Protein AF-Q2QEJ0-F1 (afdb_monomer)

Foldseek 3Di:
DPPPPVVVLVVLLVVLLVLLVVLLVLLVVCLVDVDPVSVVVSVVSVVVSVVSVVVCVVVVSDDPVSVVSNVVSVVVSVVVVVVSVVVVVVVVVVVVVVVVVVVVVVVVVVVVVVVVVPPCPPDDDDDPPDDDDDDDDDDDDDDPPPDPDPPQDPFALLLLLVLCLVPVLALDDDPVVLVVSCVVRSHDSVVSVVSSVVLCVVLCVQVLCCPPVVVDSVSSSVLVVCLVVVNDDPVVSVVSSVSSNCVSVCVVVVVVVVVVVVVVVVVVVVPPPDPDDDDDDDDDDDDDDDDDDDDDDDDDDDDDDDDDDDDDDDDDDDDDDDDDDDDDDDDDDDDDDDDDDDDDDDDDDDDDDDDDDDDYDDDDDDDDDDDDDDDDDDDDDDDDDDDDDDDDDDDDDDDDDDDDDD

pLDDT: mean 70.58, std 25.8, range [29.8, 98.31]

Organism: Cryptococcus gattii (NCBI:txid552467)

Mean predicted aligned error: 21.93 Å

InterPro domains:
  IPR008422 KN homeodomain [PF05920] (163-202)
  IPR009057 Homedomain-like superfamily [SSF46689] (159-213)

Radius of gyration: 42.42 Å; Cα contacts (8 Å, |Δi|>4): 133; chains: 1; bounding box: 114×94×111 Å

Structure (mmCIF, N/CA/C/O backbone):
data_AF-Q2QEJ0-F1
#
_entry.id   AF-Q2QEJ0-F1
#
loop_
_atom_site.group_PDB
_atom_site.id
_atom_site.type_symbol
_atom_site.label_atom_id
_atom_site.label_alt_id
_atom_site.label_comp_id
_atom_site.label_asym_id
_atom_site.label_entity_id
_atom_site.label_seq_id
_atom_site.pdbx_PDB_ins_code
_atom_site.Cartn_x
_atom_site.Cartn_y
_atom_site.Cartn_z
_atom_site.occupancy
_atom_site.B_iso_or_equiv
_atom_site.auth_seq_id
_atom_site.auth_comp_id
_atom_site.auth_asym_id
_atom_site.auth_atom_id
_atom_site.pdbx_PDB_model_num
ATOM 1 N N . MET A 1 1 ? 50.238 -3.240 -48.980 1.00 59.34 1 MET A N 1
ATOM 2 C CA . MET A 1 1 ? 49.437 -2.064 -48.567 1.00 59.34 1 MET A CA 1
ATOM 3 C C . MET A 1 1 ? 47.938 -2.371 -48.372 1.00 59.34 1 MET A C 1
ATOM 5 O O . MET A 1 1 ? 47.142 -1.450 -48.391 1.00 59.34 1 MET A O 1
ATOM 9 N N . LEU A 1 2 ? 47.530 -3.622 -48.100 1.00 59.62 2 LEU A N 1
ATOM 10 C CA . LEU A 1 2 ? 46.107 -3.990 -47.924 1.00 59.62 2 LEU A CA 1
ATOM 11 C C . LEU A 1 2 ? 45.648 -4.100 -46.450 1.00 59.62 2 LEU A C 1
ATOM 13 O O . LEU A 1 2 ? 44.505 -4.444 -46.197 1.00 59.62 2 LEU A O 1
ATOM 17 N N . SER A 1 3 ? 46.511 -3.796 -45.471 1.00 65.06 3 SER A N 1
ATOM 18 C CA . SER A 1 3 ? 46.236 -4.032 -44.036 1.00 65.06 3 SER A CA 1
ATOM 19 C C . SER A 1 3 ? 45.510 -2.871 -43.323 1.00 65.06 3 SER A C 1
ATOM 21 O O . SER A 1 3 ? 45.012 -3.017 -42.212 1.00 65.06 3 SER A O 1
ATOM 23 N N . THR A 1 4 ? 45.402 -1.692 -43.943 1.00 76.06 4 THR A N 1
ATOM 24 C CA . THR A 1 4 ? 44.838 -0.496 -43.284 1.00 76.06 4 THR A CA 1
ATOM 25 C C . THR A 1 4 ? 43.313 -0.380 -43.371 1.00 76.06 4 THR A C 1
ATOM 27 O O . THR A 1 4 ? 42.741 0.458 -42.679 1.00 76.06 4 THR A O 1
ATOM 30 N N . CYS A 1 5 ? 42.632 -1.197 -44.182 1.00 72.56 5 CYS A N 1
ATOM 31 C CA . CYS A 1 5 ? 41.171 -1.134 -44.325 1.00 72.56 5 CYS A CA 1
ATOM 32 C C . CYS A 1 5 ? 40.408 -1.856 -43.198 1.00 72.56 5 CYS A C 1
ATOM 34 O O . CYS A 1 5 ? 39.286 -1.463 -42.879 1.00 72.56 5 CYS A O 1
ATOM 36 N N . ASP A 1 6 ? 41.011 -2.853 -42.545 1.00 80.94 6 ASP A N 1
ATOM 37 C CA . ASP A 1 6 ? 40.314 -3.661 -41.533 1.00 80.94 6 ASP A CA 1
ATOM 38 C C . ASP A 1 6 ? 40.158 -2.948 -40.183 1.00 80.94 6 ASP A C 1
ATOM 40 O O . ASP A 1 6 ? 39.167 -3.148 -39.474 1.00 80.94 6 ASP A O 1
ATOM 44 N N . THR A 1 7 ? 41.086 -2.052 -39.841 1.00 89.25 7 THR A N 1
ATOM 45 C CA . THR A 1 7 ? 41.081 -1.337 -38.556 1.00 89.25 7 THR A CA 1
ATOM 46 C C . THR A 1 7 ? 39.928 -0.337 -38.444 1.00 89.25 7 THR A C 1
ATOM 48 O O . THR A 1 7 ? 39.322 -0.209 -37.378 1.00 89.25 7 THR A O 1
ATOM 51 N N . SER A 1 8 ? 39.559 0.332 -39.542 1.00 90.94 8 SER A N 1
ATOM 52 C CA . SER A 1 8 ? 38.435 1.281 -39.560 1.00 90.94 8 SER A CA 1
ATOM 53 C C . SER A 1 8 ? 37.093 0.575 -39.335 1.00 90.94 8 SER A C 1
ATOM 55 O O . SER A 1 8 ? 36.301 0.996 -38.491 1.00 90.94 8 SER A O 1
ATOM 57 N N . SER A 1 9 ? 36.873 -0.557 -40.009 1.00 91.25 9 SER A N 1
ATOM 58 C CA . SER A 1 9 ? 35.645 -1.351 -39.882 1.00 91.25 9 SER A CA 1
ATOM 59 C C . SER A 1 9 ? 35.484 -1.974 -38.493 1.00 91.25 9 SER A C 1
ATOM 61 O O . SER A 1 9 ? 34.363 -2.118 -38.008 1.00 91.25 9 SER A O 1
ATOM 63 N N . GLN A 1 10 ? 36.581 -2.355 -37.831 1.00 92.75 10 GLN A N 1
ATOM 64 C CA . GLN A 1 10 ? 36.535 -2.830 -36.443 1.00 92.75 10 GLN A CA 1
ATOM 65 C C . GLN A 1 10 ? 36.193 -1.705 -35.457 1.00 92.75 10 GLN A C 1
ATOM 67 O O . GLN A 1 10 ? 35.385 -1.916 -34.554 1.00 92.75 10 GLN A O 1
ATOM 72 N N . SER A 1 11 ? 36.749 -0.505 -35.653 1.00 94.81 11 SER A N 1
ATOM 73 C CA . SER A 1 11 ? 36.457 0.659 -34.806 1.00 94.81 11 SER A CA 1
ATOM 74 C C . SER A 1 11 ? 34.977 1.059 -34.865 1.00 94.81 11 SER A C 1
ATOM 76 O O . SER A 1 11 ? 34.339 1.234 -33.828 1.00 94.81 11 SER A O 1
ATOM 78 N N . ILE A 1 12 ? 34.395 1.103 -36.072 1.00 94.06 12 ILE A N 1
ATOM 79 C CA . ILE A 1 12 ? 32.968 1.413 -36.272 1.00 94.06 12 ILE A CA 1
ATOM 80 C C . ILE A 1 12 ? 32.077 0.379 -35.572 1.00 94.06 12 ILE A C 1
ATOM 82 O O . ILE A 1 12 ? 31.111 0.749 -34.906 1.00 94.06 12 ILE A O 1
ATOM 86 N N . ARG A 1 13 ? 32.408 -0.915 -35.685 1.00 94.00 13 ARG A N 1
ATOM 87 C CA . ARG A 1 13 ? 31.653 -1.992 -35.028 1.00 94.00 13 ARG A CA 1
ATOM 88 C C . ARG A 1 13 ? 31.682 -1.873 -33.512 1.00 94.00 13 ARG A C 1
ATOM 90 O O . ARG A 1 13 ? 30.629 -1.941 -32.887 1.00 94.00 13 ARG A O 1
ATOM 97 N N . LYS A 1 14 ? 32.865 -1.646 -32.935 1.00 95.38 14 LYS A N 1
ATOM 98 C CA . LYS A 1 14 ? 33.014 -1.478 -31.488 1.00 95.38 14 LYS A CA 1
ATOM 99 C C . LYS A 1 14 ? 32.223 -0.269 -30.980 1.00 95.38 14 LYS A C 1
ATOM 101 O O . LYS A 1 14 ? 31.454 -0.412 -30.041 1.00 95.38 14 LYS A O 1
ATOM 106 N N . SER A 1 15 ? 32.329 0.873 -31.665 1.00 97.00 15 SER A N 1
ATOM 107 C CA . SER A 1 15 ? 31.550 2.073 -31.328 1.00 97.00 15 SER A CA 1
ATOM 108 C C . SER A 1 15 ? 30.044 1.805 -31.351 1.00 97.00 15 SER A C 1
ATOM 110 O O . SER A 1 15 ? 29.337 2.220 -30.443 1.00 97.00 15 SER A O 1
ATOM 112 N N . LEU A 1 16 ? 29.545 1.083 -32.361 1.00 96.81 16 LEU A N 1
ATOM 113 C CA . LEU A 1 16 ? 28.119 0.773 -32.464 1.00 96.81 16 LEU A CA 1
ATOM 114 C C . LEU A 1 16 ? 27.644 -0.186 -31.361 1.00 96.81 16 LEU A C 1
ATOM 116 O O . LEU A 1 16 ? 26.520 -0.058 -30.883 1.00 96.81 16 LEU A O 1
ATOM 120 N N . GLN A 1 17 ? 28.479 -1.147 -30.960 1.00 96.75 17 GLN A N 1
ATOM 121 C CA . GLN A 1 17 ? 28.188 -2.034 -29.831 1.00 96.75 17 GLN A CA 1
ATOM 122 C C . GLN A 1 17 ? 28.125 -1.256 -28.512 1.00 96.75 17 GLN A C 1
ATOM 124 O O . GLN A 1 17 ? 27.182 -1.451 -27.745 1.00 96.75 17 GLN A O 1
ATOM 129 N N . ASP A 1 18 ? 29.071 -0.344 -28.284 1.00 97.00 18 ASP A N 1
ATOM 130 C CA . ASP A 1 18 ? 29.082 0.523 -27.103 1.00 97.00 18 ASP A CA 1
ATOM 131 C C . ASP A 1 18 ? 27.824 1.417 -27.069 1.00 97.00 18 ASP A C 1
ATOM 133 O O . ASP A 1 18 ? 27.148 1.492 -26.042 1.00 97.00 18 ASP A O 1
ATOM 137 N N . ASP A 1 19 ? 27.433 1.999 -28.210 1.00 97.31 19 ASP A N 1
ATOM 138 C CA . ASP A 1 19 ? 26.214 2.813 -28.340 1.00 97.31 19 ASP A CA 1
ATOM 139 C C . ASP A 1 19 ? 24.925 2.004 -28.090 1.00 97.31 19 ASP A C 1
ATOM 141 O O . ASP A 1 19 ? 23.965 2.516 -27.506 1.00 97.31 19 ASP A O 1
ATOM 145 N N . LEU A 1 20 ? 24.879 0.733 -28.514 1.00 96.94 20 LEU A N 1
ATOM 146 C CA . LEU A 1 20 ? 23.750 -0.174 -28.265 1.00 96.94 20 LEU A CA 1
ATOM 147 C C . LEU A 1 20 ? 23.562 -0.448 -26.767 1.00 96.94 20 LEU A C 1
ATOM 149 O O . LEU A 1 20 ? 22.434 -0.408 -26.264 1.00 96.94 20 LEU A O 1
ATOM 153 N N . VAL A 1 21 ? 24.662 -0.709 -26.057 1.00 96.19 21 VAL A N 1
ATOM 154 C CA . VAL A 1 21 ? 24.654 -0.982 -24.614 1.00 96.19 21 VAL A CA 1
ATOM 155 C C . VAL A 1 21 ? 24.311 0.283 -23.824 1.00 96.19 21 VAL A C 1
ATOM 157 O O . VAL A 1 21 ? 23.411 0.249 -22.982 1.00 96.19 21 VAL A O 1
ATOM 160 N N . ASP A 1 22 ? 24.948 1.416 -24.140 1.00 96.94 22 ASP A N 1
ATOM 161 C CA . ASP A 1 22 ? 24.662 2.714 -23.512 1.00 96.94 22 ASP A CA 1
ATOM 162 C C . ASP A 1 22 ? 23.203 3.149 -23.733 1.00 96.94 22 ASP A C 1
ATOM 164 O O . ASP A 1 22 ? 22.558 3.682 -22.820 1.00 96.94 22 ASP A O 1
ATOM 168 N N . PHE A 1 23 ? 22.634 2.884 -24.914 1.00 97.56 23 PHE A N 1
ATOM 169 C CA . PHE A 1 23 ? 21.220 3.143 -25.171 1.00 97.56 23 PHE A CA 1
ATOM 170 C C . PHE A 1 23 ? 20.311 2.297 -24.274 1.00 97.56 23 PHE A C 1
ATOM 172 O O . PHE A 1 23 ? 19.387 2.848 -23.671 1.00 97.56 23 PHE A O 1
ATOM 179 N N . GLN A 1 24 ? 20.571 0.992 -24.141 1.00 95.69 24 GLN A N 1
ATOM 180 C CA . GLN A 1 24 ? 19.777 0.112 -23.278 1.00 95.69 24 GLN A CA 1
ATOM 181 C C . GLN A 1 24 ? 19.850 0.541 -21.801 1.00 95.69 24 GLN A C 1
ATOM 183 O O . GLN A 1 24 ? 18.821 0.590 -21.115 1.00 95.69 24 GLN A O 1
ATOM 188 N N . GLU A 1 25 ? 21.037 0.898 -21.309 1.00 95.56 25 GLU A N 1
ATOM 189 C CA . GLU A 1 25 ? 21.211 1.404 -19.943 1.00 95.56 25 GLU A CA 1
ATOM 190 C C . GLU A 1 25 ? 20.483 2.742 -19.751 1.00 95.56 25 GLU A C 1
ATOM 192 O O . GLU A 1 25 ? 19.732 2.923 -18.791 1.00 95.56 25 GLU A O 1
ATOM 197 N N . THR A 1 26 ? 20.630 3.673 -20.699 1.00 95.50 26 THR A N 1
ATOM 198 C CA . THR A 1 26 ? 19.945 4.970 -20.641 1.00 95.50 26 THR A CA 1
ATOM 199 C C . THR A 1 26 ? 18.423 4.784 -20.645 1.00 95.50 26 THR A C 1
ATOM 201 O O . THR A 1 26 ? 17.730 5.409 -19.843 1.00 95.50 26 THR A O 1
ATOM 204 N N . PHE A 1 27 ? 17.900 3.911 -21.510 1.00 95.88 27 PHE A N 1
ATOM 205 C CA . PHE A 1 27 ? 16.471 3.616 -21.624 1.00 95.88 27 PHE A CA 1
ATOM 206 C C . PHE A 1 27 ? 15.900 3.069 -20.310 1.00 95.88 27 PHE A C 1
ATOM 208 O O . PHE A 1 27 ? 14.919 3.596 -19.787 1.00 95.88 27 PHE A O 1
ATOM 215 N N . THR A 1 28 ? 16.545 2.056 -19.729 1.00 93.31 28 THR A N 1
ATOM 216 C CA . THR A 1 28 ? 16.098 1.447 -18.464 1.00 93.31 28 THR A CA 1
ATOM 217 C C . THR A 1 28 ? 16.202 2.413 -17.282 1.00 93.31 28 THR A C 1
ATOM 219 O O . THR A 1 28 ? 15.289 2.485 -16.459 1.00 93.31 28 THR A O 1
ATOM 222 N N . LYS A 1 29 ? 17.264 3.224 -17.223 1.00 95.19 29 LYS A N 1
ATOM 223 C CA . LYS A 1 29 ? 17.450 4.248 -16.185 1.00 95.19 29 LYS A CA 1
ATOM 224 C C . LYS A 1 29 ? 16.389 5.346 -16.242 1.00 95.19 29 LYS A C 1
ATOM 226 O O . LYS A 1 29 ? 15.917 5.774 -15.190 1.00 95.19 29 LYS A O 1
ATOM 231 N N . VAL A 1 30 ? 16.020 5.793 -17.444 1.00 95.50 30 VAL A N 1
ATOM 232 C CA . VAL A 1 30 ? 14.957 6.790 -17.644 1.00 95.50 30 VAL A CA 1
ATOM 233 C C . VAL A 1 30 ? 13.583 6.204 -17.337 1.00 95.50 30 VAL A C 1
ATOM 235 O O . VAL A 1 30 ? 12.766 6.889 -16.748 1.00 95.50 30 VAL A O 1
ATOM 238 N N . LEU A 1 31 ? 13.324 4.929 -17.623 1.00 90.56 31 LEU A N 1
ATOM 239 C CA . LEU A 1 31 ? 12.064 4.315 -17.191 1.00 90.56 31 LEU A CA 1
ATOM 240 C C . LEU A 1 31 ? 11.949 4.192 -15.664 1.00 90.56 31 LEU A C 1
ATOM 242 O O . LEU A 1 31 ? 10.855 4.308 -15.118 1.00 90.56 31 LEU A O 1
ATOM 246 N N . GLY A 1 32 ? 13.067 3.978 -14.965 1.00 89.75 32 GLY A N 1
ATOM 247 C CA . GLY A 1 32 ? 13.084 3.902 -13.502 1.00 89.75 32 GLY A CA 1
ATOM 248 C C . GLY A 1 32 ? 12.961 5.258 -12.798 1.00 89.75 32 GLY A C 1
ATOM 249 O O . GLY A 1 32 ? 12.488 5.324 -11.664 1.00 89.75 32 GLY A O 1
ATOM 250 N N . LYS A 1 33 ? 13.384 6.349 -13.445 1.00 87.88 33 LYS A N 1
ATOM 251 C CA . LYS A 1 33 ? 13.337 7.709 -12.896 1.00 87.88 33 LYS A CA 1
ATOM 252 C C . LYS A 1 33 ? 12.320 8.513 -13.686 1.00 87.88 33 LYS A C 1
ATOM 254 O O . LYS A 1 33 ? 12.552 8.783 -14.849 1.00 87.88 33 LYS A O 1
ATOM 259 N N . ARG A 1 34 ? 11.221 8.933 -13.059 1.00 77.00 34 ARG A N 1
ATOM 260 C CA . ARG A 1 34 ? 10.089 9.648 -13.688 1.00 77.00 34 ARG A CA 1
ATOM 261 C C . ARG A 1 34 ? 10.421 11.085 -14.158 1.00 77.00 34 ARG A C 1
ATOM 263 O O . ARG A 1 34 ? 9.645 12.012 -13.950 1.00 77.00 34 ARG A O 1
ATOM 270 N N . GLU A 1 35 ? 11.599 11.284 -14.735 1.00 89.56 35 GLU A N 1
ATOM 271 C CA . GLU A 1 35 ? 12.180 12.552 -15.155 1.00 89.56 35 GLU A CA 1
ATOM 272 C C . GLU A 1 35 ? 11.806 12.827 -16.618 1.00 89.56 35 GLU A C 1
ATOM 274 O O . GLU A 1 35 ? 12.211 12.104 -17.529 1.00 89.56 35 GLU A O 1
ATOM 279 N N . ILE A 1 36 ? 11.015 13.880 -16.843 1.00 83.56 36 ILE A N 1
ATOM 280 C CA . ILE A 1 36 ? 10.436 14.220 -18.155 1.00 83.56 36 ILE A CA 1
ATOM 281 C C . ILE A 1 36 ? 11.536 14.476 -19.200 1.00 83.56 36 ILE A C 1
ATOM 283 O O . ILE A 1 36 ? 11.444 13.986 -20.327 1.00 83.56 36 ILE A O 1
ATOM 287 N N . ASP A 1 37 ? 12.620 15.145 -18.800 1.00 88.62 37 ASP A N 1
ATOM 288 C CA . ASP A 1 37 ? 13.759 15.475 -19.669 1.00 88.62 37 ASP A CA 1
ATOM 289 C C . ASP A 1 37 ? 14.549 14.229 -20.118 1.00 88.62 37 ASP A C 1
ATOM 291 O O . ASP A 1 37 ? 15.275 14.246 -21.120 1.00 88.62 37 ASP A O 1
ATOM 295 N N . GLY A 1 38 ? 14.394 13.111 -19.400 1.00 92.44 38 GLY A N 1
ATOM 296 C CA . GLY A 1 38 ? 15.002 11.833 -19.751 1.00 92.44 38 GLY A CA 1
ATOM 297 C C . GLY A 1 38 ? 14.427 11.240 -21.039 1.00 92.44 38 GLY A C 1
ATOM 298 O O . GLY A 1 38 ? 15.170 10.649 -21.828 1.00 92.44 38 GLY A O 1
ATOM 299 N N . HIS A 1 39 ? 13.130 11.429 -21.295 1.00 91.19 39 HIS A N 1
ATOM 300 C CA . HIS A 1 39 ? 12.450 10.817 -22.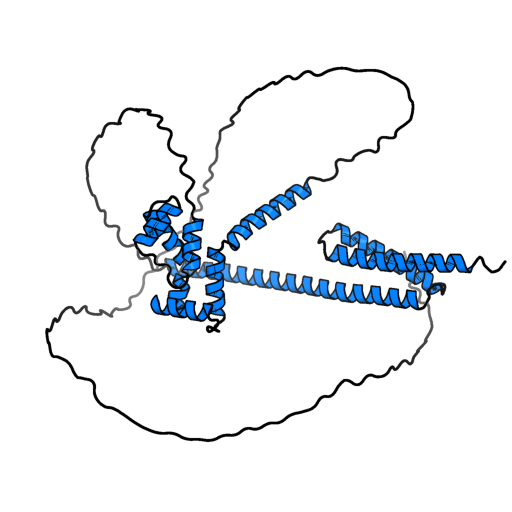440 1.00 91.19 39 HIS A CA 1
ATOM 301 C C . HIS A 1 39 ? 12.918 11.393 -23.777 1.00 91.19 39 HIS A C 1
ATOM 303 O O . HIS A 1 39 ? 13.190 10.637 -24.712 1.00 91.19 39 HIS A O 1
ATOM 309 N N . GLU A 1 40 ? 13.087 12.715 -23.870 1.00 93.56 40 GLU A N 1
ATOM 310 C CA . GLU A 1 40 ? 13.566 13.352 -25.102 1.00 93.56 40 GLU A CA 1
ATOM 311 C C . GLU A 1 40 ? 15.002 12.912 -25.429 1.00 93.56 40 GLU A C 1
ATOM 313 O O . GLU A 1 40 ? 15.336 12.615 -26.580 1.00 93.56 40 GLU A O 1
ATOM 318 N N . ARG A 1 41 ? 15.849 12.784 -24.397 1.00 94.50 41 ARG A N 1
ATOM 319 C CA . ARG A 1 41 ? 17.221 12.279 -24.541 1.00 94.50 41 ARG A CA 1
ATOM 320 C C . ARG A 1 41 ? 17.240 10.852 -25.088 1.00 94.50 41 ARG A C 1
ATOM 322 O O . ARG A 1 41 ? 18.023 10.563 -25.993 1.00 94.50 41 ARG A O 1
ATOM 329 N N . VAL A 1 42 ? 16.389 9.974 -24.558 1.00 95.88 42 VAL A N 1
ATOM 330 C CA . VAL A 1 42 ? 16.253 8.585 -25.021 1.00 95.88 42 VAL A CA 1
ATOM 331 C C . VAL A 1 42 ? 15.752 8.537 -26.463 1.00 95.88 42 VAL A C 1
ATOM 333 O O . VAL A 1 42 ? 16.351 7.844 -27.282 1.00 95.88 42 VAL A O 1
ATOM 336 N N . ALA A 1 43 ? 14.724 9.314 -26.812 1.00 95.25 43 ALA A N 1
ATOM 337 C CA . ALA A 1 43 ? 14.190 9.369 -28.174 1.00 95.25 43 ALA A CA 1
ATOM 338 C C . ALA A 1 43 ? 15.247 9.831 -29.194 1.00 95.25 43 ALA A C 1
ATOM 340 O O . ALA A 1 43 ? 15.392 9.243 -30.273 1.00 95.25 43 ALA A O 1
ATOM 341 N N . ARG A 1 44 ? 16.042 10.846 -28.828 1.00 96.50 44 ARG A N 1
ATOM 342 C CA . ARG A 1 44 ? 17.146 11.353 -29.651 1.00 96.50 44 ARG A CA 1
ATOM 343 C C . ARG A 1 44 ? 18.249 10.308 -29.829 1.00 96.50 44 ARG A C 1
ATOM 345 O O . ARG A 1 44 ? 18.644 10.041 -30.962 1.00 96.50 44 ARG A O 1
ATOM 352 N N . LYS A 1 45 ? 18.706 9.673 -28.739 1.00 96.44 45 LYS A N 1
ATOM 353 C CA . LYS A 1 45 ? 19.705 8.587 -28.799 1.00 96.44 45 LYS A CA 1
ATOM 354 C C . LYS A 1 45 ? 19.213 7.418 -29.656 1.00 96.44 45 LYS A C 1
ATOM 356 O O . LYS A 1 45 ? 19.943 6.971 -30.534 1.00 96.44 45 LYS A O 1
ATOM 361 N N . GLY A 1 46 ? 17.969 6.979 -29.465 1.00 96.00 46 GLY A N 1
ATOM 362 C CA . GLY A 1 46 ? 17.376 5.887 -30.239 1.00 96.00 46 GLY A CA 1
ATOM 363 C C . GLY A 1 46 ? 17.300 6.192 -31.737 1.00 96.00 46 GLY A C 1
ATOM 364 O O . GLY A 1 46 ? 17.612 5.333 -32.559 1.00 96.00 46 GLY A O 1
ATOM 365 N N . SER A 1 47 ? 16.963 7.431 -32.109 1.00 96.94 47 SER A N 1
ATOM 366 C CA . SER A 1 47 ? 16.919 7.866 -33.515 1.00 96.94 47 SER A CA 1
ATOM 367 C C . SER A 1 47 ? 18.308 7.893 -34.164 1.00 96.94 47 SER A C 1
ATOM 369 O O . SER A 1 47 ? 18.478 7.439 -35.302 1.00 96.94 47 SER A O 1
ATOM 371 N N . ASN A 1 48 ? 19.315 8.380 -33.432 1.00 96.44 48 ASN A N 1
ATOM 372 C CA . ASN A 1 48 ? 20.707 8.382 -33.886 1.00 96.44 48 ASN A CA 1
ATOM 373 C C . ASN A 1 48 ? 21.224 6.951 -34.078 1.00 96.44 48 ASN A C 1
ATOM 375 O O . ASN A 1 48 ? 21.766 6.625 -35.134 1.00 96.44 48 ASN A O 1
ATOM 379 N N . LEU A 1 49 ? 20.976 6.082 -33.096 1.00 96.69 49 LEU A N 1
ATOM 380 C CA . LEU A 1 49 ? 21.356 4.675 -33.126 1.00 96.69 49 LEU A CA 1
ATOM 381 C C . LEU A 1 49 ? 20.693 3.934 -34.296 1.00 96.69 49 LEU A C 1
ATOM 383 O O . LEU A 1 49 ? 21.365 3.229 -35.045 1.00 96.69 49 LEU A O 1
ATOM 387 N N . LEU A 1 50 ? 19.394 4.147 -34.523 1.00 96.94 50 LEU A N 1
ATOM 388 C CA . LEU A 1 50 ? 18.679 3.567 -35.662 1.00 96.94 50 LEU A CA 1
ATOM 389 C C . LEU A 1 50 ? 19.295 3.993 -37.002 1.00 96.94 50 LEU A C 1
ATOM 391 O O . LEU A 1 50 ? 19.420 3.179 -37.919 1.00 96.94 50 LEU A O 1
ATOM 395 N N . THR A 1 51 ? 19.688 5.262 -37.118 1.00 97.44 51 THR A N 1
ATOM 396 C CA . THR A 1 51 ? 20.342 5.795 -38.320 1.00 97.44 51 THR A CA 1
ATOM 397 C C . THR A 1 51 ? 21.714 5.150 -38.528 1.00 97.44 51 THR A C 1
ATOM 399 O O . THR A 1 51 ? 22.015 4.716 -39.640 1.00 97.44 51 THR A O 1
ATOM 402 N N . ALA A 1 52 ? 22.506 5.005 -37.461 1.00 96.25 52 ALA A N 1
ATOM 403 C CA . ALA A 1 52 ? 23.812 4.350 -37.498 1.00 96.25 52 ALA A CA 1
ATOM 404 C C . ALA A 1 52 ? 23.707 2.865 -37.889 1.00 96.25 52 ALA A C 1
ATOM 406 O O . ALA A 1 52 ? 24.430 2.412 -38.775 1.00 96.25 52 ALA A O 1
ATOM 407 N N . VAL A 1 53 ? 22.758 2.120 -37.309 1.00 95.94 53 VAL A N 1
ATOM 408 C CA . VAL A 1 53 ? 22.512 0.708 -37.653 1.00 95.94 53 VAL A CA 1
ATOM 409 C C . VAL A 1 53 ? 22.104 0.564 -39.121 1.00 95.94 53 VAL A C 1
ATOM 411 O O . VAL A 1 53 ? 22.667 -0.269 -39.831 1.00 95.94 53 VAL A O 1
ATOM 414 N N . LYS A 1 54 ? 21.175 1.395 -39.618 1.00 96.81 54 LYS A N 1
ATOM 415 C CA . LYS A 1 54 ? 20.756 1.373 -41.033 1.00 96.81 54 LYS A CA 1
ATOM 416 C C . LYS A 1 54 ? 21.911 1.685 -41.982 1.00 96.81 54 LYS A C 1
ATOM 418 O O . LYS A 1 54 ? 22.076 1.005 -42.998 1.00 96.81 54 LYS A O 1
ATOM 423 N N . TRP A 1 55 ? 22.712 2.695 -41.651 1.00 97.06 55 TRP A N 1
ATOM 424 C CA . TRP A 1 55 ? 23.871 3.086 -42.447 1.00 97.06 55 TRP A CA 1
ATOM 425 C C . TRP A 1 55 ? 24.915 1.961 -42.507 1.00 97.06 55 TRP A C 1
ATOM 427 O O . TRP A 1 55 ? 25.344 1.583 -43.597 1.00 97.06 55 TRP A O 1
ATOM 437 N N . SER A 1 56 ? 25.256 1.364 -41.360 1.00 96.00 56 SER A N 1
ATOM 438 C CA . SER A 1 56 ? 26.219 0.257 -41.269 1.00 96.00 56 SER A CA 1
ATOM 439 C C . SER A 1 56 ? 25.717 -1.013 -41.961 1.00 96.00 56 SER A C 1
ATOM 441 O O . SER A 1 56 ? 26.490 -1.694 -42.635 1.00 96.00 56 SER A O 1
ATOM 443 N N . SER A 1 57 ? 24.417 -1.306 -41.858 1.00 96.00 57 SER A N 1
ATOM 444 C CA . SER A 1 57 ? 23.771 -2.425 -42.556 1.00 96.00 57 SER A CA 1
ATOM 445 C C . SER A 1 57 ? 23.866 -2.275 -44.077 1.00 96.00 57 SER A C 1
ATOM 447 O O . SER A 1 57 ? 24.275 -3.212 -44.758 1.00 96.00 57 SER A O 1
ATOM 449 N N . SER A 1 58 ? 23.599 -1.073 -44.600 1.00 96.88 58 SER A N 1
ATOM 450 C CA . SER A 1 58 ? 23.646 -0.776 -46.043 1.00 96.88 58 SER A CA 1
ATOM 451 C C . SER A 1 58 ? 25.047 -0.914 -46.652 1.00 96.88 58 SER A C 1
ATOM 453 O O . SER A 1 58 ? 25.189 -0.991 -47.868 1.00 96.88 58 SER A O 1
ATOM 455 N N . ARG A 1 59 ? 26.089 -0.918 -45.814 1.00 95.88 59 ARG A N 1
ATOM 456 C CA . ARG A 1 59 ? 27.492 -1.065 -46.220 1.00 95.88 59 ARG A CA 1
ATOM 457 C C . ARG A 1 59 ? 28.081 -2.436 -45.885 1.00 95.88 59 ARG A C 1
ATOM 459 O O . ARG A 1 59 ? 29.286 -2.609 -46.030 1.00 95.88 59 ARG A O 1
ATOM 466 N N . HIS A 1 60 ? 27.264 -3.382 -45.416 1.00 95.38 60 HIS A N 1
ATOM 467 C CA . HIS A 1 60 ? 27.715 -4.698 -44.948 1.00 95.38 60 HIS A CA 1
ATOM 468 C C . HIS A 1 60 ? 28.811 -4.619 -43.865 1.00 95.38 60 HIS A C 1
ATOM 470 O O . HIS A 1 60 ? 29.676 -5.484 -43.781 1.00 95.38 60 HIS A O 1
ATOM 476 N N . LEU A 1 61 ? 28.780 -3.573 -43.028 1.00 95.38 61 LEU A N 1
ATOM 477 C CA . LEU A 1 61 ? 29.755 -3.365 -41.947 1.00 95.38 61 LEU A CA 1
ATOM 478 C C . LEU A 1 61 ? 29.354 -4.053 -40.635 1.00 95.38 61 LEU A C 1
ATOM 480 O O . LEU A 1 61 ? 30.127 -4.047 -39.679 1.00 95.38 61 LEU A O 1
ATOM 484 N N . LEU A 1 62 ? 28.144 -4.611 -40.569 1.00 95.31 62 LEU A N 1
ATOM 485 C CA . LEU A 1 62 ? 27.643 -5.318 -39.396 1.00 95.31 62 LEU A CA 1
ATOM 486 C C . LEU A 1 62 ? 28.059 -6.785 -39.461 1.00 95.31 62 LEU A C 1
ATOM 488 O O . LEU A 1 62 ? 27.724 -7.479 -40.418 1.00 95.31 62 LEU A O 1
ATOM 492 N N . ASP A 1 63 ? 28.750 -7.254 -38.427 1.00 95.81 63 ASP A N 1
ATOM 493 C CA . ASP A 1 63 ? 28.938 -8.685 -38.219 1.00 95.81 63 ASP A CA 1
ATOM 494 C C . ASP A 1 63 ? 27.719 -9.308 -37.528 1.00 95.81 63 ASP A C 1
ATOM 496 O O . ASP A 1 63 ? 26.865 -8.618 -36.964 1.00 95.81 63 ASP A O 1
ATOM 500 N N . GLU A 1 64 ? 27.641 -10.635 -37.579 1.00 95.75 64 GLU A N 1
ATOM 501 C CA . GLU A 1 64 ? 26.536 -11.414 -37.015 1.00 95.75 64 GLU A CA 1
ATOM 502 C C . GLU A 1 64 ? 26.319 -11.117 -35.522 1.00 95.75 64 GLU A C 1
ATOM 504 O O . GLU A 1 64 ? 25.182 -10.958 -35.076 1.00 95.75 64 GLU A O 1
ATOM 509 N N . ASN A 1 65 ? 27.408 -10.926 -34.769 1.00 95.75 65 ASN A N 1
ATOM 510 C CA . ASN A 1 65 ? 27.364 -10.566 -33.352 1.00 95.75 65 ASN A CA 1
ATOM 511 C C . ASN A 1 65 ? 26.699 -9.201 -33.125 1.00 95.75 65 ASN A C 1
ATOM 513 O O . ASN A 1 65 ? 25.828 -9.079 -32.265 1.00 95.75 65 ASN A O 1
ATOM 517 N N . THR A 1 66 ? 27.063 -8.177 -33.904 1.00 95.69 66 THR A N 1
ATOM 518 C CA . THR A 1 66 ? 26.466 -6.837 -33.786 1.00 95.69 66 THR A CA 1
ATOM 519 C C . THR A 1 66 ? 25.002 -6.837 -34.219 1.00 95.69 66 THR A C 1
ATOM 521 O O . THR A 1 66 ? 24.181 -6.170 -33.591 1.00 95.69 66 THR A O 1
ATOM 524 N N . VAL A 1 67 ? 24.645 -7.611 -35.251 1.00 95.81 67 VAL A N 1
ATOM 525 C CA . VAL A 1 67 ? 23.244 -7.788 -35.670 1.00 95.81 67 VAL A CA 1
ATOM 526 C C . VAL A 1 67 ? 22.424 -8.451 -34.561 1.00 95.81 67 VAL A C 1
ATOM 528 O O . VAL A 1 67 ? 21.349 -7.954 -34.219 1.00 95.81 67 VAL A O 1
ATOM 531 N N . SER A 1 68 ? 22.940 -9.530 -33.968 1.00 96.62 68 SER A N 1
ATOM 532 C CA . SER A 1 68 ? 22.293 -10.242 -32.862 1.00 96.62 68 SER A CA 1
ATOM 533 C C . SER A 1 68 ? 22.105 -9.339 -31.637 1.00 96.62 68 SER A C 1
ATOM 535 O O . SER A 1 68 ? 21.007 -9.268 -31.080 1.00 96.62 68 SER A O 1
ATOM 537 N N . LEU A 1 69 ? 23.129 -8.554 -31.276 1.00 95.44 69 LEU A N 1
ATOM 538 C CA . LEU A 1 69 ? 23.045 -7.572 -30.194 1.00 95.44 69 LEU A CA 1
ATOM 539 C C . LEU A 1 69 ? 21.997 -6.489 -30.487 1.00 95.44 69 LEU A C 1
ATOM 541 O O . LEU A 1 69 ? 21.158 -6.204 -29.634 1.00 95.44 69 LEU A O 1
ATOM 545 N N . ALA A 1 70 ? 21.998 -5.915 -31.694 1.00 95.19 70 ALA A N 1
ATOM 546 C CA . ALA A 1 70 ? 21.019 -4.905 -32.093 1.00 95.19 70 ALA A CA 1
ATOM 547 C C . ALA A 1 70 ? 19.581 -5.439 -32.019 1.00 95.19 70 ALA A C 1
ATOM 549 O O . ALA A 1 70 ? 18.686 -4.749 -31.525 1.00 95.19 70 ALA A O 1
ATOM 550 N N . TYR A 1 71 ? 19.367 -6.682 -32.458 1.00 96.62 71 TYR A N 1
ATOM 551 C CA . TYR A 1 71 ? 18.079 -7.359 -32.342 1.00 96.62 71 TYR A CA 1
ATOM 552 C C . TYR A 1 71 ? 17.670 -7.567 -30.878 1.00 96.62 71 TYR A C 1
ATOM 554 O O . TYR A 1 71 ? 16.543 -7.234 -30.509 1.00 96.62 71 TYR A O 1
ATOM 562 N N . ALA A 1 72 ? 18.579 -8.058 -30.030 1.00 96.38 72 ALA A N 1
ATOM 563 C CA . ALA A 1 72 ? 18.315 -8.279 -28.609 1.00 96.38 72 ALA A CA 1
ATOM 564 C C . ALA A 1 72 ? 17.951 -6.973 -27.881 1.00 96.38 72 ALA A C 1
ATOM 566 O O . ALA A 1 72 ? 16.961 -6.930 -27.148 1.00 96.38 72 ALA A O 1
ATOM 567 N N . VAL A 1 73 ? 18.693 -5.888 -28.131 1.00 95.31 73 VAL A N 1
ATOM 568 C CA . VAL A 1 73 ? 18.405 -4.559 -27.570 1.00 95.31 73 VAL A CA 1
ATOM 569 C C . VAL A 1 73 ? 17.032 -4.067 -28.028 1.00 95.31 73 VAL A C 1
ATOM 571 O O . VAL A 1 73 ? 16.212 -3.677 -27.197 1.00 95.31 73 VAL A O 1
ATOM 574 N N . ALA A 1 74 ? 16.736 -4.135 -29.330 1.00 94.69 74 ALA A N 1
ATOM 575 C CA . ALA A 1 74 ? 15.446 -3.708 -29.872 1.00 94.69 74 ALA A CA 1
ATOM 576 C C . ALA A 1 74 ? 14.274 -4.523 -29.297 1.00 94.69 74 ALA A C 1
ATOM 578 O O . ALA A 1 74 ? 13.238 -3.957 -28.939 1.00 94.69 74 ALA A O 1
ATOM 579 N N . HIS A 1 75 ? 14.443 -5.840 -29.166 1.00 96.81 75 HIS A N 1
ATOM 580 C CA . HIS A 1 75 ? 13.456 -6.725 -28.559 1.00 96.81 75 HIS A CA 1
ATOM 581 C C . HIS A 1 75 ? 13.208 -6.371 -27.087 1.00 96.81 75 HIS A C 1
ATOM 583 O O . HIS A 1 75 ? 12.058 -6.200 -26.684 1.00 96.81 75 HIS A O 1
ATOM 589 N N . ASN A 1 76 ? 14.267 -6.188 -26.294 1.00 95.44 76 ASN A N 1
ATOM 590 C CA . ASN A 1 76 ? 14.154 -5.823 -24.881 1.00 95.44 76 ASN A CA 1
ATOM 591 C C . ASN A 1 76 ? 13.463 -4.470 -24.697 1.00 95.44 76 ASN A C 1
ATOM 593 O O . ASN A 1 76 ? 12.546 -4.351 -23.886 1.00 95.44 76 ASN A O 1
ATOM 597 N N . VAL A 1 77 ? 13.843 -3.466 -25.490 1.00 94.88 77 VAL A N 1
ATOM 598 C CA . VAL A 1 77 ? 13.207 -2.140 -25.484 1.00 94.88 77 VAL A CA 1
ATOM 599 C C . VAL A 1 77 ? 11.723 -2.245 -25.834 1.00 94.88 77 VAL A C 1
ATOM 601 O O . VAL A 1 77 ? 10.896 -1.627 -25.165 1.00 94.88 77 VAL A O 1
ATOM 604 N N . LYS A 1 78 ? 11.357 -3.073 -26.821 1.00 96.25 78 LYS A N 1
ATOM 605 C CA . LYS A 1 78 ? 9.956 -3.318 -27.188 1.00 96.25 78 LYS A CA 1
ATOM 606 C C . LYS A 1 78 ? 9.168 -3.976 -26.054 1.00 96.25 78 LYS A C 1
ATOM 608 O O . LYS A 1 78 ? 8.065 -3.521 -25.757 1.00 96.25 78 LYS A O 1
ATOM 613 N N . VAL A 1 79 ? 9.704 -5.031 -25.439 1.00 96.19 79 VAL A N 1
ATOM 614 C CA . VAL A 1 79 ? 9.038 -5.752 -24.339 1.00 96.19 79 VAL A CA 1
ATOM 615 C C . VAL A 1 79 ? 8.838 -4.824 -23.146 1.00 96.19 79 VAL A C 1
ATOM 617 O O . VAL A 1 79 ? 7.715 -4.664 -22.679 1.00 96.19 79 VAL A O 1
ATOM 620 N N . ILE A 1 80 ? 9.902 -4.151 -22.703 1.00 93.75 80 ILE A N 1
ATOM 621 C CA . ILE A 1 80 ? 9.844 -3.236 -21.560 1.00 93.75 80 ILE A CA 1
ATOM 622 C C . ILE A 1 80 ? 8.897 -2.065 -21.855 1.00 93.75 80 ILE A C 1
ATOM 624 O O . ILE A 1 80 ? 8.059 -1.738 -21.019 1.00 93.75 80 ILE A O 1
ATOM 628 N N . GLY A 1 81 ? 8.987 -1.461 -23.044 1.00 93.25 81 GLY A N 1
ATOM 629 C CA . GLY A 1 81 ? 8.119 -0.353 -23.445 1.00 93.25 81 GLY A CA 1
ATOM 630 C C . GLY A 1 81 ? 6.641 -0.745 -23.509 1.00 93.25 81 GLY A C 1
ATOM 631 O O . GLY A 1 81 ? 5.790 0.004 -23.038 1.00 93.25 81 GLY A O 1
ATOM 632 N N . SER A 1 82 ? 6.332 -1.941 -24.018 1.00 95.88 82 SER A N 1
ATOM 633 C CA . SER A 1 82 ? 4.952 -2.448 -24.070 1.00 95.88 82 SER A CA 1
ATOM 634 C C . SER A 1 82 ? 4.393 -2.693 -22.668 1.00 95.88 82 SER A C 1
ATOM 636 O O . SER A 1 82 ? 3.270 -2.285 -22.380 1.00 95.88 82 SER A O 1
ATOM 638 N N . SER A 1 83 ? 5.183 -3.298 -21.775 1.00 95.12 83 SER A N 1
ATOM 639 C CA . SER A 1 83 ? 4.785 -3.514 -20.380 1.00 95.12 83 SER A CA 1
ATOM 640 C C . SER A 1 83 ? 4.594 -2.198 -19.622 1.00 95.12 83 SER A C 1
ATOM 642 O O . SER A 1 83 ? 3.631 -2.058 -18.872 1.00 95.12 83 SER A O 1
ATOM 644 N N . ALA A 1 84 ? 5.474 -1.214 -19.832 1.00 91.31 84 ALA A N 1
ATOM 645 C CA . ALA A 1 84 ? 5.342 0.111 -19.228 1.00 91.31 84 ALA A CA 1
ATOM 646 C C . ALA A 1 84 ? 4.056 0.819 -19.688 1.00 91.31 84 ALA A C 1
ATOM 648 O O . ALA A 1 84 ? 3.340 1.380 -18.862 1.00 91.31 84 ALA A O 1
ATOM 649 N N . LEU A 1 85 ? 3.724 0.725 -20.979 1.00 93.50 85 LEU A N 1
ATOM 650 C CA . LEU A 1 85 ? 2.501 1.300 -21.539 1.00 93.50 85 LEU A CA 1
ATOM 651 C C . LEU A 1 85 ? 1.236 0.613 -20.999 1.00 93.50 85 LEU A C 1
ATOM 653 O O . LEU A 1 85 ? 0.276 1.293 -20.653 1.00 93.50 85 LEU A O 1
ATOM 657 N N . GLN A 1 86 ? 1.247 -0.715 -20.850 1.00 94.44 86 GLN A N 1
ATOM 658 C CA . GLN A 1 86 ? 0.139 -1.450 -20.222 1.00 94.44 86 GLN A CA 1
ATOM 659 C C . GLN A 1 86 ? -0.062 -1.061 -18.752 1.00 94.44 86 GLN A C 1
ATOM 661 O O . GLN A 1 86 ? -1.197 -0.911 -18.307 1.00 94.44 86 GLN A O 1
ATOM 666 N N . LEU A 1 87 ? 1.026 -0.875 -17.997 1.00 92.88 87 LEU A N 1
ATOM 667 C CA . LEU A 1 87 ? 0.956 -0.404 -16.611 1.00 92.88 87 LEU A CA 1
ATOM 668 C C . LEU A 1 87 ? 0.392 1.015 -16.519 1.00 92.88 87 LEU A C 1
ATOM 670 O O . LEU A 1 87 ? -0.379 1.311 -15.607 1.00 92.88 87 LEU A O 1
ATOM 674 N N . GLU A 1 88 ? 0.768 1.894 -17.447 1.00 91.12 88 GLU A N 1
ATOM 675 C CA . GLU A 1 88 ? 0.232 3.251 -17.500 1.00 91.12 88 GLU A CA 1
ATOM 676 C C . GLU A 1 88 ? -1.261 3.260 -17.834 1.00 91.12 88 GLU A C 1
ATOM 678 O O . GLU A 1 88 ? -2.026 3.908 -17.122 1.00 91.12 88 GLU A O 1
ATOM 683 N N . GLN A 1 89 ? -1.683 2.470 -18.820 1.00 93.75 89 GLN A N 1
ATOM 684 C CA . GLN A 1 89 ? -3.091 2.324 -19.174 1.00 93.75 89 GLN A CA 1
ATOM 685 C C . GLN A 1 89 ? -3.914 1.753 -18.009 1.00 93.75 89 GLN A C 1
ATOM 687 O O . GLN A 1 89 ? -4.914 2.342 -17.612 1.00 93.75 89 GLN A O 1
ATOM 692 N N . GLY A 1 90 ? -3.443 0.673 -17.374 1.00 94.88 90 GLY A N 1
ATOM 693 C CA . GLY A 1 90 ? -4.121 0.092 -16.211 1.00 94.88 90 GLY A CA 1
ATOM 694 C C . GLY A 1 90 ? -4.199 1.052 -15.018 1.00 94.88 90 GLY A C 1
ATOM 695 O O . GLY A 1 90 ? -5.170 1.032 -14.260 1.00 94.88 90 GLY A O 1
ATOM 696 N N . ARG A 1 91 ? -3.207 1.938 -14.856 1.00 94.31 91 ARG A N 1
ATOM 697 C CA . ARG A 1 91 ? -3.248 3.014 -13.858 1.00 94.31 91 ARG A CA 1
ATOM 698 C C . ARG A 1 91 ? -4.333 4.039 -14.186 1.00 94.31 91 ARG A C 1
ATOM 700 O O . ARG A 1 91 ? -5.041 4.454 -13.273 1.00 94.31 91 ARG A O 1
ATOM 707 N N . GLU A 1 92 ? -4.436 4.480 -15.436 1.00 95.31 92 GLU A N 1
ATOM 708 C CA . GLU A 1 92 ? -5.465 5.437 -15.863 1.00 95.31 92 GLU A CA 1
ATOM 709 C C . GLU A 1 92 ? -6.872 4.860 -15.694 1.00 95.31 92 GLU A C 1
ATOM 711 O O . GLU A 1 92 ? -7.733 5.530 -15.121 1.00 95.31 92 GLU A O 1
ATOM 716 N N . ASP A 1 93 ? -7.069 3.594 -16.066 1.00 94.12 93 ASP A N 1
ATOM 717 C CA . ASP A 1 93 ? -8.332 2.877 -15.878 1.00 94.12 93 ASP A CA 1
ATOM 718 C C . ASP A 1 93 ? -8.713 2.794 -14.390 1.00 94.12 93 ASP A C 1
ATOM 720 O O . ASP A 1 93 ? -9.835 3.136 -14.009 1.00 94.12 93 ASP A O 1
ATOM 724 N N . ALA A 1 94 ? -7.764 2.425 -13.521 1.00 92.38 94 ALA A N 1
ATOM 725 C CA . ALA A 1 94 ? -7.994 2.346 -12.078 1.00 92.38 94 ALA A CA 1
ATOM 726 C C . ALA A 1 94 ? -8.312 3.716 -11.450 1.00 92.38 94 ALA A C 1
ATOM 728 O O . ALA A 1 94 ? -9.163 3.816 -10.562 1.00 92.38 94 ALA A O 1
ATOM 729 N N . VAL A 1 95 ? -7.651 4.786 -11.907 1.00 96.06 95 VAL A N 1
ATOM 730 C CA . VAL A 1 95 ? -7.951 6.160 -11.472 1.00 96.06 95 VAL A CA 1
ATOM 731 C C . VAL A 1 95 ? -9.342 6.583 -11.946 1.00 96.06 95 VAL A C 1
ATOM 733 O O . VAL A 1 95 ? -10.099 7.160 -11.162 1.00 96.06 95 VAL A O 1
ATOM 736 N N . GLY A 1 96 ? -9.705 6.264 -13.190 1.00 94.62 96 GLY A N 1
ATOM 737 C CA . GLY A 1 96 ? -11.041 6.501 -13.732 1.00 94.62 96 GLY A CA 1
ATOM 738 C C . GLY A 1 96 ? -12.125 5.787 -12.923 1.00 94.62 96 GLY A C 1
ATOM 739 O O . GLY A 1 96 ? -13.102 6.412 -12.508 1.00 94.62 96 GLY A O 1
ATOM 740 N N . GLU A 1 97 ? -11.924 4.507 -12.608 1.00 96.56 97 GLU A N 1
ATOM 741 C CA . GLU A 1 97 ? -12.847 3.729 -11.778 1.00 96.56 97 GLU A CA 1
ATOM 742 C C . GLU A 1 97 ? -12.977 4.315 -10.362 1.00 96.56 97 GLU A C 1
ATOM 744 O O . GLU A 1 97 ? -14.088 4.476 -9.847 1.00 96.56 97 GLU A O 1
ATOM 749 N N . ALA A 1 98 ? -11.859 4.685 -9.731 1.00 94.38 98 ALA A N 1
ATOM 750 C CA . ALA A 1 98 ? -11.867 5.302 -8.408 1.00 94.38 98 ALA A CA 1
ATOM 751 C C . ALA A 1 98 ? -12.638 6.633 -8.401 1.00 94.38 98 ALA A C 1
ATOM 753 O O . ALA A 1 98 ? -13.415 6.890 -7.477 1.00 94.38 98 ALA A O 1
ATOM 754 N N . MET A 1 99 ? -12.478 7.453 -9.441 1.00 97.12 99 MET A N 1
ATOM 755 C CA . MET A 1 99 ? -13.203 8.714 -9.594 1.00 97.12 99 MET A CA 1
ATOM 756 C C . MET A 1 99 ? -14.716 8.486 -9.725 1.00 97.12 99 MET A C 1
ATOM 758 O O . MET A 1 99 ? -15.487 9.138 -9.019 1.00 97.12 99 MET A O 1
ATOM 762 N N . LEU A 1 100 ? -15.140 7.502 -10.529 1.00 96.19 100 LEU A N 1
ATOM 763 C CA . LEU A 1 100 ? -16.552 7.113 -10.649 1.00 96.19 100 LEU A CA 1
ATOM 764 C C . LEU A 1 100 ? -17.128 6.607 -9.315 1.00 96.19 100 LEU A C 1
ATOM 766 O O . LEU A 1 100 ? -18.259 6.942 -8.950 1.00 96.19 100 LEU A O 1
ATOM 770 N N . ARG A 1 101 ? -16.349 5.844 -8.535 1.00 94.69 101 ARG A N 1
ATOM 771 C CA . ARG A 1 101 ? -16.763 5.404 -7.191 1.00 94.69 101 ARG A CA 1
ATOM 772 C C . ARG A 1 101 ? -16.936 6.588 -6.238 1.00 94.69 101 ARG A C 1
ATOM 774 O O . ARG A 1 101 ? -17.948 6.646 -5.539 1.00 94.69 101 ARG A O 1
ATOM 781 N N . ILE A 1 102 ? -16.010 7.548 -6.230 1.00 94.88 102 ILE A N 1
ATOM 782 C CA . ILE A 1 102 ? -16.120 8.768 -5.410 1.00 94.88 102 ILE A CA 1
ATOM 783 C C . ILE A 1 102 ? -17.369 9.569 -5.795 1.00 94.88 102 ILE A C 1
ATOM 785 O O . ILE A 1 102 ? -18.126 9.979 -4.915 1.00 94.88 102 ILE A O 1
ATOM 789 N N . GLU A 1 103 ? -17.630 9.744 -7.091 1.00 96.12 103 GLU A N 1
ATOM 790 C CA . GLU A 1 103 ? -18.825 10.437 -7.578 1.00 96.12 103 GLU A CA 1
ATOM 791 C C . GLU A 1 103 ? -20.114 9.742 -7.109 1.00 96.12 103 GLU A C 1
ATOM 793 O O . GLU A 1 103 ? -21.018 10.391 -6.573 1.00 96.12 103 GLU A O 1
ATOM 798 N N . SER A 1 104 ? -20.168 8.409 -7.199 1.00 95.00 104 SER A N 1
ATOM 799 C CA . SER A 1 104 ? -21.314 7.627 -6.720 1.00 95.00 104 SER A CA 1
ATOM 800 C C . SER A 1 104 ? -21.569 7.808 -5.215 1.00 95.00 104 SER A C 1
ATOM 802 O O . SER A 1 104 ? -22.718 7.966 -4.790 1.00 95.00 104 SER A O 1
ATOM 804 N N . LEU A 1 105 ? -20.505 7.873 -4.405 1.00 94.81 105 LEU A N 1
ATOM 805 C CA . LEU A 1 105 ? -20.595 8.075 -2.957 1.00 94.81 105 LEU A CA 1
ATOM 806 C C . LEU A 1 105 ? -21.076 9.485 -2.606 1.00 94.81 105 LEU A C 1
ATOM 808 O O . LEU A 1 105 ? -21.897 9.645 -1.698 1.00 94.81 105 LEU A O 1
ATOM 812 N N . LEU A 1 106 ? -20.613 10.505 -3.333 1.00 92.75 106 LEU A N 1
ATOM 813 C CA . LEU A 1 106 ? -21.064 11.885 -3.145 1.00 92.75 106 LEU A CA 1
ATOM 814 C C . LEU A 1 106 ? -22.559 12.036 -3.468 1.00 92.75 106 LEU A C 1
ATOM 816 O O . LEU A 1 106 ? -23.291 12.703 -2.726 1.00 92.75 106 LEU A O 1
ATOM 820 N N . LEU A 1 107 ? -23.037 11.365 -4.520 1.00 93.69 107 LEU A N 1
ATOM 821 C CA . LEU A 1 107 ? -24.455 11.350 -4.883 1.00 93.69 107 LEU A CA 1
ATOM 822 C C . LEU A 1 107 ? -25.321 10.595 -3.855 1.00 93.69 107 LEU A C 1
ATOM 824 O O . LEU A 1 107 ? -26.404 11.080 -3.502 1.00 93.69 107 LEU A O 1
ATOM 828 N N . ASP A 1 108 ? -24.859 9.459 -3.316 1.00 88.75 108 ASP A N 1
ATOM 829 C CA . ASP A 1 108 ? -25.612 8.709 -2.294 1.00 88.75 108 ASP A CA 1
ATOM 830 C C . ASP A 1 108 ? -25.650 9.446 -0.941 1.00 88.75 108 ASP A C 1
ATOM 832 O O . ASP A 1 108 ? -26.689 9.512 -0.267 1.00 88.75 108 ASP A O 1
ATOM 836 N N . GLN A 1 109 ? -24.553 10.109 -0.558 1.00 85.00 109 GLN A N 1
ATOM 837 C CA . GLN A 1 109 ? -24.485 10.872 0.690 1.00 85.00 109 GLN A CA 1
ATOM 838 C C . GLN A 1 109 ? -25.484 12.044 0.714 1.00 85.00 109 GLN A C 1
ATOM 840 O O . GLN A 1 109 ? -26.076 12.339 1.763 1.00 85.00 109 GLN A O 1
ATOM 845 N N . GLY A 1 110 ? -25.753 12.663 -0.441 1.00 72.12 110 GLY A N 1
ATOM 846 C CA . GLY A 1 110 ? -26.794 13.683 -0.596 1.00 72.12 110 GLY A CA 1
ATOM 847 C C . GLY A 1 110 ? -28.215 13.151 -0.359 1.00 72.12 110 GLY A C 1
ATOM 848 O O . GLY A 1 110 ? -29.047 13.841 0.241 1.00 72.12 110 GLY A O 1
ATOM 849 N N . ARG A 1 111 ? -28.501 11.902 -0.755 1.00 74.00 111 ARG A N 1
ATOM 850 C CA . ARG A 1 111 ? -29.813 11.264 -0.531 1.00 74.00 111 ARG A CA 1
ATOM 851 C C . ARG A 1 111 ? -30.021 10.875 0.929 1.00 74.00 111 ARG A C 1
ATOM 853 O O . ARG A 1 111 ? -31.094 11.131 1.482 1.00 74.00 111 ARG A O 1
ATOM 860 N N . ARG A 1 112 ? -28.991 10.343 1.595 1.00 67.88 112 ARG A N 1
ATOM 861 C CA . ARG A 1 112 ? -29.089 9.930 3.008 1.00 67.88 112 ARG A CA 1
ATOM 862 C C . ARG A 1 112 ? -29.325 11.101 3.969 1.00 67.88 112 ARG A C 1
ATOM 864 O O . ARG A 1 112 ? -30.038 10.933 4.959 1.00 67.88 112 ARG A O 1
ATOM 871 N N . ARG A 1 113 ? -28.806 12.300 3.671 1.00 62.22 113 ARG A N 1
ATOM 872 C CA . ARG A 1 113 ? -29.058 13.502 4.495 1.00 62.22 113 ARG A CA 1
ATOM 873 C C . ARG A 1 113 ? -30.501 14.007 4.402 1.00 62.22 113 ARG A C 1
ATOM 875 O O . ARG A 1 113 ? -31.046 14.423 5.419 1.00 62.22 113 ARG A O 1
ATOM 882 N N . LYS A 1 114 ? -31.157 13.904 3.239 1.00 59.53 114 LYS A N 1
ATOM 883 C CA . LYS A 1 114 ? -32.572 14.304 3.090 1.00 59.53 114 LYS A CA 1
ATOM 884 C C . LYS A 1 114 ? -33.543 13.383 3.830 1.00 59.53 114 LYS A C 1
ATOM 886 O O . LYS A 1 114 ? -34.577 13.858 4.290 1.00 59.53 114 LYS A O 1
ATOM 891 N N . CYS A 1 115 ? -33.219 12.099 3.986 1.00 59.00 115 CYS A N 1
ATOM 892 C CA . CYS A 1 115 ? -34.122 11.158 4.652 1.00 59.00 115 CYS A CA 1
ATOM 893 C C . CYS A 1 115 ? -34.155 11.338 6.179 1.00 59.00 115 CYS A C 1
ATOM 895 O O . CYS A 1 115 ? -35.203 11.175 6.788 1.00 59.00 115 CYS A O 1
ATOM 897 N N . ARG A 1 116 ? -33.043 11.746 6.810 1.00 56.69 116 ARG A N 1
ATOM 898 C CA . ARG A 1 116 ? -32.992 11.938 8.275 1.00 56.69 116 ARG A CA 1
ATOM 899 C C . ARG A 1 116 ? -33.604 13.248 8.776 1.00 56.69 116 ARG A C 1
ATOM 901 O O . ARG A 1 116 ? -33.749 13.414 9.981 1.00 56.69 116 ARG A O 1
ATOM 908 N N . GLN A 1 117 ? -33.957 14.175 7.886 1.00 55.56 117 GLN A N 1
ATOM 909 C CA . GLN A 1 117 ? -34.485 15.482 8.288 1.00 55.56 117 GLN A CA 1
ATOM 910 C C . GLN A 1 117 ? -36.021 15.535 8.352 1.00 55.56 117 GLN A C 1
ATOM 912 O O . GLN A 1 117 ? -36.559 16.529 8.829 1.00 55.56 117 GLN A O 1
ATOM 917 N N . ARG A 1 118 ? -36.743 14.495 7.902 1.00 53.91 118 ARG A N 1
ATOM 918 C CA . ARG A 1 118 ? -38.219 14.496 7.915 1.00 53.91 118 ARG A CA 1
ATOM 919 C C . ARG A 1 118 ? -38.875 14.024 9.212 1.00 53.91 118 ARG A C 1
ATOM 921 O O . ARG A 1 118 ? -40.042 14.344 9.393 1.00 53.91 118 ARG A O 1
ATOM 928 N N . ASP A 1 119 ? -38.141 13.385 10.122 1.00 54.97 119 ASP A N 1
ATOM 929 C CA . ASP A 1 119 ? -38.743 12.778 11.324 1.00 54.97 119 ASP A CA 1
ATOM 930 C C . ASP A 1 119 ? -38.367 13.470 12.645 1.00 54.97 119 ASP A C 1
ATOM 932 O O . ASP A 1 119 ? -38.730 12.999 13.721 1.00 54.97 119 ASP A O 1
ATOM 936 N N . TYR A 1 120 ? -37.677 14.616 12.600 1.00 53.72 120 TYR A N 1
ATOM 937 C CA . TYR A 1 120 ? -37.544 15.468 13.785 1.00 53.72 120 TYR A CA 1
ATOM 938 C C . TYR A 1 120 ? -38.770 16.372 13.908 1.00 53.72 120 TYR A C 1
ATOM 940 O O . TYR A 1 120 ? -38.755 17.543 13.528 1.00 53.72 120 TYR A O 1
ATOM 948 N N . GLU A 1 121 ? -39.841 15.808 14.462 1.00 53.72 121 GLU A N 1
ATOM 949 C CA . GLU A 1 121 ? -40.905 16.596 15.070 1.00 53.72 121 GLU A CA 1
ATOM 950 C C . GLU A 1 121 ? -40.276 17.424 16.216 1.00 53.72 121 GLU A C 1
ATOM 952 O O . GLU A 1 121 ? -39.621 16.857 17.101 1.00 53.72 121 GLU A O 1
ATOM 957 N N . PRO A 1 122 ? -40.360 18.766 16.193 1.00 51.06 122 PRO A N 1
ATOM 958 C CA . PRO A 1 122 ? -39.727 19.606 17.199 1.00 51.06 122 PRO A CA 1
ATOM 959 C C . PRO A 1 122 ? -40.386 19.369 18.560 1.00 51.06 122 PRO A C 1
ATOM 961 O O . PRO A 1 122 ? -41.474 19.872 18.834 1.00 51.06 122 PRO A O 1
ATOM 964 N N . GLN A 1 123 ? -39.715 18.620 19.439 1.00 52.88 123 GLN A N 1
ATOM 965 C CA . GLN A 1 123 ? -40.148 18.510 20.827 1.00 52.88 123 GLN A CA 1
ATOM 966 C C . GLN A 1 123 ? -40.138 19.900 21.491 1.00 52.88 123 GLN A C 1
ATOM 968 O O . GLN A 1 123 ? -39.148 20.635 21.380 1.00 52.88 123 GLN A O 1
ATOM 973 N N . PRO A 1 124 ? -41.213 20.270 22.210 1.00 50.62 124 PRO A N 1
ATOM 974 C CA . PRO A 1 124 ? -41.308 21.549 22.893 1.00 50.62 124 PRO A CA 1
ATOM 975 C C . PRO A 1 124 ? -40.253 21.622 23.998 1.00 50.62 124 PRO A C 1
ATOM 977 O O . PRO A 1 124 ? -40.248 20.834 24.946 1.00 50.62 124 PRO A O 1
ATOM 980 N N . LYS A 1 125 ? -39.344 22.593 23.861 1.00 49.56 125 LYS A N 1
ATOM 981 C CA . LYS A 1 125 ? -38.332 22.935 24.861 1.00 49.56 125 LYS A CA 1
ATOM 982 C C . LYS A 1 125 ? -39.023 23.229 26.195 1.00 49.56 125 LYS A C 1
ATOM 984 O O . LYS A 1 125 ? -39.700 24.244 26.338 1.00 49.56 125 LYS A O 1
ATOM 989 N N . ARG A 1 126 ? -38.826 22.356 27.187 1.00 45.81 126 ARG A N 1
ATOM 990 C CA . ARG A 1 126 ? -39.120 22.679 28.587 1.00 45.81 126 ARG A CA 1
ATOM 991 C C . ARG A 1 126 ? -38.108 23.716 29.059 1.00 45.81 126 ARG A C 1
ATOM 993 O O . ARG A 1 126 ? -36.930 23.416 29.229 1.00 45.81 126 ARG A O 1
ATOM 1000 N N . CYS A 1 127 ? -38.592 24.935 29.261 1.00 43.53 127 CYS A N 1
ATOM 1001 C CA . CYS A 1 127 ? -37.901 25.978 29.998 1.00 43.53 127 CYS A CA 1
ATOM 1002 C C . CYS A 1 127 ? -37.688 25.517 31.445 1.00 43.53 127 CYS A C 1
ATOM 1004 O O . CYS A 1 127 ? -38.615 25.550 32.251 1.00 43.53 127 CYS A O 1
ATOM 1006 N N . CYS A 1 128 ? -36.467 25.124 31.793 1.00 47.00 128 CYS A N 1
ATOM 1007 C CA . CYS A 1 128 ? -36.045 25.089 33.186 1.00 47.00 128 CYS A CA 1
ATOM 1008 C C . CYS A 1 128 ? -35.480 26.465 33.539 1.00 47.00 128 CYS A C 1
ATOM 1010 O O . CYS A 1 128 ? -34.314 26.770 33.310 1.00 47.00 128 CYS A O 1
ATOM 1012 N N . ARG A 1 129 ? -36.375 27.306 34.062 1.00 50.94 129 ARG A N 1
ATOM 1013 C CA . ARG A 1 129 ? -36.076 28.535 34.794 1.00 50.94 129 ARG A CA 1
ATOM 1014 C C . ARG A 1 129 ? -35.558 28.116 36.172 1.00 50.94 129 ARG A C 1
ATOM 1016 O O . ARG A 1 129 ? -36.350 27.751 37.033 1.00 50.94 129 ARG A O 1
ATOM 1023 N N . GLY A 1 130 ? -34.241 28.100 36.340 1.00 41.88 130 GLY A N 1
ATOM 1024 C CA . GLY A 1 130 ? -33.578 27.843 37.614 1.00 41.88 130 GLY A CA 1
ATOM 1025 C C . GLY A 1 130 ? -32.798 29.074 38.042 1.00 41.88 130 GLY A C 1
ATOM 1026 O O . GLY A 1 130 ? -31.697 29.302 37.557 1.00 41.88 130 GLY A O 1
ATOM 1027 N N . SER A 1 131 ? -33.402 29.871 38.921 1.00 52.59 131 SER A N 1
ATOM 1028 C CA . SER A 1 131 ? -32.721 30.899 39.704 1.00 52.59 131 SER A CA 1
ATOM 1029 C C . SER A 1 131 ? -31.679 30.257 40.620 1.00 52.59 131 SER A C 1
ATOM 1031 O O . SER A 1 131 ? -32.021 29.355 41.380 1.00 52.59 131 SER A O 1
ATOM 1033 N N . SER A 1 132 ? -30.446 30.755 40.603 1.00 42.41 132 SER A N 1
ATOM 1034 C CA . SER A 1 132 ? -29.527 30.720 41.749 1.00 42.41 132 SER A CA 1
ATOM 1035 C C . SER A 1 132 ? -28.383 31.689 41.442 1.00 42.41 132 SER A C 1
ATOM 1037 O O . SER A 1 132 ? -27.642 31.494 40.486 1.00 42.41 132 SER A O 1
ATOM 1039 N N . SER A 1 133 ? -28.465 32.894 41.999 1.00 49.09 133 SER A N 1
ATOM 1040 C CA . SER A 1 133 ? -27.713 33.313 43.189 1.00 49.09 133 SER A CA 1
ATOM 1041 C C . SER A 1 133 ? -26.333 33.839 42.806 1.00 49.09 133 SER A C 1
ATOM 1043 O O . SER A 1 133 ? -25.368 33.092 42.668 1.00 49.09 133 SER A O 1
ATOM 1045 N N . GLU A 1 134 ? -26.272 35.161 42.659 1.00 52.38 134 GLU A N 1
ATOM 1046 C CA . GLU A 1 134 ? -25.043 35.941 42.743 1.00 52.38 134 GLU A CA 1
ATOM 1047 C C . GLU A 1 134 ? -24.312 35.584 44.042 1.00 52.38 134 GLU A C 1
ATOM 1049 O O . GLU A 1 134 ? -24.849 35.718 45.140 1.00 52.38 134 GLU A O 1
ATOM 1054 N N . SER A 1 135 ? -23.086 35.090 43.909 1.00 49.06 135 SER A N 1
ATOM 1055 C CA . SER A 1 135 ? -22.139 34.967 45.008 1.00 49.06 135 SER A CA 1
ATOM 1056 C C . SER A 1 135 ? -20.841 35.606 44.545 1.00 49.06 135 SER A C 1
ATOM 1058 O O . SER A 1 135 ? -20.099 35.071 43.722 1.00 49.06 135 SER A O 1
ATOM 1060 N N . TYR A 1 136 ? -20.637 36.815 45.046 1.00 53.97 136 TYR A N 1
ATOM 1061 C CA . TYR A 1 136 ? -19.417 37.593 44.947 1.00 53.97 136 TYR A CA 1
ATOM 1062 C C . TYR A 1 136 ? -18.329 36.842 45.719 1.00 53.97 136 TYR A C 1
ATOM 1064 O O . TYR A 1 136 ? -18.410 36.736 46.938 1.00 53.97 136 TYR A O 1
ATOM 1072 N N . ASN A 1 137 ? -17.324 36.319 45.020 1.00 42.62 137 ASN A N 1
ATOM 1073 C CA . ASN A 1 137 ? -16.080 35.880 45.642 1.00 42.62 137 ASN A CA 1
ATOM 1074 C C . ASN A 1 137 ? -14.920 36.584 44.940 1.00 42.62 137 ASN A C 1
ATOM 1076 O O . ASN A 1 137 ? -14.494 36.220 43.847 1.00 42.62 137 ASN A O 1
ATOM 1080 N N . THR A 1 138 ? -14.526 37.682 45.576 1.00 45.50 138 THR A N 1
ATOM 1081 C CA . THR A 1 138 ? -13.158 38.107 45.879 1.00 45.50 138 THR A CA 1
ATOM 1082 C C . THR A 1 138 ? -12.054 37.402 45.088 1.00 45.50 138 THR A C 1
ATOM 1084 O O . THR A 1 138 ? -11.749 36.230 45.301 1.00 45.50 138 THR A O 1
ATOM 1087 N N . TRP A 1 139 ? -11.419 38.169 44.207 1.00 50.66 139 TRP A N 1
ATOM 1088 C CA . TRP A 1 139 ? -10.155 37.828 43.564 1.00 50.66 139 TRP A CA 1
ATOM 1089 C C . TRP A 1 139 ? -9.049 37.673 44.622 1.00 50.66 139 TRP A C 1
ATOM 1091 O O . TRP A 1 139 ? -8.860 38.606 45.404 1.00 50.66 139 TRP A O 1
ATOM 1101 N N . PRO A 1 140 ? -8.297 36.558 44.663 1.00 57.78 140 PRO A N 1
ATOM 1102 C CA . PRO A 1 140 ? -7.100 36.477 45.485 1.00 57.78 140 PRO A CA 1
ATOM 1103 C C . PRO A 1 140 ? -5.928 37.168 44.786 1.00 57.78 140 PRO A C 1
ATOM 1105 O O . PRO A 1 140 ? -5.655 36.932 43.607 1.00 57.78 140 PRO A O 1
ATOM 1108 N N . GLU A 1 141 ? -5.237 38.000 45.558 1.00 41.31 141 GLU A N 1
ATOM 1109 C CA . GLU A 1 141 ? -3.978 38.647 45.219 1.00 41.31 141 GLU A CA 1
ATOM 1110 C C . GLU A 1 141 ? -2.893 37.656 44.785 1.00 41.31 141 GLU A C 1
ATOM 1112 O O . GLU A 1 141 ? -2.686 36.576 45.345 1.00 41.31 141 GLU A O 1
ATOM 1117 N N . SER A 1 142 ? -2.168 38.101 43.768 1.00 42.09 142 SER A N 1
ATOM 1118 C CA . SER A 1 142 ? -1.048 37.461 43.102 1.00 42.09 142 SER A CA 1
ATOM 1119 C C . SER A 1 142 ? 0.159 37.277 44.031 1.00 42.09 142 SER A C 1
ATOM 1121 O O . SER A 1 142 ? 1.012 38.155 44.126 1.00 42.09 142 SER A O 1
ATOM 1123 N N . ASN A 1 143 ? 0.298 36.104 44.653 1.00 44.22 143 ASN A N 1
ATOM 1124 C CA . ASN A 1 143 ? 1.574 35.664 45.228 1.00 44.22 143 ASN A CA 1
ATOM 1125 C C . ASN A 1 143 ? 2.367 34.852 44.192 1.00 44.22 143 ASN A C 1
ATOM 1127 O O . ASN A 1 143 ? 2.169 33.648 44.019 1.00 44.22 143 ASN A O 1
ATOM 1131 N N . LEU A 1 144 ? 3.277 35.533 43.489 1.00 45.56 144 LEU A N 1
ATOM 1132 C CA . LEU A 1 144 ? 4.244 34.947 42.557 1.00 45.56 144 LEU A CA 1
ATOM 1133 C C . LEU A 1 144 ? 5.371 34.234 43.323 1.00 45.56 144 LEU A C 1
ATOM 1135 O O . LEU A 1 144 ? 6.500 34.713 43.392 1.00 45.56 144 LEU A O 1
ATOM 1139 N N . HIS A 1 145 ? 5.085 33.052 43.866 1.00 47.53 145 HIS A N 1
ATOM 1140 C CA . HIS A 1 145 ? 6.138 32.089 44.179 1.00 47.53 145 HIS A CA 1
ATOM 1141 C C . HIS A 1 145 ? 6.481 31.308 42.908 1.00 47.53 145 HIS A C 1
ATOM 1143 O O . HIS A 1 145 ? 5.812 30.342 42.543 1.00 47.53 145 HIS A O 1
ATOM 1149 N N . ILE A 1 146 ? 7.548 31.739 42.230 1.00 51.38 146 ILE A N 1
ATOM 1150 C CA . ILE A 1 146 ? 8.209 30.999 41.150 1.00 51.38 146 ILE A CA 1
ATOM 1151 C C . ILE A 1 146 ? 8.920 29.799 41.794 1.00 51.38 146 ILE A C 1
ATOM 1153 O O . ILE A 1 146 ? 10.121 29.806 42.044 1.00 51.38 146 ILE A O 1
ATOM 1157 N N . SER A 1 147 ? 8.142 28.775 42.138 1.00 54.62 147 SER A N 1
ATOM 1158 C CA . SER A 1 147 ? 8.661 27.438 42.400 1.00 54.62 147 SER A CA 1
ATOM 1159 C C . SER A 1 147 ? 8.938 26.806 41.041 1.00 54.62 147 SER A C 1
ATOM 1161 O O . SER A 1 147 ? 8.033 26.713 40.209 1.00 54.62 147 SER A O 1
ATOM 1163 N N . ALA A 1 148 ? 10.198 26.449 40.786 1.00 51.19 148 ALA A N 1
ATOM 1164 C CA . ALA A 1 148 ? 10.634 25.797 39.559 1.00 51.19 148 ALA A CA 1
ATOM 1165 C C . ALA A 1 148 ? 9.869 24.477 39.382 1.00 51.19 148 ALA A C 1
ATOM 1167 O O . ALA A 1 148 ? 10.227 23.440 39.942 1.00 51.19 148 ALA A O 1
ATOM 1168 N N . LYS A 1 149 ? 8.762 24.551 38.638 1.00 55.59 149 LYS A N 1
ATOM 1169 C CA . LYS A 1 149 ? 7.901 23.419 38.318 1.00 55.59 149 LYS A CA 1
ATOM 1170 C C . LYS A 1 149 ? 8.747 22.426 37.509 1.00 55.59 149 LYS A C 1
ATOM 1172 O O . LYS A 1 149 ? 9.349 22.845 36.517 1.00 55.59 149 LYS A O 1
ATOM 1177 N N . PRO A 1 150 ? 8.839 21.147 37.914 1.00 56.69 150 PRO A N 1
ATOM 1178 C CA . PRO A 1 150 ? 9.529 20.140 37.120 1.00 56.69 150 PRO A CA 1
ATOM 1179 C C . PRO A 1 150 ? 8.913 20.149 35.723 1.00 56.69 150 PRO A C 1
ATOM 1181 O O . PRO A 1 150 ? 7.691 20.215 35.595 1.00 56.69 150 PRO A O 1
ATOM 1184 N N . SER A 1 151 ? 9.757 20.162 34.693 1.00 56.19 151 SER A N 1
ATOM 1185 C CA . SER A 1 151 ? 9.339 20.156 33.294 1.00 56.19 151 SER A CA 1
ATOM 1186 C C . SER A 1 151 ? 8.408 18.965 33.055 1.00 56.19 151 SER A C 1
ATOM 1188 O O . SER A 1 151 ? 8.874 17.835 32.900 1.00 56.19 151 SER A O 1
ATOM 1190 N N . GLU A 1 152 ? 7.096 19.205 33.095 1.00 67.62 152 GLU A N 1
ATOM 1191 C CA . GLU A 1 152 ? 6.069 18.219 32.777 1.00 67.62 152 GLU A CA 1
ATOM 1192 C C . GLU A 1 152 ? 6.286 17.829 31.315 1.00 67.62 152 GLU A C 1
ATOM 1194 O O . GLU A 1 152 ? 5.976 18.588 30.395 1.00 67.62 152 GLU A O 1
ATOM 1199 N N . SER A 1 153 ? 6.908 16.668 31.103 1.00 75.38 153 SER A N 1
ATOM 1200 C CA . SER A 1 153 ? 7.037 16.062 29.784 1.00 75.38 153 SER A CA 1
ATOM 1201 C C . SER A 1 153 ? 5.649 15.990 29.157 1.00 75.38 153 SER A C 1
ATOM 1203 O O . SER A 1 153 ? 4.705 15.545 29.815 1.00 75.38 153 SER A O 1
ATOM 1205 N N . ALA A 1 154 ? 5.524 16.449 27.911 1.00 84.69 154 ALA A N 1
ATOM 1206 C CA . ALA A 1 154 ? 4.249 16.460 27.209 1.00 84.69 154 ALA A CA 1
ATOM 1207 C C . ALA A 1 154 ? 3.580 15.068 27.270 1.00 84.69 154 ALA A C 1
ATOM 1209 O O . ALA A 1 154 ? 4.285 14.063 27.145 1.00 84.69 154 ALA A O 1
ATOM 1210 N N . PRO A 1 155 ? 2.248 14.992 27.454 1.00 89.31 155 PRO A N 1
ATOM 1211 C CA . PRO A 1 155 ? 1.528 13.726 27.522 1.00 89.31 155 PRO A CA 1
ATOM 1212 C C . PRO A 1 155 ? 1.821 12.828 26.318 1.00 89.31 155 PRO A C 1
ATOM 1214 O O . PRO A 1 155 ? 1.593 13.217 25.170 1.00 89.31 155 PRO A O 1
ATOM 1217 N N . ASP A 1 156 ? 2.277 11.605 26.579 1.00 90.31 156 ASP A N 1
ATOM 1218 C CA . ASP A 1 156 ? 2.620 10.659 25.523 1.00 90.31 156 ASP A CA 1
ATOM 1219 C C . ASP A 1 156 ? 1.449 9.713 25.226 1.00 90.31 156 ASP A C 1
ATOM 1221 O O . ASP A 1 156 ? 1.273 8.643 25.817 1.00 90.31 156 ASP A O 1
ATOM 1225 N N . HIS A 1 157 ? 0.625 10.106 24.256 1.00 91.62 157 HIS A N 1
ATOM 1226 C CA . HIS A 1 157 ? -0.516 9.310 23.798 1.00 91.62 157 HIS A CA 1
ATOM 1227 C C . HIS A 1 157 ? -0.117 8.004 23.091 1.00 91.62 157 HIS A C 1
ATOM 1229 O O . HIS A 1 157 ? -0.986 7.147 22.875 1.00 91.62 157 HIS A O 1
ATOM 1235 N N . THR A 1 158 ? 1.155 7.834 22.707 1.00 92.25 158 THR A N 1
ATOM 1236 C CA . THR A 1 158 ? 1.625 6.625 22.015 1.00 92.25 158 THR A CA 1
ATOM 1237 C C . THR A 1 158 ? 1.637 5.416 22.945 1.00 92.25 158 THR A C 1
ATOM 1239 O O . THR A 1 158 ? 1.268 4.326 22.513 1.00 92.25 158 THR A O 1
ATOM 1242 N N . ILE A 1 159 ? 1.913 5.613 24.238 1.00 95.25 159 ILE A N 1
ATOM 1243 C CA . ILE A 1 159 ? 1.928 4.548 25.253 1.00 95.25 159 ILE A CA 1
ATOM 1244 C C . ILE A 1 159 ? 0.546 3.898 25.389 1.00 95.25 159 ILE A C 1
ATOM 1246 O O . ILE A 1 159 ? 0.416 2.673 25.350 1.00 95.25 159 ILE A O 1
ATOM 1250 N N . VAL A 1 160 ? -0.513 4.711 25.481 1.00 96.50 160 VAL A N 1
ATOM 1251 C CA . VAL A 1 160 ? -1.900 4.217 25.573 1.00 96.50 160 VAL A CA 1
ATOM 1252 C C . VAL A 1 160 ? -2.303 3.474 24.296 1.00 96.50 160 VAL A C 1
ATOM 1254 O O . VAL A 1 160 ? -2.996 2.457 24.352 1.00 96.50 160 VAL A O 1
ATOM 1257 N N . ARG A 1 161 ? -1.848 3.960 23.136 1.00 95.06 161 ARG A N 1
ATOM 1258 C CA . ARG A 1 161 ? -2.131 3.348 21.833 1.00 95.06 161 ARG A CA 1
ATOM 1259 C C . ARG A 1 161 ? -1.425 2.004 21.661 1.00 95.06 161 ARG A C 1
ATOM 1261 O O . ARG A 1 161 ? -2.058 1.043 21.234 1.00 95.06 161 ARG A O 1
ATOM 1268 N N . LEU A 1 162 ? -0.150 1.918 22.036 1.00 95.69 162 LEU A N 1
ATOM 1269 C CA . LEU A 1 162 ? 0.625 0.680 21.984 1.00 95.69 162 LEU A CA 1
ATOM 1270 C C . LEU A 1 162 ? 0.048 -0.372 22.935 1.00 95.69 162 LEU A C 1
ATOM 1272 O O . LEU A 1 162 ? -0.084 -1.537 22.565 1.00 95.69 162 LEU A O 1
ATOM 1276 N N . TRP A 1 163 ? -0.382 0.045 24.131 1.00 97.88 163 TRP A N 1
ATOM 1277 C CA . TRP A 1 163 ? -1.098 -0.846 25.041 1.00 97.88 163 TRP A CA 1
ATOM 1278 C C . TRP A 1 163 ? -2.373 -1.403 24.403 1.00 97.88 163 TRP A C 1
ATOM 1280 O O . TRP A 1 163 ? -2.621 -2.604 24.498 1.00 97.88 163 TRP A O 1
ATOM 1290 N N . PHE A 1 164 ? -3.157 -0.559 23.721 1.00 97.69 164 PHE A N 1
ATOM 1291 C CA . PHE A 1 164 ? -4.354 -1.003 23.006 1.00 97.69 164 PHE A CA 1
ATOM 1292 C C . PHE A 1 164 ? -4.004 -2.051 21.950 1.00 97.69 164 PHE A C 1
ATOM 1294 O O . PHE A 1 164 ? -4.633 -3.104 21.912 1.00 97.69 164 PHE A O 1
ATOM 1301 N N . LEU A 1 165 ? -2.997 -1.774 21.117 1.00 96.62 165 LEU A N 1
ATOM 1302 C CA . LEU A 1 165 ? -2.564 -2.672 20.046 1.00 96.62 165 LEU A CA 1
ATOM 1303 C C . LEU A 1 165 ? -2.172 -4.055 20.590 1.00 96.62 165 LEU A C 1
ATOM 1305 O O . LEU A 1 165 ? -2.585 -5.069 20.037 1.00 96.62 165 LEU A O 1
ATOM 1309 N N . ASN A 1 166 ? -1.463 -4.093 21.719 1.00 97.44 166 ASN A N 1
ATOM 1310 C CA . ASN A 1 166 ? -1.059 -5.335 22.384 1.00 97.44 166 ASN A CA 1
ATOM 1311 C C . ASN A 1 166 ? -2.219 -6.071 23.078 1.00 97.44 166 ASN A C 1
ATOM 1313 O O . ASN A 1 166 ? -2.077 -7.230 23.453 1.00 97.44 166 ASN A O 1
ATOM 1317 N N . ASN A 1 167 ? -3.360 -5.407 23.275 1.00 97.88 167 ASN A N 1
ATOM 1318 C CA . ASN A 1 167 ? -4.549 -5.960 23.924 1.00 97.88 167 ASN A CA 1
ATOM 1319 C C . ASN A 1 167 ? -5.762 -5.928 22.981 1.00 97.88 167 ASN A C 1
ATOM 1321 O O . ASN A 1 167 ? -6.898 -5.761 23.428 1.00 97.88 167 ASN A O 1
ATOM 1325 N N . LEU A 1 168 ? -5.538 -6.100 21.672 1.00 97.06 168 LEU A N 1
ATOM 1326 C CA . LEU A 1 168 ? -6.574 -5.962 20.644 1.00 97.06 168 LEU A CA 1
ATOM 1327 C C . LEU A 1 168 ? -7.765 -6.909 20.862 1.00 97.06 168 LEU A C 1
ATOM 1329 O O . LEU A 1 168 ? -8.906 -6.545 20.585 1.00 97.06 168 LEU A O 1
ATOM 1333 N N . ALA A 1 169 ? -7.526 -8.099 21.416 1.00 97.38 169 ALA A N 1
ATOM 1334 C CA . ALA A 1 169 ? -8.578 -9.053 21.759 1.00 97.38 169 ALA A CA 1
ATOM 1335 C C . ALA A 1 169 ? -9.514 -8.559 22.878 1.00 97.38 169 ALA A C 1
ATOM 1337 O O . ALA A 1 169 ? -10.695 -8.906 22.897 1.00 97.38 169 ALA A O 1
ATOM 1338 N N . TYR A 1 170 ? -9.004 -7.749 23.814 1.00 97.56 170 TYR A N 1
ATOM 1339 C CA . TYR A 1 170 ? -9.766 -7.252 24.960 1.00 97.56 170 TYR A CA 1
ATOM 1340 C C . TYR A 1 170 ? -9.221 -5.902 25.482 1.00 97.56 170 TYR A C 1
ATOM 1342 O O . TYR A 1 170 ? -8.550 -5.852 26.517 1.00 97.56 170 TYR A O 1
ATOM 1350 N N . PRO A 1 171 ? -9.531 -4.772 24.815 1.00 97.25 171 PRO A N 1
ATOM 1351 C CA . PRO A 1 171 ? -8.968 -3.455 25.128 1.00 97.25 171 PRO A CA 1
ATOM 1352 C C . PRO A 1 171 ? -9.710 -2.759 26.287 1.00 97.25 171 PRO A C 1
ATOM 1354 O O . PRO A 1 171 ? -10.127 -1.599 26.184 1.00 97.25 171 PRO A O 1
ATOM 1357 N N . TYR A 1 172 ? -9.910 -3.473 27.398 1.00 97.69 172 TYR A N 1
ATOM 1358 C CA . TYR A 1 172 ? -10.569 -2.985 28.614 1.00 97.69 172 TYR A CA 1
ATOM 1359 C C . TYR A 1 172 ? -9.642 -3.169 29.822 1.00 97.69 172 TYR A C 1
ATOM 1361 O O . TYR A 1 172 ? -9.701 -4.208 30.482 1.00 97.69 172 TYR A O 1
ATOM 1369 N N . PRO A 1 173 ? -8.782 -2.179 30.121 1.00 97.62 173 PRO A N 1
ATOM 1370 C CA . PRO A 1 173 ? -7.830 -2.303 31.212 1.00 97.62 173 PRO A CA 1
ATOM 1371 C C . PRO A 1 173 ? -8.523 -2.313 32.572 1.00 97.62 173 PRO A C 1
ATOM 1373 O O . PRO A 1 173 ? -9.535 -1.632 32.785 1.00 97.62 173 PRO A O 1
ATOM 1376 N N . THR A 1 174 ? -7.919 -3.027 33.517 1.00 98.19 174 THR A N 1
ATOM 1377 C CA . THR A 1 174 ? -8.285 -2.972 34.936 1.00 98.19 174 THR A CA 1
ATOM 1378 C C . THR A 1 174 ? -7.978 -1.593 35.531 1.00 98.19 174 THR A C 1
ATOM 1380 O O . THR A 1 174 ? -7.237 -0.796 34.953 1.00 98.19 174 THR A O 1
ATOM 1383 N N . ALA A 1 175 ? -8.531 -1.289 36.710 1.00 97.94 175 ALA A N 1
ATOM 1384 C CA . ALA A 1 175 ? -8.258 -0.023 37.400 1.00 97.94 175 ALA A CA 1
ATOM 1385 C C . ALA A 1 175 ? -6.749 0.206 37.614 1.00 97.94 175 ALA A C 1
ATOM 1387 O O . ALA A 1 175 ? -6.244 1.272 37.275 1.00 97.94 175 ALA A O 1
ATOM 1388 N N . GLN A 1 176 ? -6.033 -0.830 38.060 1.00 98.19 176 GLN A N 1
ATOM 1389 C CA . GLN A 1 176 ? -4.584 -0.794 38.254 1.00 98.19 176 GLN A CA 1
ATOM 1390 C C . GLN A 1 176 ? -3.833 -0.540 36.940 1.00 98.19 176 GLN A C 1
ATOM 1392 O O . GLN A 1 176 ? -2.927 0.286 36.901 1.00 98.19 176 GLN A O 1
ATOM 1397 N N . GLN A 1 177 ? -4.237 -1.192 35.843 1.00 98.12 177 GLN A N 1
ATOM 1398 C CA . GLN A 1 177 ? -3.638 -0.956 34.526 1.00 98.12 177 GLN A CA 1
ATOM 1399 C C . GLN A 1 177 ? -3.869 0.481 34.044 1.00 98.12 177 GLN A C 1
ATOM 1401 O O . GLN A 1 177 ? -2.960 1.072 33.466 1.00 98.12 177 GLN A O 1
ATOM 1406 N N . LYS A 1 178 ? -5.045 1.072 34.305 1.00 98.31 178 LYS A N 1
ATOM 1407 C CA . LYS A 1 178 ? -5.307 2.487 33.987 1.00 98.31 178 LYS A CA 1
ATOM 1408 C C . LYS A 1 178 ? -4.386 3.422 34.770 1.00 98.31 178 LYS A C 1
ATOM 1410 O O . LYS A 1 178 ? -3.887 4.378 34.185 1.00 98.31 178 LYS A O 1
ATOM 1415 N N . ASP A 1 179 ? -4.140 3.138 36.048 1.00 98.06 179 ASP A N 1
ATOM 1416 C CA . ASP A 1 179 ? -3.240 3.939 36.886 1.00 98.06 179 ASP A CA 1
ATOM 1417 C C . ASP A 1 179 ? -1.779 3.814 36.422 1.00 98.06 179 ASP A C 1
ATOM 1419 O O . ASP A 1 179 ? -1.068 4.815 36.323 1.00 98.06 179 ASP A O 1
ATOM 1423 N N . SER A 1 180 ? -1.341 2.609 36.039 1.00 98.00 180 SER A N 1
ATOM 1424 C CA . SER A 1 180 ? -0.026 2.401 35.423 1.00 98.00 180 SER A CA 1
ATOM 1425 C C . SER A 1 180 ? 0.107 3.155 34.099 1.00 98.00 180 SER A C 1
ATOM 1427 O O . SER A 1 180 ? 1.082 3.876 33.911 1.00 98.00 180 SER A O 1
ATOM 1429 N N . LEU A 1 181 ? -0.879 3.048 33.202 1.00 97.94 181 LEU A N 1
ATOM 1430 C CA . LEU A 1 181 ? -0.881 3.765 31.923 1.00 97.94 181 LEU A CA 1
ATOM 1431 C C . LEU A 1 181 ? -0.838 5.281 32.117 1.00 97.94 181 LEU A C 1
ATOM 1433 O O . LEU A 1 181 ? -0.063 5.949 31.445 1.00 97.94 181 LEU A O 1
ATOM 1437 N N . ALA A 1 182 ? -1.623 5.810 33.057 1.00 97.50 182 ALA A N 1
ATOM 1438 C CA . ALA A 1 182 ? -1.629 7.227 33.411 1.00 97.50 182 ALA A CA 1
ATOM 1439 C C . ALA A 1 182 ? -0.242 7.698 33.877 1.00 97.50 182 ALA A C 1
ATOM 1441 O O . ALA A 1 182 ? 0.262 8.715 33.400 1.00 97.50 182 ALA A O 1
ATOM 1442 N N . LYS A 1 183 ? 0.405 6.913 34.750 1.00 96.94 183 LYS A N 1
ATOM 1443 C CA . LYS A 1 183 ? 1.755 7.192 35.251 1.00 96.94 183 LYS A CA 1
ATOM 1444 C C . LYS A 1 183 ? 2.804 7.169 34.138 1.00 96.94 183 LYS A C 1
ATOM 1446 O O . LYS A 1 183 ? 3.608 8.089 34.063 1.00 96.94 183 LYS A O 1
ATOM 1451 N N . TYR A 1 184 ? 2.802 6.143 33.286 1.00 96.56 184 TYR A N 1
ATOM 1452 C CA . TYR A 1 184 ? 3.787 6.015 32.205 1.00 96.56 184 TYR A CA 1
ATOM 1453 C C . TYR A 1 184 ? 3.593 7.058 31.104 1.00 96.56 184 TYR A C 1
ATOM 1455 O O . TYR A 1 184 ? 4.571 7.581 30.588 1.00 96.56 184 TYR A O 1
ATOM 1463 N N . ALA A 1 185 ? 2.345 7.381 30.770 1.00 95.56 185 ALA A N 1
ATOM 1464 C CA . ALA A 1 185 ? 2.015 8.340 29.722 1.00 95.56 185 ALA A CA 1
ATOM 1465 C C . ALA A 1 185 ? 2.046 9.807 30.187 1.00 95.56 185 ALA A C 1
ATOM 1467 O O . ALA A 1 185 ? 1.785 10.702 29.384 1.00 95.56 185 ALA A O 1
ATOM 1468 N N . GLY A 1 186 ? 2.326 10.065 31.471 1.00 96.00 186 GLY A N 1
ATOM 1469 C CA . GLY A 1 186 ? 2.351 11.418 32.029 1.00 96.00 186 GLY A CA 1
ATOM 1470 C C . GLY A 1 186 ? 1.001 12.135 31.920 1.00 96.00 186 GLY A C 1
ATOM 1471 O O . GLY A 1 186 ? 0.956 13.337 31.677 1.00 96.00 186 GLY A O 1
ATOM 1472 N N . MET A 1 187 ? -0.117 11.408 32.044 1.00 96.00 187 MET A N 1
ATOM 1473 C CA . MET A 1 187 ? -1.462 11.969 31.873 1.00 96.00 187 MET A CA 1
ATOM 1474 C C . MET A 1 187 ? -2.434 11.510 32.954 1.00 96.00 187 MET A C 1
ATOM 1476 O O . MET A 1 187 ? -2.246 10.492 33.611 1.00 96.00 187 MET A O 1
ATOM 1480 N N . 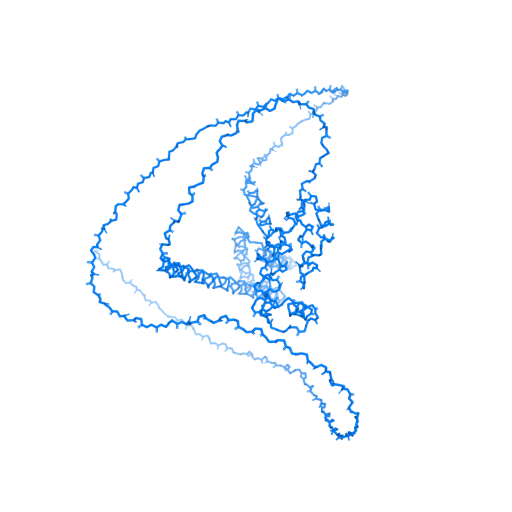GLN A 1 188 ? -3.527 12.251 33.126 1.00 97.00 188 GLN A N 1
ATOM 1481 C CA . GLN A 1 188 ? -4.560 11.893 34.092 1.00 97.00 188 GLN A CA 1
ATOM 1482 C C . GLN A 1 188 ? -5.311 10.619 33.677 1.00 97.00 188 GLN A C 1
ATOM 1484 O O . GLN A 1 188 ? -5.611 10.406 32.501 1.00 97.00 188 GLN A O 1
ATOM 1489 N N . ARG A 1 189 ? -5.729 9.818 34.664 1.00 97.69 189 ARG A N 1
ATOM 1490 C CA . ARG A 1 189 ? -6.529 8.594 34.462 1.00 97.69 189 ARG A CA 1
ATOM 1491 C C . ARG A 1 189 ? -7.781 8.821 33.604 1.00 97.69 189 ARG A C 1
ATOM 1493 O O . ARG A 1 189 ? -8.099 7.992 32.755 1.00 97.69 189 ARG A O 1
ATOM 1500 N N . GLY A 1 190 ? -8.476 9.946 33.794 1.00 97.44 190 GLY A N 1
A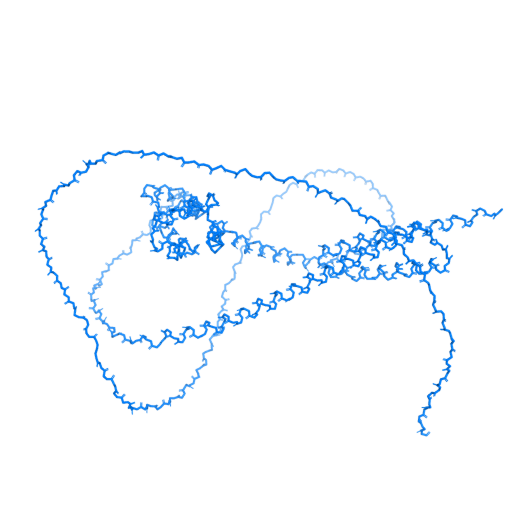TOM 1501 C CA . GLY A 1 190 ? -9.655 10.299 32.992 1.00 97.44 190 GLY A CA 1
ATOM 1502 C C . GLY A 1 190 ? -9.332 10.504 31.508 1.00 97.44 190 GLY A C 1
ATOM 1503 O O . GLY A 1 190 ? -10.122 10.131 30.640 1.00 97.44 190 GLY A O 1
ATOM 1504 N N . LYS A 1 191 ? -8.134 11.020 31.200 1.00 96.19 191 LYS A N 1
ATOM 1505 C CA . LYS A 1 191 ? -7.668 11.190 29.822 1.00 96.19 191 LYS A CA 1
ATOM 1506 C C . LYS A 1 191 ? -7.342 9.847 29.166 1.00 96.19 191 LYS A C 1
ATOM 1508 O O . LYS A 1 191 ? -7.762 9.636 28.033 1.00 96.19 191 LYS A O 1
ATOM 1513 N N . VAL A 1 192 ? -6.715 8.919 29.896 1.00 97.69 192 VAL A N 1
ATOM 1514 C CA . VAL A 1 192 ? -6.486 7.535 29.430 1.00 97.69 192 VAL A CA 1
ATOM 1515 C C . VAL A 1 192 ? -7.808 6.853 29.060 1.00 97.69 192 VAL A C 1
ATOM 1517 O O . VAL A 1 192 ? -7.916 6.237 28.002 1.00 97.69 192 VAL A O 1
ATOM 1520 N N . ASP A 1 193 ? -8.839 6.983 29.899 1.00 97.81 193 ASP A N 1
ATOM 1521 C CA . ASP A 1 193 ? -10.147 6.361 29.651 1.00 97.81 193 ASP A CA 1
ATOM 1522 C C . ASP A 1 193 ? -10.859 6.948 28.418 1.00 97.81 193 ASP A C 1
ATOM 1524 O O . ASP A 1 193 ? -11.422 6.213 27.595 1.00 97.81 193 ASP A O 1
ATOM 1528 N N . SER A 1 194 ? -10.774 8.273 28.259 1.00 97.00 194 SER A N 1
ATOM 1529 C CA . SER A 1 194 ? -11.271 8.991 27.084 1.00 97.00 194 SER A CA 1
ATOM 1530 C C . SER A 1 194 ? -10.550 8.555 25.803 1.00 97.00 194 SER A C 1
ATOM 1532 O O . SER A 1 194 ? -11.199 8.248 24.800 1.00 97.00 194 SER A O 1
ATOM 1534 N N . ASP A 1 195 ? -9.220 8.446 25.837 1.00 95.88 195 ASP A N 1
ATOM 1535 C CA . ASP A 1 195 ? -8.416 8.039 24.682 1.00 95.88 195 ASP A CA 1
ATOM 1536 C C . ASP A 1 195 ? -8.688 6.581 24.288 1.00 95.88 195 ASP A C 1
ATOM 1538 O O . ASP A 1 195 ? -8.929 6.308 23.115 1.00 95.88 195 ASP A O 1
ATOM 1542 N N . LEU A 1 196 ? -8.772 5.653 25.247 1.00 97.56 196 LEU A N 1
ATOM 1543 C CA . LEU A 1 196 ? -9.131 4.255 24.970 1.00 97.56 196 LEU A CA 1
ATOM 1544 C C . LEU A 1 196 ? -10.535 4.120 24.370 1.00 97.56 196 LEU A C 1
ATOM 1546 O O . LEU A 1 196 ? -10.755 3.312 23.466 1.00 97.56 196 LEU A O 1
ATOM 1550 N N . THR A 1 197 ? -11.494 4.916 24.849 1.00 97.62 197 THR A N 1
ATOM 1551 C CA . THR A 1 197 ? -12.849 4.952 24.282 1.00 97.62 197 THR A CA 1
ATOM 1552 C C . THR A 1 197 ? -12.836 5.477 22.851 1.00 97.62 197 THR A C 1
ATOM 1554 O O . THR A 1 197 ? -13.470 4.889 21.972 1.00 97.62 197 THR A O 1
ATOM 1557 N N . ASN A 1 198 ? -12.071 6.537 22.592 1.00 95.88 198 ASN A N 1
ATOM 1558 C CA . ASN A 1 198 ? -11.902 7.067 21.246 1.00 95.88 198 ASN A CA 1
ATOM 1559 C C . ASN A 1 198 ? -11.205 6.073 20.315 1.00 95.88 198 ASN A C 1
ATOM 1561 O O . ASN A 1 198 ? -11.666 5.912 19.190 1.00 95.88 198 ASN A O 1
ATOM 1565 N N . TYR A 1 199 ? -10.162 5.375 20.768 1.00 96.25 199 TYR A N 1
ATOM 1566 C CA . TYR A 1 199 ? -9.473 4.363 19.968 1.00 96.25 199 TYR A CA 1
ATOM 1567 C C . TYR A 1 199 ? -10.384 3.181 19.625 1.00 96.25 199 TYR A C 1
ATOM 1569 O O . TYR A 1 199 ? -10.454 2.823 18.454 1.00 96.25 199 TYR A O 1
ATOM 1577 N N . ARG A 1 200 ? -11.178 2.652 20.573 1.00 97.75 200 ARG A N 1
ATOM 1578 C CA . ARG A 1 200 ? -12.159 1.582 20.274 1.00 97.75 200 ARG A CA 1
ATOM 1579 C C . ARG A 1 200 ? -13.145 1.983 19.175 1.00 97.75 200 ARG A C 1
ATOM 1581 O O . ARG A 1 200 ? -13.506 1.155 18.345 1.00 97.75 200 ARG A O 1
ATOM 1588 N N . ARG A 1 201 ? -13.583 3.245 19.181 1.00 96.75 201 ARG A N 1
ATOM 1589 C CA . ARG A 1 201 ? -14.555 3.763 18.213 1.00 96.75 201 ARG A CA 1
ATOM 1590 C C . ARG A 1 201 ? -13.924 4.100 16.864 1.00 96.75 201 ARG A C 1
ATOM 1592 O O . ARG A 1 201 ? -14.514 3.810 15.838 1.00 96.75 201 ARG A O 1
ATOM 1599 N N . ARG A 1 202 ? -12.763 4.761 16.858 1.00 94.56 202 ARG A N 1
ATOM 1600 C CA . ARG A 1 202 ? -12.132 5.273 15.630 1.00 94.56 202 ARG A CA 1
ATOM 1601 C C . ARG A 1 202 ? -11.343 4.218 14.867 1.00 94.56 202 ARG A C 1
ATOM 1603 O O . ARG A 1 202 ? -11.265 4.326 13.657 1.00 94.56 202 ARG A O 1
ATOM 1610 N N . ALA A 1 203 ? -10.802 3.216 15.553 1.00 95.06 203 ALA A N 1
ATOM 1611 C CA . ALA A 1 203 ? -10.104 2.108 14.908 1.00 95.06 203 ALA A CA 1
ATOM 1612 C C . ALA A 1 203 ? -11.066 1.050 14.327 1.00 95.06 203 ALA A C 1
ATOM 1614 O O . ALA A 1 203 ? -10.615 -0.005 13.908 1.00 95.06 203 ALA A O 1
ATOM 1615 N N . GLY A 1 204 ? -12.389 1.255 14.398 1.00 96.44 204 GLY A N 1
ATOM 1616 C CA . GLY A 1 204 ? -13.379 0.270 13.940 1.00 96.44 204 GLY A CA 1
ATOM 1617 C C . GLY A 1 204 ? -13.553 -0.946 14.861 1.00 96.44 204 GLY A C 1
ATOM 1618 O O . GLY A 1 204 ? -14.364 -1.822 14.579 1.00 96.44 204 GLY A O 1
ATOM 1619 N N . TRP A 1 205 ? -12.864 -1.012 16.008 1.00 98.06 205 TRP A N 1
ATOM 1620 C CA . TRP A 1 205 ? -12.943 -2.160 16.924 1.00 98.06 205 TRP A CA 1
ATOM 1621 C C . TRP A 1 205 ? -14.377 -2.451 17.398 1.00 98.06 205 TRP A C 1
ATOM 1623 O O . TRP A 1 205 ? -14.805 -3.604 17.450 1.00 98.06 205 TRP A O 1
ATOM 1633 N N . THR A 1 206 ? -15.144 -1.408 17.743 1.00 97.75 206 THR A N 1
ATOM 1634 C CA . THR A 1 206 ? -16.556 -1.563 18.143 1.00 97.75 206 THR A CA 1
ATOM 1635 C C . THR A 1 206 ? -17.434 -2.054 16.993 1.00 97.75 206 THR A C 1
ATOM 1637 O O . THR A 1 206 ? -18.343 -2.849 17.231 1.00 97.75 206 THR A O 1
ATOM 1640 N N . ASP A 1 207 ? -17.143 -1.639 15.762 1.00 98.06 207 ASP A N 1
ATOM 1641 C CA . ASP A 1 207 ? -17.879 -2.087 14.581 1.00 98.06 207 ASP A CA 1
ATOM 1642 C C . ASP A 1 207 ? -17.613 -3.570 14.326 1.00 98.06 207 ASP A C 1
ATOM 1644 O O . ASP A 1 207 ? -18.562 -4.329 14.129 1.00 98.06 207 ASP A O 1
ATOM 1648 N N . ILE A 1 208 ? -16.359 -4.016 14.498 1.00 98.12 208 ILE A N 1
ATOM 1649 C CA . ILE A 1 208 ? -16.004 -5.434 14.397 1.00 98.12 208 ILE A CA 1
ATOM 1650 C C . ILE A 1 208 ? -16.781 -6.280 15.413 1.00 98.12 208 ILE A C 1
ATOM 1652 O O . ILE A 1 208 ? -17.407 -7.287 15.067 1.00 98.12 208 ILE A O 1
ATOM 1656 N N . MET A 1 209 ? -16.801 -5.840 16.671 1.00 98.00 209 MET A N 1
ATOM 1657 C CA . MET A 1 209 ? -17.532 -6.528 17.735 1.00 98.00 209 MET A CA 1
ATOM 1658 C C . MET A 1 209 ? -19.043 -6.599 17.445 1.00 98.00 209 MET A C 1
ATOM 1660 O O . MET A 1 209 ? -19.677 -7.626 17.691 1.00 98.00 209 MET A O 1
ATOM 1664 N N . ASN A 1 210 ? -19.638 -5.532 16.913 1.00 98.12 210 ASN A N 1
ATOM 1665 C CA . ASN A 1 210 ? -21.072 -5.499 16.628 1.00 98.12 210 ASN A CA 1
ATOM 1666 C C . ASN A 1 210 ? -21.442 -6.348 15.405 1.00 98.12 210 ASN A C 1
ATOM 1668 O O . ASN A 1 210 ? -22.430 -7.077 15.457 1.00 98.12 210 ASN A O 1
ATOM 1672 N N . MET A 1 211 ? -20.652 -6.281 14.330 1.00 97.88 211 MET A N 1
ATOM 1673 C CA . MET A 1 211 ? -20.953 -6.955 13.065 1.00 97.88 211 MET A CA 1
ATOM 1674 C C . MET A 1 211 ? -20.732 -8.466 13.129 1.00 97.88 211 MET A C 1
ATOM 1676 O O . MET A 1 211 ? -21.587 -9.224 12.676 1.00 97.88 211 MET A O 1
ATOM 1680 N N . TRP A 1 212 ? -19.613 -8.917 13.703 1.00 98.12 212 TRP A N 1
ATOM 1681 C CA . TRP A 1 212 ? -19.223 -10.334 13.652 1.00 98.12 212 TRP A CA 1
ATOM 1682 C C . TRP A 1 212 ? -19.354 -11.069 14.987 1.00 98.12 212 TRP A C 1
ATOM 1684 O O . TRP A 1 212 ? -19.279 -12.296 15.015 1.00 98.12 212 TRP A O 1
ATOM 1694 N N . CYS A 1 213 ? -19.542 -10.351 16.097 1.00 97.75 213 CYS A N 1
ATOM 1695 C CA . CYS A 1 213 ? -19.636 -10.936 17.440 1.00 97.75 213 CYS A CA 1
ATOM 1696 C C . CYS A 1 213 ? -20.952 -10.610 18.160 1.00 97.75 213 CYS A C 1
ATOM 1698 O O . CYS A 1 213 ? -21.095 -10.937 19.336 1.00 97.75 213 CYS A O 1
ATOM 1700 N N . GLY A 1 214 ? -21.911 -9.962 17.486 1.00 97.19 214 GLY A N 1
ATOM 1701 C CA . GLY A 1 214 ? -23.218 -9.628 18.062 1.00 97.19 214 GLY A CA 1
ATOM 1702 C C . GLY A 1 214 ? -23.143 -8.711 19.288 1.00 97.19 214 GLY A C 1
ATOM 1703 O O . GLY A 1 214 ? -24.037 -8.736 20.128 1.00 97.19 214 GLY A O 1
ATOM 1704 N N . GLY A 1 215 ? -22.058 -7.942 19.431 1.00 96.69 215 GLY A N 1
ATOM 1705 C CA . GLY A 1 215 ? -21.812 -7.095 20.599 1.00 96.69 215 GLY A CA 1
ATOM 1706 C C . GLY A 1 215 ? -21.228 -7.826 21.817 1.00 96.69 215 GLY A C 1
ATOM 1707 O O . GLY A 1 215 ? -21.015 -7.187 22.849 1.00 96.69 215 GLY A O 1
ATOM 1708 N N . ASP A 1 216 ? -20.942 -9.132 21.730 1.00 97.81 216 ASP A N 1
ATOM 1709 C CA . ASP A 1 216 ? -20.323 -9.889 22.822 1.00 97.81 216 ASP A CA 1
ATOM 1710 C C . ASP A 1 216 ? -18.790 -9.753 22.817 1.00 97.81 216 ASP A C 1
ATOM 1712 O O . ASP A 1 216 ? -18.089 -10.098 21.860 1.00 97.81 216 ASP A O 1
ATOM 1716 N N . ARG A 1 217 ? -18.251 -9.297 23.951 1.00 96.00 217 ARG A N 1
ATOM 1717 C CA . ARG A 1 217 ? -16.810 -9.126 24.175 1.00 96.00 217 ARG A CA 1
ATOM 1718 C C . ARG A 1 217 ? -16.064 -10.459 24.215 1.00 96.00 217 ARG A C 1
ATOM 1720 O O . ARG A 1 217 ? -14.916 -10.521 23.783 1.00 96.00 217 ARG A O 1
ATOM 1727 N N . ASN A 1 218 ? -16.688 -11.521 24.722 1.00 97.62 218 ASN A N 1
ATOM 1728 C CA . ASN A 1 218 ? -16.051 -12.837 24.791 1.00 97.62 218 ASN A CA 1
ATOM 1729 C C . ASN A 1 218 ? -15.947 -13.473 23.402 1.00 97.62 218 ASN A C 1
ATOM 1731 O O . ASN A 1 218 ? -14.929 -14.088 23.078 1.00 97.62 218 ASN A O 1
ATOM 1735 N N . ALA A 1 219 ? -16.972 -13.292 22.566 1.00 98.00 219 ALA A N 1
ATOM 1736 C CA . ALA A 1 219 ? -16.927 -13.675 21.160 1.00 98.00 219 ALA A CA 1
ATOM 1737 C C . ALA A 1 219 ? -15.844 -12.895 20.395 1.00 98.00 219 ALA A C 1
ATOM 1739 O O . ALA A 1 219 ? -15.065 -13.513 19.672 1.00 98.00 219 ALA A O 1
ATOM 1740 N N . MET A 1 220 ? -15.713 -11.585 20.636 1.00 97.88 220 MET A N 1
ATOM 1741 C CA . MET A 1 220 ? -14.655 -10.751 20.046 1.00 97.88 220 MET A CA 1
ATOM 1742 C C . MET A 1 220 ? -13.250 -11.218 20.435 1.00 97.88 220 MET A C 1
ATOM 1744 O O . MET A 1 220 ? -12.374 -11.342 19.580 1.00 97.88 220 MET A O 1
ATOM 1748 N N . LYS A 1 221 ? -13.044 -11.568 21.710 1.00 98.00 221 LYS A N 1
ATOM 1749 C CA . LYS A 1 221 ? -11.780 -12.150 22.174 1.00 98.00 221 LYS A CA 1
ATOM 1750 C C . LYS A 1 221 ? -11.450 -13.446 21.424 1.00 98.00 221 LYS A C 1
ATOM 1752 O O . LYS A 1 221 ? -10.355 -13.579 20.885 1.00 98.00 221 LYS A O 1
ATOM 1757 N N . LYS A 1 222 ? -12.413 -14.372 21.321 1.00 98.12 222 LYS A N 1
ATOM 1758 C CA . LYS A 1 222 ? -12.252 -15.631 20.568 1.00 98.12 222 LYS A CA 1
ATOM 1759 C C . LYS A 1 222 ? -11.998 -15.390 19.076 1.00 98.12 222 LYS A C 1
ATOM 1761 O O . LYS A 1 222 ? -11.259 -16.156 18.466 1.00 98.12 222 LYS A O 1
ATOM 1766 N N . LEU A 1 223 ? -12.618 -14.367 18.481 1.00 98.19 223 LEU A N 1
ATOM 1767 C CA . LEU A 1 223 ? -12.404 -13.993 17.083 1.00 98.19 223 LEU A CA 1
ATOM 1768 C C . LEU A 1 223 ? -10.960 -13.540 16.858 1.00 98.19 223 LEU A C 1
ATOM 1770 O O . LEU A 1 223 ? -10.285 -14.075 15.984 1.00 98.19 223 LEU A O 1
ATOM 1774 N N . MET A 1 224 ? -10.463 -12.624 17.688 1.00 97.94 224 MET A N 1
ATOM 1775 C CA . MET A 1 224 ? -9.086 -12.135 17.598 1.00 97.94 224 MET A CA 1
ATOM 1776 C C . MET A 1 224 ? -8.064 -13.261 17.820 1.00 97.94 224 MET A C 1
ATOM 1778 O O . MET A 1 224 ? -7.116 -13.379 17.050 1.00 97.94 224 MET A O 1
ATOM 1782 N N . GLU A 1 225 ? -8.309 -14.173 18.769 1.00 97.62 225 GLU A N 1
ATOM 1783 C CA . GLU A 1 225 ? -7.473 -15.370 18.965 1.00 97.62 225 GLU A CA 1
ATOM 1784 C C . GLU A 1 225 ? -7.475 -16.309 17.741 1.00 97.62 225 GLU A C 1
ATOM 1786 O O . GLU A 1 225 ? -6.465 -16.948 17.443 1.00 97.62 225 GLU A O 1
ATOM 1791 N N . LYS A 1 226 ? -8.595 -16.423 17.012 1.00 98.12 226 LYS A N 1
ATOM 1792 C CA . LYS A 1 226 ? -8.650 -17.191 15.754 1.00 98.12 226 LYS A CA 1
ATOM 1793 C C . LYS A 1 226 ? -7.858 -16.510 14.644 1.00 98.12 226 LYS A C 1
ATOM 1795 O O . LYS A 1 226 ? -7.165 -17.214 13.912 1.00 98.12 226 LYS A O 1
ATOM 1800 N N . VAL A 1 227 ? -7.953 -15.185 14.533 1.00 98.00 227 VAL A N 1
ATOM 1801 C CA . VAL A 1 227 ? -7.190 -14.388 13.561 1.00 98.00 227 VAL A CA 1
ATOM 1802 C C . VAL A 1 227 ? -5.689 -14.523 13.825 1.00 98.00 227 VAL A C 1
ATOM 1804 O O . VAL A 1 227 ? -4.941 -14.831 12.905 1.00 98.00 227 VAL A O 1
ATOM 1807 N N . GLU A 1 228 ? -5.243 -14.402 15.078 1.00 96.62 228 GLU A N 1
ATOM 1808 C CA . GLU A 1 228 ? -3.828 -14.573 15.452 1.00 96.62 228 GLU A CA 1
ATOM 1809 C C . GLU A 1 228 ? -3.297 -15.984 15.174 1.00 96.62 228 GLU A C 1
ATOM 1811 O O . GLU A 1 228 ? -2.148 -16.149 14.774 1.00 96.62 228 GLU A O 1
ATOM 1816 N N . ARG A 1 229 ? -4.138 -17.013 15.337 1.00 97.69 229 ARG A N 1
ATOM 1817 C CA . ARG A 1 229 ? -3.789 -18.404 15.002 1.00 97.69 229 ARG A CA 1
ATOM 1818 C C . ARG A 1 229 ? -3.900 -18.726 13.506 1.00 97.69 229 ARG A C 1
ATOM 1820 O O . ARG A 1 229 ? -3.678 -19.879 13.145 1.00 97.69 229 ARG A O 1
ATOM 1827 N N . GLY A 1 230 ? -4.316 -17.779 12.660 1.00 97.50 230 GLY A N 1
ATOM 1828 C CA . GLY A 1 230 ? -4.555 -18.009 11.230 1.00 97.50 230 GLY A CA 1
ATOM 1829 C C . GLY A 1 230 ? -5.723 -18.958 10.927 1.00 97.50 230 GLY A C 1
ATOM 1830 O O . GLY A 1 230 ? -5.761 -19.575 9.869 1.00 97.50 230 GLY A O 1
ATOM 1831 N N . LYS A 1 231 ? -6.664 -19.126 11.867 1.00 98.00 231 LYS A N 1
ATOM 1832 C CA . LYS A 1 231 ? -7.835 -20.011 11.715 1.00 98.00 231 LYS A CA 1
ATOM 1833 C C . LYS A 1 231 ? -9.056 -19.314 11.117 1.00 98.00 231 LYS A C 1
ATOM 1835 O O . LYS A 1 231 ? -9.997 -19.996 10.722 1.00 98.00 231 LYS A O 1
ATOM 1840 N N . GLU A 1 232 ? -9.091 -17.985 11.120 1.00 97.75 232 GLU A N 1
ATOM 1841 C CA . GLU A 1 232 ? -10.158 -17.224 10.466 1.00 97.75 232 GLU A CA 1
ATOM 1842 C C . GLU A 1 232 ? -9.820 -17.058 8.981 1.00 97.75 232 GLU A C 1
ATOM 1844 O O . GLU A 1 232 ? -8.718 -16.632 8.648 1.00 97.75 232 GLU A O 1
ATOM 1849 N N . GLN A 1 233 ? -10.759 -17.427 8.107 1.00 97.31 233 GLN A N 1
ATOM 1850 C CA . GLN A 1 233 ? -10.567 -17.398 6.650 1.00 97.31 233 GLN A CA 1
ATOM 1851 C C . GLN A 1 233 ? -11.376 -16.296 5.964 1.00 97.31 233 GLN A C 1
ATOM 1853 O O . GLN A 1 233 ? -11.123 -15.986 4.804 1.00 97.31 233 GLN A O 1
ATOM 1858 N N . ARG A 1 234 ? -12.357 -15.707 6.659 1.00 98.25 234 ARG A N 1
ATOM 1859 C CA . ARG A 1 234 ? -13.191 -14.645 6.090 1.00 98.25 234 ARG A CA 1
ATOM 1860 C C . ARG A 1 234 ? -12.356 -13.391 5.874 1.00 98.25 234 ARG A C 1
ATOM 1862 O O . ARG A 1 234 ? -11.907 -12.769 6.839 1.00 98.25 234 ARG A O 1
ATOM 1869 N N . THR A 1 235 ? -12.162 -13.036 4.609 1.00 97.12 235 THR A N 1
ATOM 1870 C CA . THR A 1 235 ? -11.305 -11.924 4.189 1.00 97.12 235 THR A CA 1
ATOM 1871 C C . THR A 1 235 ? -11.799 -10.596 4.742 1.00 97.12 235 THR A C 1
ATOM 1873 O O . THR A 1 235 ? -10.985 -9.802 5.190 1.00 97.12 235 THR A O 1
ATOM 1876 N N . GLU A 1 236 ? -13.115 -10.389 4.857 1.00 97.50 236 GLU A N 1
ATOM 1877 C CA . GLU A 1 236 ? -13.669 -9.136 5.387 1.00 97.50 236 GLU A CA 1
ATOM 1878 C C . GLU A 1 236 ? -13.285 -8.907 6.855 1.00 97.50 236 GLU A C 1
ATOM 1880 O O . GLU A 1 236 ? -13.075 -7.773 7.280 1.00 97.50 236 GLU A O 1
ATOM 1885 N N . ILE A 1 237 ? -13.174 -9.987 7.637 1.00 97.75 237 ILE A N 1
ATOM 1886 C CA . ILE A 1 237 ? -12.754 -9.912 9.041 1.00 97.75 237 ILE A CA 1
ATOM 1887 C C . ILE A 1 237 ? -11.256 -9.634 9.119 1.00 97.75 237 ILE A C 1
ATOM 1889 O O . ILE A 1 237 ? -10.832 -8.802 9.918 1.00 97.75 237 ILE A O 1
ATOM 1893 N N . LEU A 1 238 ? -10.458 -10.332 8.308 1.00 98.19 238 LEU A N 1
ATOM 1894 C CA . LEU A 1 238 ? -9.009 -10.140 8.269 1.00 98.19 238 LEU A CA 1
ATOM 1895 C C . LEU A 1 238 ? -8.661 -8.701 7.879 1.00 98.19 238 LEU A C 1
ATOM 1897 O O . LEU A 1 238 ? -7.870 -8.065 8.577 1.00 98.19 238 LEU A O 1
ATOM 1901 N N . ASP A 1 239 ? -9.316 -8.174 6.846 1.00 97.38 239 ASP A N 1
ATOM 1902 C CA . ASP A 1 239 ? -9.136 -6.805 6.371 1.00 97.38 239 ASP A CA 1
ATOM 1903 C C . ASP A 1 239 ? -9.548 -5.787 7.440 1.00 97.38 239 ASP A C 1
ATOM 1905 O O . ASP A 1 239 ? -8.763 -4.900 7.769 1.00 97.38 239 ASP A O 1
ATOM 1909 N N . ALA A 1 240 ? -10.716 -5.950 8.075 1.00 97.62 240 ALA A N 1
ATOM 1910 C CA . ALA A 1 240 ? -11.171 -5.041 9.132 1.00 97.62 240 ALA A CA 1
ATOM 1911 C C . ALA A 1 240 ? -10.251 -5.058 10.370 1.00 97.62 240 ALA A C 1
ATOM 1913 O O . ALA A 1 240 ? -9.965 -4.020 10.973 1.00 97.62 240 ALA A O 1
ATOM 1914 N N . VAL A 1 241 ? -9.752 -6.236 10.763 1.00 97.62 241 VAL A N 1
ATOM 1915 C CA . VAL A 1 241 ? -8.779 -6.355 11.860 1.00 97.62 241 VAL A CA 1
ATOM 1916 C C . VAL A 1 241 ? -7.449 -5.707 11.474 1.00 97.62 241 VAL A C 1
ATOM 1918 O O . VAL A 1 241 ? -6.822 -5.062 12.319 1.00 97.62 241 VAL A O 1
ATOM 1921 N N . GLN A 1 242 ? -7.017 -5.849 10.221 1.00 96.50 242 GLN A N 1
ATOM 1922 C CA . GLN A 1 242 ? -5.797 -5.220 9.730 1.00 96.50 242 GLN A CA 1
ATOM 1923 C C . GLN A 1 242 ? -5.932 -3.694 9.659 1.00 96.50 242 GLN A C 1
ATOM 1925 O O . GLN A 1 242 ? -5.027 -2.999 10.111 1.00 96.50 242 GLN A O 1
ATOM 1930 N N . GLU A 1 243 ? -7.069 -3.165 9.207 1.00 94.69 243 GLU A N 1
ATOM 1931 C CA . GLU A 1 243 ? -7.376 -1.729 9.219 1.00 94.69 243 GLU A CA 1
ATOM 1932 C C . GLU A 1 243 ? -7.339 -1.166 10.650 1.00 94.69 243 GLU A C 1
ATOM 1934 O O . GLU A 1 243 ? -6.691 -0.149 10.920 1.00 94.69 243 GLU A O 1
ATOM 1939 N N . CYS A 1 244 ? -7.927 -1.887 11.613 1.00 95.75 244 CYS A N 1
ATOM 1940 C CA . CYS A 1 244 ? -7.855 -1.526 13.029 1.00 95.75 244 CYS A CA 1
ATOM 1941 C C . CYS A 1 244 ? -6.402 -1.463 13.542 1.00 95.75 244 CYS A C 1
ATOM 1943 O O . CYS A 1 244 ? -6.057 -0.569 14.323 1.00 95.75 244 CYS A O 1
ATOM 1945 N N . LYS A 1 245 ? -5.534 -2.395 13.120 1.00 95.81 245 LYS A N 1
ATOM 1946 C CA . LYS A 1 245 ? -4.100 -2.394 13.465 1.00 95.81 245 LYS A CA 1
ATOM 1947 C C . LYS A 1 245 ? -3.347 -1.253 12.779 1.00 95.81 245 LYS A C 1
ATOM 1949 O O . LYS A 1 245 ? -2.523 -0.600 13.422 1.00 95.81 245 LYS A O 1
ATOM 1954 N N . ASP A 1 246 ? -3.633 -0.977 11.512 1.00 93.31 246 ASP A N 1
ATOM 1955 C CA . ASP A 1 246 ? -2.988 0.082 10.728 1.00 93.31 246 ASP A CA 1
ATOM 1956 C C . ASP A 1 246 ? -3.301 1.475 11.307 1.00 93.31 246 ASP A C 1
ATOM 1958 O O . ASP A 1 246 ? -2.398 2.309 11.458 1.00 93.31 246 ASP A O 1
ATOM 1962 N N . TYR A 1 247 ? -4.539 1.689 11.769 1.00 92.75 247 TYR A N 1
ATOM 1963 C CA . TYR A 1 247 ? -4.928 2.894 12.506 1.00 92.75 247 TYR A CA 1
ATOM 1964 C C . TYR A 1 247 ? -4.113 3.072 13.799 1.00 92.75 247 TYR A C 1
ATOM 1966 O O . TYR A 1 247 ? -3.590 4.152 14.091 1.00 92.75 247 TYR A O 1
ATOM 1974 N N . LEU A 1 248 ? -3.972 2.005 14.593 1.00 92.50 248 LEU A N 1
ATOM 1975 C CA . LEU A 1 248 ? -3.268 2.043 15.881 1.00 92.50 248 LEU A CA 1
ATOM 1976 C C . LEU A 1 248 ? -1.742 2.124 15.737 1.00 92.50 248 LEU A C 1
ATOM 1978 O O . LEU A 1 248 ? -1.076 2.694 16.599 1.00 92.50 248 LEU A O 1
ATOM 1982 N N . THR A 1 249 ? -1.175 1.609 14.651 1.00 91.12 249 THR A N 1
ATOM 1983 C CA . THR A 1 249 ? 0.260 1.742 14.348 1.00 91.12 249 THR A CA 1
ATOM 1984 C C . THR A 1 249 ? 0.612 3.096 13.730 1.00 91.12 249 THR A C 1
ATOM 1986 O O . THR A 1 249 ? 1.787 3.367 13.501 1.00 91.12 249 THR A O 1
ATOM 1989 N N . MET A 1 250 ? -0.378 3.977 13.508 1.00 74.50 250 MET A N 1
ATOM 1990 C CA . MET A 1 250 ? -0.204 5.277 12.846 1.00 74.50 250 MET A CA 1
ATOM 1991 C C . MET A 1 250 ? 0.398 5.149 11.442 1.00 74.50 250 MET A C 1
ATOM 1993 O O . MET A 1 250 ? 1.003 6.099 10.951 1.00 74.50 250 MET A O 1
ATOM 1997 N N . LYS A 1 251 ? 0.213 4.013 10.761 1.00 60.69 251 LYS A N 1
ATOM 1998 C CA . LYS A 1 251 ? 0.705 3.829 9.389 1.00 60.69 251 LYS A CA 1
ATOM 1999 C C . LYS A 1 251 ? 0.114 4.885 8.442 1.00 60.69 251 LYS A C 1
ATOM 2001 O O . LYS A 1 251 ? 0.784 5.334 7.519 1.00 60.69 251 LYS A O 1
ATOM 2006 N N . GLU A 1 252 ? -1.094 5.369 8.735 1.00 52.06 252 GLU A N 1
ATOM 2007 C CA . GLU A 1 252 ? -1.739 6.471 8.008 1.00 52.06 252 GLU A CA 1
ATOM 2008 C C . GLU A 1 252 ? -1.282 7.879 8.428 1.00 52.06 252 GLU A C 1
ATOM 2010 O O . GLU A 1 252 ? -1.142 8.755 7.581 1.00 52.06 252 GLU A O 1
ATOM 2015 N N . ASN A 1 253 ? -0.987 8.127 9.707 1.00 58.53 253 ASN A N 1
ATOM 2016 C CA . ASN A 1 253 ? -0.471 9.438 10.129 1.00 58.53 253 ASN A CA 1
ATOM 2017 C C . ASN A 1 253 ? 0.998 9.625 9.734 1.00 58.53 253 ASN A C 1
ATOM 2019 O O . ASN A 1 253 ? 1.396 10.730 9.367 1.00 58.53 253 ASN A O 1
ATOM 2023 N N . ASN A 1 254 ? 1.780 8.544 9.737 1.00 55.62 254 ASN A N 1
ATOM 2024 C CA . ASN A 1 254 ? 3.094 8.532 9.110 1.00 55.62 254 ASN A CA 1
ATOM 2025 C C . ASN A 1 254 ? 2.959 8.726 7.602 1.00 55.62 254 ASN A C 1
ATOM 2027 O O . ASN A 1 254 ? 3.726 9.499 7.066 1.00 55.62 254 ASN A O 1
ATOM 2031 N N . ARG A 1 255 ? 1.928 8.192 6.929 1.00 55.34 255 ARG A N 1
ATOM 2032 C CA . ARG A 1 255 ? 1.657 8.544 5.522 1.00 55.34 255 ARG A CA 1
ATOM 2033 C C . ARG A 1 255 ? 1.404 10.031 5.312 1.00 55.34 255 ARG A C 1
ATOM 2035 O O . ARG A 1 255 ? 1.900 10.557 4.331 1.00 55.34 255 ARG A O 1
ATOM 2042 N N . VAL A 1 256 ? 0.678 10.724 6.193 1.00 52.16 256 VAL A N 1
ATOM 2043 C CA . VAL A 1 256 ? 0.502 12.185 6.060 1.00 52.16 256 VAL A CA 1
ATOM 2044 C C . VAL A 1 256 ? 1.817 12.917 6.327 1.00 52.16 256 VAL A C 1
ATOM 2046 O O . VAL A 1 256 ? 2.153 13.830 5.587 1.00 52.16 256 VAL A O 1
ATOM 2049 N N . GLY A 1 257 ? 2.591 12.511 7.336 1.00 58.06 257 GLY A N 1
ATOM 2050 C CA . GLY A 1 257 ? 3.915 13.083 7.604 1.00 58.06 257 GLY A CA 1
ATOM 2051 C C . GLY A 1 257 ? 4.932 12.810 6.491 1.00 58.06 257 GLY A C 1
ATOM 2052 O O . GLY A 1 257 ? 5.706 13.694 6.145 1.00 58.06 257 GLY A O 1
ATOM 2053 N N . ASP A 1 258 ? 4.901 11.619 5.904 1.00 52.72 258 ASP A N 1
ATOM 2054 C CA . ASP A 1 258 ? 5.744 11.182 4.794 1.00 52.72 258 ASP A CA 1
ATOM 2055 C C . ASP A 1 258 ? 5.298 11.844 3.488 1.00 52.72 258 ASP A C 1
ATOM 2057 O O . ASP A 1 258 ? 6.145 12.296 2.733 1.00 52.72 258 ASP A O 1
ATOM 2061 N N . TRP A 1 259 ? 3.993 12.035 3.278 1.00 63.53 259 TRP A N 1
ATOM 2062 C CA . TRP A 1 259 ? 3.442 12.813 2.166 1.00 63.53 259 TRP A CA 1
ATOM 2063 C C . TRP A 1 259 ? 3.767 14.305 2.291 1.00 63.53 259 TRP A C 1
ATOM 2065 O O . TRP A 1 259 ? 4.158 14.936 1.316 1.00 63.53 259 TRP A O 1
ATOM 2075 N N . VAL A 1 260 ? 3.682 14.884 3.494 1.00 72.25 260 VAL A N 1
ATOM 2076 C CA . VAL A 1 260 ? 4.113 16.267 3.756 1.00 72.25 260 VAL A CA 1
ATOM 2077 C C . VAL A 1 260 ? 5.625 16.397 3.573 1.00 72.25 260 VAL A C 1
ATOM 2079 O O . VAL A 1 260 ? 6.071 17.356 2.956 1.00 72.25 260 VAL A O 1
ATOM 2082 N N . LYS A 1 261 ? 6.428 15.436 4.045 1.00 72.62 261 LYS A N 1
ATOM 2083 C CA . LYS A 1 261 ? 7.877 15.400 3.785 1.00 72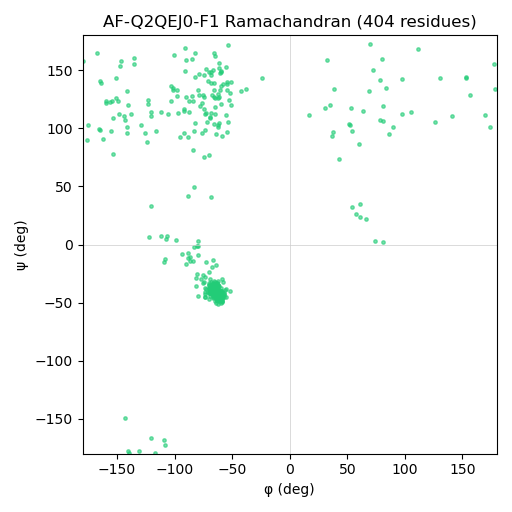.62 261 LYS A CA 1
ATOM 2084 C C . LYS A 1 261 ? 8.186 15.270 2.298 1.00 72.62 261 LYS A C 1
ATOM 2086 O O . LYS A 1 261 ? 9.104 15.936 1.837 1.00 72.62 261 LYS A O 1
ATOM 2091 N N . GLU A 1 262 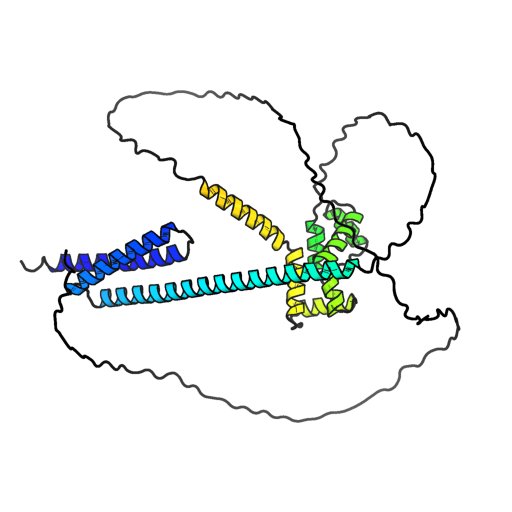? 7.433 14.459 1.563 1.00 70.94 262 GLU A N 1
ATOM 2092 C CA . GLU A 1 262 ? 7.565 14.290 0.116 1.00 70.94 262 GLU A CA 1
ATOM 2093 C C . GLU A 1 262 ? 7.215 15.588 -0.619 1.00 70.94 262 GLU A C 1
ATOM 2095 O O . GLU A 1 262 ? 7.972 16.021 -1.4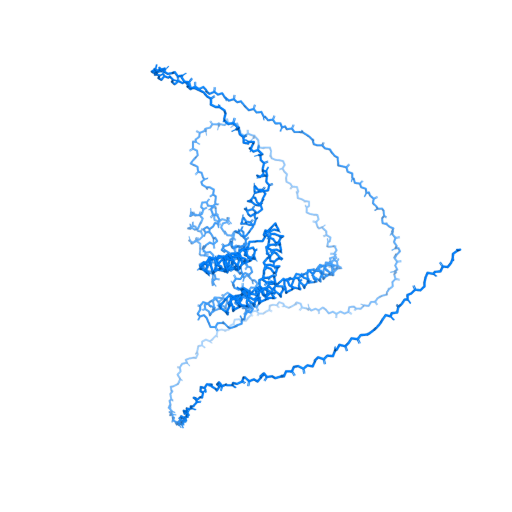82 1.00 70.94 262 GLU A O 1
ATOM 2100 N N . ILE A 1 263 ? 6.133 16.273 -0.235 1.00 73.12 263 ILE A N 1
ATOM 2101 C CA . ILE A 1 263 ? 5.791 17.598 -0.769 1.00 73.12 263 ILE A CA 1
ATOM 2102 C C . ILE A 1 263 ? 6.907 18.601 -0.471 1.00 73.12 263 ILE A C 1
ATOM 2104 O O . ILE A 1 263 ? 7.342 19.285 -1.393 1.00 73.12 263 ILE A O 1
ATOM 2108 N N . THR A 1 264 ? 7.405 18.653 0.769 1.00 80.00 264 THR A N 1
ATOM 2109 C CA . THR A 1 264 ? 8.474 19.577 1.176 1.00 80.00 264 THR A CA 1
ATOM 2110 C C . THR A 1 264 ? 9.789 19.293 0.436 1.00 80.00 264 THR A C 1
ATOM 2112 O O . THR A 1 264 ? 10.404 20.215 -0.099 1.00 80.00 264 THR A O 1
ATOM 2115 N N . GLN A 1 265 ? 10.198 18.023 0.310 1.00 73.81 265 GLN A N 1
ATOM 2116 C CA . GLN A 1 265 ? 11.383 17.622 -0.464 1.00 73.81 265 GLN A CA 1
ATOM 2117 C C . GLN A 1 265 ? 11.226 17.929 -1.958 1.00 73.81 265 GLN A C 1
ATOM 2119 O O . GLN A 1 265 ? 12.159 18.425 -2.593 1.00 73.81 265 GLN A O 1
ATOM 2124 N N . ASN A 1 266 ? 10.039 17.691 -2.518 1.00 66.75 266 ASN A N 1
ATOM 2125 C CA . ASN A 1 266 ? 9.751 18.008 -3.911 1.00 66.75 266 ASN A CA 1
ATOM 2126 C C . ASN A 1 266 ? 9.740 19.525 -4.152 1.00 66.75 266 ASN A C 1
ATOM 2128 O O . ASN A 1 266 ? 10.231 19.967 -5.192 1.00 66.75 266 ASN A O 1
ATOM 2132 N N . SER A 1 267 ? 9.267 20.338 -3.200 1.00 68.88 267 SER A N 1
ATOM 2133 C CA . SER A 1 267 ? 9.337 21.801 -3.298 1.00 68.88 267 SER A CA 1
ATOM 2134 C C . SER A 1 267 ? 10.759 22.348 -3.156 1.00 68.88 267 SER A C 1
ATOM 2136 O O . SER A 1 267 ? 11.130 23.234 -3.925 1.00 68.88 267 SER A O 1
ATOM 2138 N N . ASP A 1 268 ? 11.590 21.786 -2.273 1.00 57.09 268 ASP A N 1
ATOM 2139 C CA . ASP A 1 268 ? 12.986 22.219 -2.105 1.00 57.09 268 ASP A CA 1
ATOM 2140 C C . ASP A 1 268 ? 13.853 21.868 -3.326 1.00 57.09 268 ASP A C 1
ATOM 2142 O O . ASP A 1 268 ? 14.760 22.618 -3.701 1.00 57.09 268 ASP A O 1
ATOM 2146 N N . SER A 1 269 ? 13.543 20.761 -4.010 1.00 53.62 269 SER A N 1
ATOM 2147 C CA . SER A 1 269 ? 14.230 20.376 -5.251 1.00 53.62 269 SER A CA 1
ATOM 2148 C C . SER A 1 269 ? 13.898 21.290 -6.440 1.00 53.62 269 SER A C 1
ATOM 2150 O O . SER A 1 269 ? 14.705 21.420 -7.361 1.00 53.62 269 SER A O 1
ATOM 2152 N N . LYS A 1 270 ? 12.748 21.980 -6.407 1.00 48.66 270 LYS A N 1
ATOM 2153 C CA . LYS A 1 270 ? 12.248 22.799 -7.523 1.00 48.66 270 LYS A CA 1
ATOM 2154 C C . LYS A 1 270 ? 12.839 24.215 -7.567 1.00 48.66 270 LYS A C 1
ATOM 2156 O O . LYS A 1 270 ? 12.750 24.868 -8.602 1.00 48.66 270 LYS A O 1
ATOM 2161 N N . TYR A 1 271 ? 13.492 24.668 -6.492 1.00 49.75 271 TYR A N 1
ATOM 2162 C CA . TYR A 1 271 ? 14.122 25.997 -6.413 1.00 49.75 271 TYR A CA 1
ATOM 2163 C C . TYR A 1 271 ? 15.657 25.995 -6.462 1.00 49.75 271 TYR A C 1
ATOM 2165 O O . TYR A 1 271 ? 16.265 27.062 -6.430 1.00 49.75 271 TYR A O 1
ATOM 2173 N N . ARG A 1 272 ? 16.317 24.843 -6.659 1.00 45.62 272 ARG A N 1
ATOM 2174 C CA . ARG A 1 272 ? 17.735 24.807 -7.079 1.00 45.62 272 ARG A CA 1
ATOM 2175 C C . ARG A 1 272 ? 17.892 24.833 -8.602 1.00 45.62 272 ARG A C 1
ATOM 2177 O O . ARG A 1 272 ? 18.732 24.136 -9.166 1.00 45.62 272 ARG A O 1
ATOM 2184 N N . PHE A 1 273 ? 17.100 25.664 -9.275 1.00 43.00 273 PHE A N 1
ATOM 2185 C CA . PHE A 1 273 ? 17.312 25.967 -10.684 1.00 43.00 273 PHE A CA 1
ATOM 2186 C C . PHE A 1 273 ? 18.489 26.944 -10.815 1.00 43.00 273 PHE A C 1
ATOM 2188 O O . PHE A 1 273 ? 18.349 28.147 -10.620 1.00 43.00 273 PHE A O 1
ATOM 2195 N N . GLY A 1 274 ? 19.666 26.374 -11.080 1.00 48.59 274 GLY A N 1
ATOM 2196 C CA . GLY A 1 274 ? 20.734 26.958 -11.892 1.00 48.59 274 GLY A CA 1
ATOM 2197 C C . GLY A 1 274 ? 21.058 28.436 -11.683 1.00 48.59 274 GLY A C 1
ATOM 2198 O O . GLY A 1 274 ? 20.841 29.246 -12.581 1.00 48.59 274 GLY A O 1
ATOM 2199 N N . GLY A 1 275 ? 21.703 28.766 -10.563 1.00 38.94 275 GLY A N 1
ATOM 2200 C CA . GLY A 1 275 ? 22.632 29.893 -10.549 1.00 38.94 275 GLY A CA 1
ATOM 2201 C C . GLY A 1 275 ? 23.773 29.582 -11.516 1.00 38.94 275 GLY A C 1
ATOM 2202 O O . GLY A 1 275 ? 24.631 28.751 -11.226 1.00 38.94 275 GLY A O 1
ATOM 2203 N N . ILE A 1 276 ? 23.718 30.198 -12.692 1.00 42.53 276 ILE A N 1
ATOM 2204 C CA . ILE A 1 276 ? 24.707 30.135 -13.766 1.00 42.53 276 ILE A CA 1
ATOM 2205 C C . ILE A 1 276 ? 26.082 30.510 -13.189 1.00 42.53 276 ILE A C 1
ATOM 2207 O O . ILE A 1 276 ? 26.352 31.679 -12.920 1.00 42.53 276 ILE A O 1
ATOM 2211 N N . ILE A 1 277 ? 26.958 29.523 -12.992 1.00 41.41 277 ILE A N 1
ATOM 2212 C CA . ILE A 1 277 ? 28.383 29.763 -12.746 1.00 41.41 277 ILE A CA 1
ATOM 2213 C C . ILE A 1 277 ? 29.026 29.977 -14.119 1.00 41.41 277 ILE A C 1
ATOM 2215 O O . ILE A 1 277 ? 29.205 29.029 -14.884 1.00 41.41 277 ILE A O 1
ATOM 2219 N N . LEU A 1 278 ? 29.335 31.237 -14.442 1.00 39.03 278 LEU A N 1
ATOM 2220 C CA . LEU A 1 278 ? 30.205 31.590 -15.564 1.00 39.03 278 LEU A CA 1
ATOM 2221 C C . LEU A 1 278 ? 31.587 30.928 -15.383 1.00 39.03 278 LEU A C 1
ATOM 2223 O O . LEU A 1 278 ? 32.139 30.982 -14.280 1.00 39.03 278 LEU A O 1
ATOM 2227 N N . PRO A 1 279 ? 32.203 30.376 -16.444 1.00 42.66 279 PRO A N 1
ATOM 2228 C CA . PRO A 1 279 ? 33.587 29.937 -16.382 1.00 42.66 279 PRO A CA 1
ATOM 2229 C C . PRO A 1 279 ? 34.503 31.168 -16.371 1.00 42.66 279 PRO A C 1
ATOM 2231 O O . PRO A 1 279 ? 34.587 31.919 -17.341 1.00 42.66 279 PRO A O 1
ATOM 2234 N N . ASN A 1 280 ? 35.182 31.376 -15.244 1.00 33.22 280 ASN A N 1
ATOM 2235 C CA . ASN A 1 280 ? 36.240 32.366 -15.096 1.00 33.22 280 ASN A CA 1
ATOM 2236 C C . ASN A 1 280 ? 37.458 31.922 -15.924 1.00 33.22 280 ASN A C 1
ATOM 2238 O O . ASN A 1 280 ? 38.126 30.938 -15.598 1.00 33.22 280 ASN A O 1
ATOM 2242 N N . VAL A 1 281 ? 37.712 32.626 -17.026 1.00 37.09 281 VAL A N 1
ATOM 2243 C CA . VAL A 1 281 ? 38.864 32.412 -17.902 1.00 37.09 281 VAL A CA 1
ATOM 2244 C C . VAL A 1 281 ? 40.110 32.913 -17.174 1.00 37.09 281 VAL A C 1
ATOM 2246 O O . VAL A 1 281 ? 40.332 34.113 -17.042 1.00 37.09 281 VAL A O 1
ATOM 2249 N N . SER A 1 282 ? 40.922 31.979 -16.680 1.00 35.41 282 SER A N 1
ATOM 2250 C CA . SER A 1 282 ? 42.227 32.273 -16.087 1.00 35.41 282 SER A CA 1
ATOM 2251 C C . SER A 1 282 ? 43.238 32.642 -17.171 1.00 35.41 282 SER A C 1
ATOM 2253 O O . SER A 1 282 ? 43.647 31.799 -17.967 1.00 35.41 282 SER A O 1
ATOM 2255 N N . VAL A 1 283 ? 43.665 33.905 -17.163 1.00 38.22 283 VAL A N 1
ATOM 2256 C CA . VAL A 1 283 ? 44.892 34.379 -17.809 1.00 38.22 283 VAL A CA 1
ATOM 2257 C C . VAL A 1 283 ? 45.960 34.540 -16.724 1.00 38.22 283 VAL A C 1
ATOM 2259 O O . VAL A 1 283 ? 45.700 35.065 -15.644 1.00 38.22 283 VAL A O 1
ATOM 2262 N N . ALA A 1 284 ? 47.145 34.015 -17.017 1.00 40.03 284 ALA A N 1
ATOM 2263 C CA . ALA A 1 284 ? 48.321 33.940 -16.158 1.00 40.03 284 ALA A CA 1
ATOM 2264 C C . ALA A 1 284 ? 48.883 35.308 -15.721 1.00 40.03 284 ALA A C 1
ATOM 2266 O O . ALA A 1 284 ? 48.818 36.254 -16.498 1.00 40.03 284 ALA A O 1
ATOM 2267 N N . SER A 1 285 ? 49.529 35.370 -14.543 1.00 29.80 285 SER A N 1
ATOM 2268 C CA . SER A 1 285 ? 50.932 35.823 -14.351 1.00 29.80 285 SER A CA 1
ATOM 2269 C C . SER A 1 285 ? 51.334 35.828 -12.850 1.00 29.80 285 SER A C 1
ATOM 2271 O O . SER A 1 285 ? 50.441 35.910 -12.007 1.00 29.80 285 SER A O 1
ATOM 2273 N N . PRO A 1 286 ? 52.635 35.717 -12.485 1.00 57.69 286 PRO A N 1
ATOM 2274 C CA . PRO A 1 286 ? 53.098 35.292 -11.161 1.00 57.69 286 PRO A CA 1
ATOM 2275 C C . PRO A 1 286 ? 53.726 36.412 -10.296 1.00 57.69 286 PRO A C 1
ATOM 2277 O O . PRO A 1 286 ? 53.764 37.575 -10.684 1.00 57.69 286 PRO A O 1
ATOM 2280 N N . TYR A 1 287 ? 54.287 35.977 -9.156 1.00 31.34 287 TYR A N 1
ATOM 2281 C CA . TYR A 1 287 ? 55.138 36.658 -8.161 1.00 31.34 287 TYR A CA 1
ATOM 2282 C C . TYR A 1 287 ? 54.452 37.213 -6.901 1.00 31.34 287 TYR A C 1
ATOM 2284 O O . TYR A 1 287 ? 53.795 38.243 -6.915 1.00 31.34 287 TYR A O 1
ATOM 2292 N N . SER A 1 288 ? 54.774 36.588 -5.762 1.00 33.03 288 SER A N 1
ATOM 2293 C CA . SER A 1 288 ? 55.636 37.170 -4.714 1.00 33.03 288 SER A CA 1
ATOM 2294 C C . SER A 1 288 ? 55.154 36.841 -3.294 1.00 33.03 288 SER A C 1
ATOM 2296 O O . SER A 1 288 ? 54.130 37.317 -2.825 1.00 33.03 288 SER A O 1
ATOM 2298 N N . THR A 1 289 ? 55.952 35.999 -2.641 1.00 35.94 289 THR A N 1
ATOM 2299 C CA . THR A 1 289 ? 56.566 36.177 -1.316 1.00 35.94 289 THR A CA 1
ATOM 2300 C C . THR A 1 289 ? 55.801 36.854 -0.164 1.00 35.94 289 THR A C 1
ATOM 2302 O O . THR A 1 289 ? 55.403 38.009 -0.237 1.00 35.94 289 THR A O 1
ATOM 2305 N N . ASN A 1 290 ? 55.909 36.170 0.984 1.00 35.12 290 ASN A N 1
ATOM 2306 C CA . ASN A 1 290 ? 56.076 36.662 2.362 1.00 35.12 290 ASN A CA 1
ATOM 2307 C C . ASN A 1 290 ? 54.893 36.627 3.355 1.00 35.12 290 ASN A C 1
ATOM 2309 O O . ASN A 1 290 ? 53.994 37.452 3.340 1.00 35.12 290 ASN A O 1
ATOM 2313 N N . ARG A 1 291 ? 55.133 35.765 4.359 1.00 35.06 291 ARG A N 1
ATOM 2314 C CA . ARG A 1 291 ? 55.174 36.018 5.817 1.00 35.06 291 ARG A CA 1
ATOM 2315 C C . ARG A 1 291 ? 53.874 36.091 6.632 1.00 35.06 291 ARG A C 1
ATOM 2317 O O . ARG A 1 291 ? 53.082 37.009 6.516 1.00 35.06 291 ARG A O 1
ATOM 2324 N N . PHE A 1 292 ? 53.831 35.149 7.587 1.00 34.88 292 PHE A N 1
ATOM 2325 C CA . PHE A 1 292 ? 53.624 35.312 9.036 1.00 34.88 292 PHE A CA 1
ATOM 2326 C C . PHE A 1 292 ? 52.681 36.428 9.521 1.00 34.88 292 PHE A C 1
ATOM 2328 O O . PHE A 1 292 ? 53.045 37.599 9.472 1.00 34.88 292 PHE A O 1
ATOM 2335 N N . SER A 1 293 ? 51.620 36.046 10.242 1.00 36.72 293 SER A N 1
ATOM 2336 C CA . SER A 1 293 ? 51.522 36.180 11.716 1.00 36.72 293 SER A CA 1
ATOM 2337 C C . SER A 1 293 ? 50.067 36.209 12.204 1.00 36.72 293 SER A C 1
ATOM 2339 O O . SER A 1 293 ? 49.286 37.050 11.788 1.00 36.72 293 SER A O 1
ATOM 2341 N N . THR A 1 294 ? 49.802 35.346 13.186 1.00 36.06 294 THR A N 1
ATOM 2342 C CA . THR A 1 294 ? 49.114 35.635 14.459 1.00 36.06 294 THR A CA 1
ATOM 2343 C C . THR A 1 294 ? 47.619 35.988 14.500 1.00 36.06 294 THR A C 1
ATOM 2345 O O . THR A 1 294 ? 47.092 36.866 13.831 1.00 36.06 294 THR A O 1
ATOM 2348 N N . ALA A 1 295 ? 46.978 35.280 15.433 1.00 47.75 295 ALA A N 1
ATOM 2349 C CA . ALA A 1 295 ? 45.596 35.325 15.874 1.00 47.75 295 ALA A CA 1
ATOM 2350 C C . ALA A 1 295 ? 45.081 36.693 16.350 1.00 47.75 295 ALA A C 1
ATOM 2352 O O . ALA A 1 295 ? 45.803 37.456 16.992 1.00 47.75 295 ALA A O 1
ATOM 2353 N N . ARG A 1 296 ? 43.763 36.893 16.220 1.00 39.53 296 ARG A N 1
ATOM 2354 C CA . ARG A 1 296 ? 42.951 37.524 17.269 1.00 39.53 296 ARG A CA 1
ATOM 2355 C C . ARG A 1 296 ? 41.470 37.184 17.114 1.00 39.53 296 ARG A C 1
ATOM 2357 O O . ARG A 1 296 ? 40.855 37.419 16.082 1.00 39.53 296 ARG A O 1
ATOM 2364 N N . SER A 1 297 ? 40.940 36.613 18.182 1.00 46.47 297 SER A N 1
ATOM 2365 C CA . SER A 1 297 ? 39.531 36.467 18.522 1.00 46.47 297 SER A CA 1
ATOM 2366 C C . SER A 1 297 ? 38.840 37.825 18.658 1.00 46.47 297 SER A C 1
ATOM 2368 O O . SER A 1 297 ? 39.457 38.755 19.163 1.00 46.47 297 SER A O 1
ATOM 2370 N N . PHE A 1 298 ? 37.549 37.899 18.316 1.00 38.97 298 PHE A N 1
ATOM 2371 C CA . PHE A 1 298 ? 36.575 38.754 19.002 1.00 38.97 298 PHE A CA 1
ATOM 2372 C C . PHE A 1 298 ? 35.158 38.189 18.843 1.00 38.97 298 PHE A C 1
ATOM 2374 O O . PHE A 1 298 ? 34.669 37.976 17.736 1.00 38.97 298 PHE A O 1
ATOM 2381 N N . SER A 1 299 ? 34.521 37.951 19.989 1.00 40.91 299 SER A N 1
ATOM 2382 C CA . SER A 1 299 ? 33.076 37.802 20.145 1.00 40.91 299 SER A CA 1
ATOM 2383 C C . SER A 1 299 ? 32.369 39.125 19.853 1.00 40.91 299 SER A C 1
ATOM 2385 O O . SER A 1 299 ? 32.898 40.191 20.162 1.00 40.91 299 SER A O 1
ATOM 2387 N N . GLY A 1 300 ? 31.135 39.050 19.357 1.00 32.78 300 GLY A N 1
ATOM 2388 C CA . GLY A 1 300 ? 30.255 40.205 19.209 1.00 32.78 300 GLY A CA 1
ATOM 2389 C C . GLY A 1 300 ? 28.804 39.775 19.040 1.00 32.78 300 GLY A C 1
ATOM 2390 O O . GLY A 1 300 ? 28.348 39.529 17.930 1.00 32.78 300 GLY A O 1
ATOM 2391 N N . SER A 1 301 ? 28.100 39.662 20.163 1.00 38.84 301 SER A N 1
ATOM 2392 C CA . SER A 1 301 ? 26.643 39.543 20.247 1.00 38.84 301 SER A CA 1
ATOM 2393 C C . SER A 1 301 ? 25.948 40.753 19.621 1.00 38.84 301 SER A C 1
ATOM 2395 O O . SER A 1 301 ? 26.438 41.870 19.764 1.00 38.84 301 SER A O 1
ATOM 2397 N N . SER A 1 302 ? 24.751 40.566 19.061 1.00 37.31 302 SER A N 1
ATOM 2398 C CA . SER A 1 302 ? 23.667 41.560 19.106 1.00 37.31 302 SER A CA 1
ATOM 2399 C C . SER A 1 302 ? 22.323 40.889 18.837 1.00 37.31 302 SER A C 1
ATOM 2401 O O . SER A 1 302 ? 22.115 40.248 17.811 1.00 37.31 302 SER A O 1
ATOM 2403 N N . ALA A 1 303 ? 21.433 41.039 19.813 1.00 43.62 303 ALA A N 1
ATOM 2404 C CA . ALA A 1 303 ? 20.001 40.836 19.703 1.00 43.62 303 ALA A CA 1
ATOM 2405 C C . ALA A 1 303 ? 19.378 41.867 18.744 1.00 43.62 303 ALA A C 1
ATOM 2407 O O . ALA A 1 303 ? 19.969 42.919 18.519 1.00 43.62 303 ALA A O 1
ATOM 2408 N N . LEU A 1 304 ? 18.167 41.598 18.251 1.00 46.47 304 LEU A N 1
ATOM 2409 C CA . LEU A 1 304 ? 16.976 42.417 18.514 1.00 46.47 304 LEU A CA 1
ATOM 2410 C C . LEU A 1 304 ? 15.761 41.853 17.762 1.00 46.47 304 LEU A C 1
ATOM 2412 O O . LEU A 1 304 ? 15.808 41.496 16.588 1.00 46.47 304 LEU A O 1
ATOM 2416 N N . SER A 1 305 ? 14.674 41.775 18.514 1.00 36.22 305 SER A N 1
ATOM 2417 C CA . SER A 1 305 ? 13.310 41.417 18.153 1.00 36.22 305 SER A CA 1
ATOM 2418 C C . SER A 1 305 ? 12.698 42.374 17.126 1.00 36.22 305 SER A C 1
ATOM 2420 O O . SER A 1 305 ? 13.015 43.561 17.132 1.00 36.22 305 SER A O 1
ATOM 2422 N N . SER A 1 306 ? 11.701 41.917 16.363 1.00 36.97 306 SER A N 1
ATOM 2423 C CA . SER A 1 306 ? 10.546 42.759 16.017 1.00 36.97 306 SER A CA 1
ATOM 2424 C C . SER A 1 306 ? 9.321 41.922 15.671 1.00 36.97 306 SER A C 1
ATOM 2426 O O . SER A 1 306 ? 9.338 41.067 14.790 1.00 36.97 306 SER A O 1
ATOM 2428 N N . MET A 1 307 ? 8.265 42.195 16.432 1.00 38.78 307 MET A N 1
ATOM 2429 C CA . MET A 1 307 ? 6.895 41.766 16.205 1.00 38.78 307 MET A CA 1
ATOM 2430 C C . MET A 1 307 ? 6.288 42.543 15.033 1.00 38.78 307 MET A C 1
ATOM 2432 O O . MET A 1 307 ? 6.606 43.713 14.834 1.00 38.78 307 MET A O 1
ATOM 2436 N N . SER A 1 308 ? 5.339 41.932 14.330 1.00 33.38 308 SER A N 1
ATOM 2437 C CA . SER A 1 308 ? 4.318 42.661 13.581 1.00 33.38 308 SER A CA 1
ATOM 2438 C C . SER A 1 308 ? 2.993 41.919 13.717 1.00 33.38 308 SER A C 1
ATOM 2440 O O . SER A 1 308 ? 2.934 40.694 13.623 1.00 33.38 308 SER A O 1
ATOM 2442 N N . SER A 1 309 ? 1.966 42.692 14.040 1.00 35.19 309 SER A N 1
ATOM 2443 C CA . SER A 1 309 ? 0.618 42.312 14.435 1.00 35.19 309 SER A CA 1
ATOM 2444 C C . SER A 1 309 ? -0.360 43.212 13.669 1.00 35.19 309 SER A C 1
ATOM 2446 O O . SER A 1 309 ? 0.003 44.351 13.370 1.00 35.19 309 SER A O 1
ATOM 2448 N N . CYS A 1 310 ? -1.597 42.718 13.482 1.00 34.50 310 CYS A N 1
ATOM 2449 C CA . CYS A 1 310 ? -2.824 43.438 13.058 1.00 34.50 310 CYS A CA 1
ATOM 2450 C C . CYS A 1 310 ? -2.915 43.739 11.537 1.00 34.50 310 CYS A C 1
ATOM 2452 O O . CYS A 1 310 ? -1.902 44.046 10.924 1.00 34.50 310 CYS A O 1
ATOM 2454 N N . SER A 1 311 ? -4.039 43.679 10.805 1.00 32.38 311 SER A N 1
ATOM 2455 C CA . SER A 1 311 ? -5.504 43.661 11.051 1.00 32.38 311 SER A CA 1
ATOM 2456 C C . SER A 1 311 ? -6.197 43.200 9.734 1.00 32.38 311 SER A C 1
ATOM 2458 O O . SER A 1 311 ? -5.621 43.403 8.671 1.00 32.38 311 SER A O 1
ATOM 2460 N N . GLU A 1 312 ? -7.254 42.372 9.723 1.00 35.75 312 GLU A N 1
ATOM 2461 C CA . GLU A 1 312 ? -8.716 42.650 9.826 1.00 35.75 312 GLU A CA 1
ATOM 2462 C C . GLU A 1 312 ? -9.418 43.303 8.606 1.00 35.75 312 GLU A C 1
ATOM 2464 O O . GLU A 1 312 ? -8.813 44.103 7.906 1.00 35.75 312 GLU A O 1
ATOM 2469 N N . VAL A 1 313 ? -10.721 42.959 8.473 1.00 36.62 313 VAL A N 1
ATOM 2470 C CA . VAL A 1 313 ? -11.841 43.410 7.585 1.00 36.62 313 VAL A CA 1
ATOM 2471 C C . VAL A 1 313 ? -11.937 42.782 6.170 1.00 36.62 313 VAL A C 1
ATOM 2473 O O . VAL A 1 313 ? -10.923 42.615 5.507 1.00 36.62 313 VAL A O 1
ATOM 2476 N N . SER A 1 314 ? -13.074 42.327 5.604 1.00 41.00 314 SER A N 1
ATOM 2477 C CA . SER A 1 314 ? -14.540 42.425 5.849 1.00 41.00 314 SER A CA 1
ATOM 2478 C C . SER A 1 314 ? -15.216 41.136 5.311 1.00 41.00 314 SER A C 1
ATOM 2480 O O . SER A 1 314 ? -14.714 40.540 4.363 1.00 41.00 314 SER A O 1
ATOM 2482 N N . GLU A 1 315 ? -16.251 40.526 5.896 1.00 37.03 315 GLU A N 1
ATOM 2483 C CA . GLU A 1 315 ? -17.673 40.920 6.004 1.00 37.03 315 GLU A CA 1
ATOM 2484 C C . GLU A 1 315 ? -18.375 41.238 4.661 1.00 37.03 315 GLU A C 1
ATOM 2486 O O . GLU A 1 315 ? -18.300 42.350 4.151 1.00 37.03 315 GLU A O 1
ATOM 2491 N N . ALA A 1 316 ? -19.102 40.255 4.108 1.00 37.72 316 ALA A N 1
ATOM 2492 C CA . ALA A 1 316 ? -20.171 40.461 3.123 1.00 37.72 316 ALA A CA 1
ATOM 2493 C C . ALA A 1 316 ? -21.161 39.280 3.158 1.00 37.72 316 ALA A C 1
ATOM 2495 O O . ALA A 1 316 ? -20.938 38.225 2.563 1.00 37.72 316 ALA A O 1
ATOM 2496 N N . SER A 1 317 ? -22.266 39.464 3.882 1.00 37.25 317 SER A N 1
ATOM 2497 C CA . SER A 1 317 ? -23.429 38.573 3.866 1.00 37.25 317 SER A CA 1
ATOM 2498 C C . SER A 1 317 ? -24.425 39.065 2.815 1.00 37.25 317 SER A C 1
ATOM 2500 O O . SER A 1 317 ? -24.980 40.150 2.961 1.00 37.25 317 SER A O 1
ATOM 2502 N N . ALA A 1 318 ? -24.679 38.269 1.774 1.00 42.28 318 ALA A N 1
ATOM 2503 C CA . ALA A 1 318 ? -25.739 38.525 0.800 1.00 42.28 318 ALA A CA 1
ATOM 2504 C C . ALA A 1 318 ? -26.908 37.556 1.027 1.00 42.28 318 ALA A C 1
ATOM 2506 O O . ALA A 1 318 ? -26.804 36.341 0.859 1.00 42.28 318 ALA A O 1
ATOM 2507 N N . ILE A 1 319 ? -28.018 38.146 1.454 1.00 36.97 319 ILE A N 1
ATOM 2508 C CA . ILE A 1 319 ? -29.314 37.545 1.756 1.00 36.97 319 ILE A CA 1
ATOM 2509 C C . ILE A 1 319 ? -30.031 37.226 0.436 1.00 36.97 319 ILE A C 1
ATOM 2511 O O . ILE A 1 319 ? -30.292 38.129 -0.355 1.00 36.97 319 ILE A O 1
ATOM 2515 N N . ILE A 1 320 ? -30.390 35.958 0.205 1.00 45.75 320 ILE A N 1
ATOM 2516 C CA . ILE A 1 320 ? -31.273 35.546 -0.900 1.00 45.75 320 ILE A CA 1
ATOM 2517 C C . ILE A 1 320 ? -32.673 35.256 -0.328 1.00 45.75 320 ILE A C 1
ATOM 2519 O O . ILE A 1 320 ? -32.794 34.409 0.562 1.00 45.75 320 ILE A O 1
ATOM 2523 N N . PRO A 1 321 ? -33.744 35.910 -0.816 1.00 39.81 321 PRO A N 1
ATOM 2524 C CA . PRO A 1 321 ? -35.107 35.650 -0.364 1.00 39.81 321 PRO A CA 1
ATOM 2525 C C . PRO A 1 321 ? -35.683 34.379 -1.010 1.00 39.81 321 PRO A C 1
ATOM 2527 O O . PRO A 1 321 ? -35.685 34.221 -2.230 1.00 39.81 321 PRO A O 1
ATOM 2530 N N . ILE A 1 322 ? -36.215 33.476 -0.182 1.00 42.09 322 ILE A N 1
ATOM 2531 C CA . ILE A 1 322 ? -36.936 32.270 -0.617 1.00 42.09 322 ILE A CA 1
ATOM 2532 C C . ILE A 1 322 ? -38.434 32.605 -0.760 1.00 42.09 322 ILE A C 1
ATOM 2534 O O . ILE A 1 322 ? -39.035 33.083 0.204 1.00 42.09 322 ILE A O 1
ATOM 2538 N N . PRO A 1 323 ? -39.081 32.324 -1.908 1.00 47.66 323 PRO A N 1
ATOM 2539 C CA . PRO A 1 323 ? -40.518 32.514 -2.068 1.00 47.66 323 PRO A CA 1
ATOM 2540 C C . PRO A 1 323 ? -41.324 31.416 -1.355 1.00 47.66 323 PRO A C 1
ATOM 2542 O O . PRO A 1 323 ? -41.131 30.217 -1.569 1.00 47.66 323 PRO A O 1
ATOM 2545 N N . SER A 1 324 ? -42.278 31.842 -0.529 1.00 37.94 324 SER A N 1
ATOM 2546 C CA . SER A 1 324 ? -43.242 30.997 0.174 1.00 37.94 324 SER A CA 1
ATOM 2547 C C . SER A 1 324 ? -44.326 30.469 -0.779 1.00 37.94 324 SER A C 1
ATOM 2549 O O . SER A 1 324 ? -45.000 31.227 -1.477 1.00 37.94 324 SER A O 1
ATOM 2551 N N . LYS A 1 325 ? -44.542 29.146 -0.802 1.00 46.84 325 LYS A N 1
ATOM 2552 C CA . LYS A 1 325 ? -45.674 28.517 -1.504 1.00 46.84 325 LYS A CA 1
ATOM 2553 C C . LYS A 1 325 ? -46.563 27.722 -0.543 1.00 46.84 325 LYS A C 1
ATOM 2555 O O . LYS A 1 325 ? -46.169 26.698 -0.002 1.00 46.84 325 LYS A O 1
ATOM 2560 N N . LYS A 1 326 ? -47.763 28.286 -0.369 1.00 42.12 326 LYS A N 1
ATOM 2561 C CA . LYS A 1 326 ? -49.115 27.715 -0.212 1.00 42.12 326 LYS A CA 1
ATOM 2562 C C . LYS A 1 326 ? -49.266 26.333 0.450 1.00 42.12 326 LYS A C 1
ATOM 2564 O O . LYS A 1 326 ? -48.905 25.302 -0.105 1.00 42.12 326 LYS A O 1
ATOM 2569 N N . ARG A 1 327 ? -49.962 26.360 1.594 1.00 34.59 327 ARG A N 1
ATOM 2570 C CA . ARG A 1 327 ? -50.609 25.231 2.278 1.00 34.59 327 ARG A CA 1
ATOM 2571 C C . ARG A 1 327 ? -51.659 24.581 1.368 1.00 34.59 327 ARG A C 1
ATOM 2573 O O . ARG A 1 327 ? -52.472 25.293 0.783 1.00 34.59 327 ARG A O 1
ATOM 2580 N N . TYR A 1 328 ? -51.683 23.251 1.334 1.00 38.09 328 TYR A N 1
ATOM 2581 C CA . TYR A 1 328 ? -52.825 22.456 0.882 1.00 38.09 328 TYR A CA 1
ATOM 2582 C C . TYR A 1 328 ? -53.216 21.511 2.027 1.00 38.09 328 TYR A C 1
ATOM 2584 O O . TYR A 1 328 ? -52.389 20.751 2.524 1.00 38.09 328 TYR A O 1
ATOM 2592 N N . THR A 1 329 ? -54.455 21.634 2.492 1.00 42.69 329 THR A N 1
ATOM 2593 C CA . THR A 1 329 ? -55.119 20.837 3.537 1.00 42.69 329 THR A CA 1
ATOM 2594 C C . THR A 1 329 ? -55.976 19.747 2.901 1.00 42.69 329 THR A C 1
ATOM 2596 O O . THR A 1 329 ? -56.819 20.122 2.088 1.00 42.69 329 T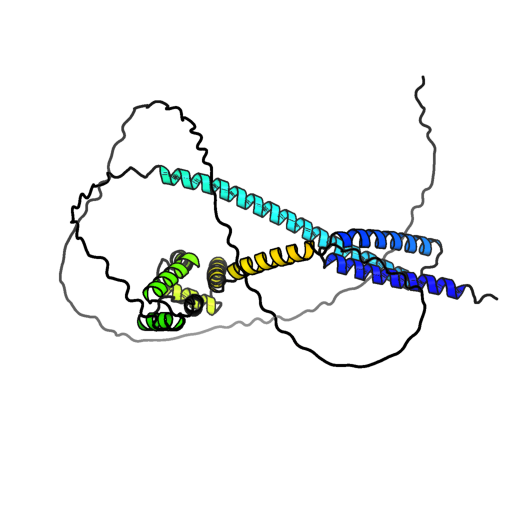HR A O 1
ATOM 2599 N N . ARG A 1 330 ? -55.807 18.467 3.299 1.00 33.09 330 ARG A N 1
ATOM 2600 C CA . ARG A 1 330 ? -56.732 17.292 3.191 1.00 33.09 330 ARG A CA 1
ATOM 2601 C C . ARG A 1 330 ? -55.901 15.988 3.135 1.00 33.09 330 ARG A C 1
ATOM 2603 O O . ARG A 1 330 ? -54.854 16.032 2.511 1.00 33.09 330 ARG A O 1
ATOM 2610 N N . VAL A 1 331 ? -56.221 14.804 3.674 1.00 36.38 331 VAL A N 1
ATOM 2611 C CA . VAL A 1 331 ? -57.342 14.175 4.407 1.00 36.38 331 VAL A CA 1
ATOM 2612 C C . VAL A 1 331 ? -56.723 13.143 5.379 1.00 36.38 331 VAL A C 1
ATOM 2614 O O . VAL A 1 331 ? -55.635 12.629 5.135 1.00 36.38 331 VAL A O 1
ATOM 2617 N N . GLU A 1 332 ? -57.450 12.887 6.463 1.00 39.41 332 GLU A N 1
ATOM 2618 C CA . GLU A 1 332 ? -57.418 11.776 7.427 1.00 39.41 332 GLU A CA 1
ATOM 2619 C C . GLU A 1 332 ? -56.835 10.422 6.970 1.00 39.41 332 GLU A C 1
ATOM 2621 O O . GLU A 1 332 ? -57.168 9.926 5.898 1.00 39.41 332 GLU A O 1
ATOM 2626 N N . SER A 1 333 ? -56.131 9.739 7.886 1.00 39.81 333 SER A N 1
ATOM 2627 C CA . SER A 1 333 ? -56.252 8.279 8.062 1.00 39.81 333 SER A CA 1
ATOM 2628 C C . SER A 1 333 ? -55.638 7.798 9.393 1.00 39.81 333 SER A C 1
ATOM 2630 O O . SER A 1 333 ? -54.428 7.646 9.5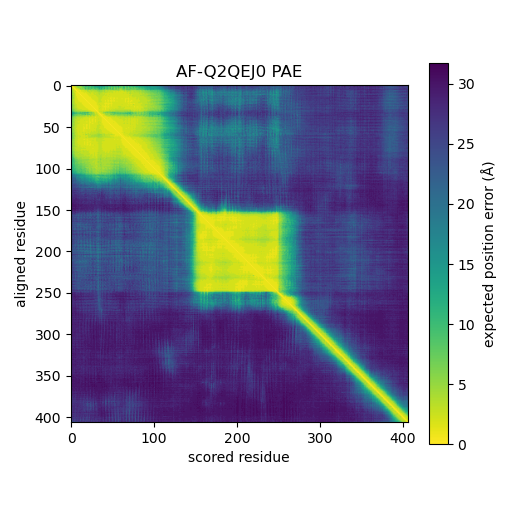24 1.00 39.81 333 SER A O 1
ATOM 2632 N N . ILE A 1 334 ? -56.513 7.607 10.386 1.00 36.06 334 ILE A N 1
ATOM 2633 C CA . ILE A 1 334 ? -56.728 6.360 11.150 1.00 36.06 334 ILE A CA 1
ATOM 2634 C C . ILE A 1 334 ? -55.482 5.668 11.778 1.00 36.06 334 ILE A C 1
ATOM 2636 O O . ILE A 1 334 ? -54.733 4.939 11.138 1.00 36.06 334 ILE A O 1
ATOM 2640 N N . SER A 1 335 ? -55.359 5.858 13.101 1.00 34.72 335 SER A N 1
ATOM 2641 C CA . SER A 1 335 ? -54.756 4.981 14.148 1.00 34.72 335 SER A CA 1
ATOM 2642 C C . SER A 1 335 ? -55.370 3.549 14.126 1.00 34.72 335 SER A C 1
ATOM 2644 O O . SER A 1 335 ? -56.412 3.444 13.490 1.00 34.72 335 SER A O 1
ATOM 2646 N N . PRO A 1 336 ? -54.931 2.469 14.842 1.00 52.78 336 PRO A N 1
ATOM 2647 C CA . PRO A 1 336 ? -54.001 2.398 15.988 1.00 52.78 336 PRO A CA 1
ATOM 2648 C C . PRO A 1 336 ? -53.096 1.135 16.091 1.00 52.78 336 PRO A C 1
ATOM 2650 O O . PRO A 1 336 ? -53.485 0.035 15.727 1.00 52.78 336 PRO A O 1
ATOM 2653 N N . PHE A 1 337 ? -51.967 1.223 16.806 1.00 38.81 337 PHE A N 1
ATOM 2654 C CA . PHE A 1 337 ? -51.505 0.106 17.653 1.00 38.81 337 PHE A CA 1
ATOM 2655 C C . PHE A 1 337 ? -50.903 0.642 18.954 1.00 38.81 337 PHE A C 1
ATOM 2657 O O . PHE A 1 337 ? -49.734 1.012 19.043 1.00 38.81 337 PHE A O 1
ATOM 2664 N N . LYS A 1 338 ? -51.740 0.670 19.996 1.00 43.09 338 LYS A N 1
ATOM 2665 C CA . LYS A 1 338 ? -51.312 0.761 21.393 1.00 43.09 338 LYS A CA 1
ATOM 2666 C C . LYS A 1 338 ? -50.761 -0.607 21.798 1.00 43.09 338 LYS A C 1
ATOM 2668 O O . LYS A 1 338 ? -51.527 -1.565 21.852 1.00 43.09 338 LYS A O 1
ATOM 2673 N N . ARG A 1 339 ? -49.470 -0.710 22.131 1.00 44.41 339 ARG A N 1
ATOM 2674 C CA . ARG A 1 339 ? -48.959 -1.852 22.903 1.00 44.41 339 ARG A CA 1
ATOM 2675 C C . ARG A 1 339 ? -48.877 -1.466 24.370 1.00 44.41 339 ARG A C 1
ATOM 2677 O O . ARG A 1 339 ? -48.134 -0.576 24.775 1.00 44.41 339 ARG A O 1
ATOM 2684 N N . THR A 1 340 ? -49.727 -2.129 25.130 1.00 41.41 340 THR A N 1
ATOM 2685 C CA . THR A 1 340 ? -49.929 -2.025 26.565 1.00 41.41 340 THR A CA 1
ATOM 2686 C C . THR A 1 340 ? -48.693 -2.503 27.319 1.00 41.41 340 THR A C 1
ATOM 2688 O O . THR A 1 340 ? -48.205 -3.615 27.135 1.00 41.41 340 THR A O 1
ATOM 2691 N N . ARG A 1 341 ? -48.224 -1.633 28.207 1.00 41.22 341 ARG A N 1
ATOM 2692 C CA . ARG A 1 341 ? -47.298 -1.892 29.307 1.00 41.22 341 ARG A CA 1
ATOM 2693 C C . ARG A 1 341 ? -47.977 -2.832 30.314 1.00 41.22 341 ARG A C 1
ATOM 2695 O O . ARG A 1 341 ? -49.053 -2.497 30.800 1.00 41.22 341 ARG A O 1
ATOM 2702 N N . LYS A 1 342 ? -47.354 -3.963 30.658 1.00 41.88 342 LYS A N 1
ATOM 2703 C CA . LYS A 1 342 ? -47.661 -4.710 31.888 1.00 41.88 342 LYS A CA 1
ATOM 2704 C C . LYS A 1 342 ? -46.393 -4.866 32.721 1.00 41.88 342 LYS A C 1
ATOM 2706 O O . LYS A 1 342 ? -45.367 -5.324 32.230 1.00 41.88 342 LYS A O 1
ATOM 2711 N N . GLN A 1 343 ? -46.501 -4.398 33.957 1.00 41.41 343 GLN A N 1
ATOM 2712 C CA . GLN A 1 343 ? -45.589 -4.612 35.069 1.00 41.41 343 GLN A CA 1
ATOM 2713 C C . GLN A 1 343 ? -46.016 -5.866 35.853 1.00 41.41 343 GLN A C 1
ATOM 2715 O O . GLN A 1 343 ? -47.187 -6.240 35.818 1.00 41.41 343 GLN A O 1
ATOM 2720 N N . THR A 1 344 ? -45.037 -6.410 36.587 1.00 38.22 344 THR A N 1
ATOM 2721 C CA . THR A 1 344 ? -45.123 -7.158 37.860 1.00 38.22 344 THR A CA 1
ATOM 2722 C C . THR A 1 344 ? -45.870 -8.491 37.906 1.00 38.22 344 THR A C 1
ATOM 2724 O O . THR A 1 344 ? -47.095 -8.530 37.876 1.00 38.22 344 THR A O 1
ATOM 2727 N N . ALA A 1 345 ? -45.109 -9.557 38.168 1.00 39.59 345 ALA A N 1
ATOM 2728 C CA . ALA A 1 345 ? -45.436 -10.535 39.204 1.00 39.59 345 ALA A CA 1
ATOM 2729 C C . ALA A 1 345 ? -44.133 -11.193 39.690 1.00 39.59 345 ALA A C 1
ATOM 2731 O O . ALA A 1 345 ? -43.482 -11.934 38.956 1.00 39.59 345 ALA A O 1
ATOM 2732 N N . GLU A 1 346 ? -43.747 -10.857 40.917 1.00 41.94 346 GLU A N 1
ATOM 2733 C CA . GLU A 1 346 ? -42.831 -11.637 41.742 1.00 41.94 346 GLU A CA 1
ATOM 2734 C C . GLU A 1 346 ? -43.531 -12.948 42.116 1.00 41.94 346 GLU A C 1
ATOM 2736 O O . GLU A 1 346 ? -44.651 -12.914 42.622 1.00 41.94 346 GLU A O 1
ATOM 2741 N N . VAL A 1 347 ? -42.886 -14.094 41.896 1.00 41.31 347 VAL A N 1
ATOM 2742 C CA . VAL A 1 347 ? -43.221 -15.337 42.599 1.00 41.31 347 VAL A CA 1
ATOM 2743 C C . VAL A 1 347 ? -41.918 -16.020 42.986 1.00 41.31 347 VAL A C 1
ATOM 2745 O O . VAL A 1 347 ? -41.131 -16.454 42.147 1.00 41.31 347 VAL A O 1
ATOM 2748 N N . SER A 1 348 ? -41.716 -16.049 44.297 1.00 42.56 348 SER A N 1
ATOM 2749 C CA . SER A 1 348 ? -40.744 -16.845 45.030 1.00 42.56 348 SER A CA 1
ATOM 2750 C C . SER A 1 348 ? -41.086 -18.335 44.904 1.00 42.56 348 SER A C 1
ATOM 2752 O O . SER A 1 348 ? -42.257 -18.702 44.984 1.00 42.56 348 SER A O 1
ATOM 2754 N N . GLY A 1 349 ? -40.084 -19.196 44.723 1.00 34.09 349 GLY A N 1
ATOM 2755 C CA . GLY A 1 349 ? -40.286 -20.643 44.646 1.00 34.09 349 GLY A CA 1
ATOM 2756 C C . GLY A 1 349 ? -38.977 -21.414 44.533 1.00 34.09 349 GLY A C 1
ATOM 2757 O O . GLY A 1 349 ? -38.480 -21.651 43.437 1.00 34.09 349 GLY A O 1
ATOM 2758 N N . SER A 1 350 ? -38.418 -21.785 45.681 1.00 39.22 350 SER A N 1
ATOM 2759 C CA . SER A 1 350 ? -37.286 -22.697 45.848 1.00 39.22 350 SER A CA 1
ATOM 2760 C C . SER A 1 350 ? -37.656 -24.151 45.530 1.00 39.22 350 SER A C 1
ATOM 2762 O O . SER A 1 350 ? -38.702 -24.599 45.989 1.00 39.22 350 SER A O 1
ATOM 2764 N N . CYS A 1 351 ? -36.762 -24.898 44.871 1.00 36.81 351 CYS A N 1
ATOM 2765 C CA . CYS A 1 351 ? -36.485 -26.323 45.130 1.00 36.81 351 CYS A CA 1
ATOM 2766 C C . CYS A 1 351 ? -35.310 -26.806 44.249 1.00 36.81 351 CYS A C 1
ATOM 2768 O O . CYS A 1 351 ? -35.469 -26.959 43.046 1.00 36.81 351 CYS A O 1
ATOM 2770 N N . GLU A 1 352 ? -34.131 -26.923 44.872 1.00 40.31 352 GLU A N 1
ATOM 2771 C CA . GLU A 1 352 ? -33.181 -28.063 44.925 1.00 40.31 352 GLU A CA 1
ATOM 2772 C C . GLU A 1 352 ? -32.983 -29.077 43.753 1.00 40.31 352 GLU A C 1
ATOM 2774 O O . GLU A 1 352 ? -33.820 -29.234 42.867 1.00 40.31 352 GLU A O 1
ATOM 2779 N N . PRO A 1 353 ? -31.821 -29.775 43.731 1.00 50.31 353 PRO A N 1
ATOM 2780 C CA . PRO A 1 353 ? -31.079 -30.147 42.526 1.00 50.31 353 PRO A CA 1
ATOM 2781 C C . PRO A 1 353 ? -31.289 -31.605 42.080 1.00 50.31 353 PRO A C 1
ATOM 2783 O O . PRO A 1 353 ? -31.664 -32.473 42.865 1.00 50.31 353 PRO A O 1
ATOM 2786 N N . ARG A 1 354 ? -30.942 -31.921 40.822 1.00 36.38 354 ARG A N 1
ATOM 2787 C CA . ARG A 1 354 ? -30.730 -33.310 40.374 1.00 36.38 354 ARG A CA 1
ATOM 2788 C C . ARG A 1 354 ? -29.310 -33.534 39.838 1.00 36.38 354 ARG A C 1
ATOM 2790 O O . ARG A 1 354 ? -28.919 -32.979 38.816 1.00 36.38 354 ARG A O 1
ATOM 2797 N N . SER A 1 355 ? -28.596 -34.370 40.595 1.00 37.12 355 SER A N 1
ATOM 2798 C CA . SER A 1 355 ? -27.404 -35.194 40.306 1.00 37.12 355 SER A CA 1
ATOM 2799 C C . SER A 1 355 ? -27.444 -35.809 38.895 1.00 37.12 355 SER A C 1
ATOM 2801 O O . SER A 1 355 ? -28.514 -36.218 38.456 1.00 37.12 355 SER A O 1
ATOM 2803 N N . ILE A 1 356 ? -26.391 -35.785 38.064 1.00 42.28 356 ILE A N 1
ATOM 2804 C CA . ILE A 1 356 ? -25.165 -36.623 38.057 1.00 42.28 356 ILE A CA 1
ATOM 2805 C C . ILE A 1 356 ? -25.413 -38.084 38.455 1.00 42.28 356 ILE A C 1
ATOM 2807 O O . ILE A 1 356 ? -25.366 -38.414 39.635 1.00 42.28 356 ILE A O 1
ATOM 2811 N N . ALA A 1 357 ? -25.640 -38.932 37.452 1.00 39.41 357 ALA A N 1
ATOM 2812 C CA . ALA A 1 357 ? -25.085 -40.280 37.283 1.00 39.41 357 ALA A CA 1
ATOM 2813 C C . ALA A 1 357 ? -25.844 -40.952 36.127 1.00 39.41 357 ALA A C 1
ATOM 2815 O O . ALA A 1 357 ? -27.034 -41.205 36.255 1.00 39.41 357 ALA A O 1
ATOM 2816 N N . ASP A 1 358 ? -25.183 -41.199 34.997 1.00 41.03 358 ASP A N 1
ATOM 2817 C CA . ASP A 1 358 ? -24.979 -42.592 34.602 1.00 41.03 358 ASP A CA 1
ATOM 2818 C C . ASP A 1 358 ? -23.899 -42.740 33.530 1.00 41.03 358 ASP A C 1
ATOM 2820 O O . ASP A 1 358 ? -23.726 -41.921 32.626 1.00 41.03 358 ASP A O 1
ATOM 2824 N N . LEU A 1 359 ? -23.113 -43.785 33.742 1.00 38.41 359 LEU A N 1
ATOM 2825 C CA . LEU A 1 359 ? -21.865 -44.130 33.093 1.00 38.41 359 LEU A CA 1
ATOM 2826 C C . LEU A 1 359 ? -22.116 -45.154 31.973 1.00 38.41 359 LEU A C 1
ATOM 2828 O O . LEU A 1 359 ? -22.669 -46.210 32.244 1.00 38.41 359 LEU A O 1
ATOM 2832 N N . GLN A 1 360 ? -21.522 -44.886 30.798 1.00 48.75 360 GLN A N 1
ATOM 2833 C CA . GLN A 1 360 ? -20.724 -45.842 29.993 1.00 48.75 360 GLN A CA 1
ATOM 2834 C C . GLN A 1 360 ? -21.420 -47.035 29.271 1.00 48.75 360 GLN A C 1
ATOM 2836 O O . GLN A 1 360 ? -22.574 -47.334 29.544 1.00 48.75 360 GLN A O 1
ATOM 2841 N N . PRO A 1 361 ? -20.711 -47.825 28.419 1.00 55.97 361 PRO A N 1
ATOM 2842 C CA . PRO A 1 361 ? -19.718 -47.494 27.367 1.00 55.97 361 PRO A CA 1
ATOM 2843 C C . PRO A 1 361 ? -19.842 -48.360 26.065 1.00 55.97 361 PRO A C 1
ATOM 2845 O O . PRO A 1 361 ? -20.613 -49.312 26.018 1.00 55.97 361 PRO A O 1
ATOM 2848 N N . MET A 1 362 ? -18.923 -48.113 25.101 1.00 41.88 362 MET A N 1
ATOM 2849 C CA . MET A 1 362 ? -18.299 -49.077 24.139 1.00 41.88 362 MET A CA 1
ATOM 2850 C C . MET A 1 362 ? -19.081 -49.504 22.855 1.00 41.88 362 MET A C 1
ATOM 2852 O O . MET A 1 362 ? -20.305 -49.500 22.873 1.00 41.88 362 MET A O 1
ATOM 2856 N N . PRO A 1 363 ? -18.435 -50.029 21.772 1.00 58.53 363 PRO A N 1
ATOM 2857 C CA . PRO A 1 363 ? -17.111 -49.737 21.174 1.00 58.53 363 PRO A CA 1
ATOM 2858 C C . PRO A 1 363 ? -17.124 -49.810 19.600 1.00 58.53 363 PRO A C 1
ATOM 2860 O O . PRO A 1 363 ? -18.148 -49.434 19.039 1.00 58.53 363 PRO A O 1
ATOM 2863 N N . PRO A 1 364 ? -16.052 -50.180 18.836 1.00 60.78 364 PRO A N 1
ATOM 2864 C CA . PRO A 1 364 ? -15.653 -49.457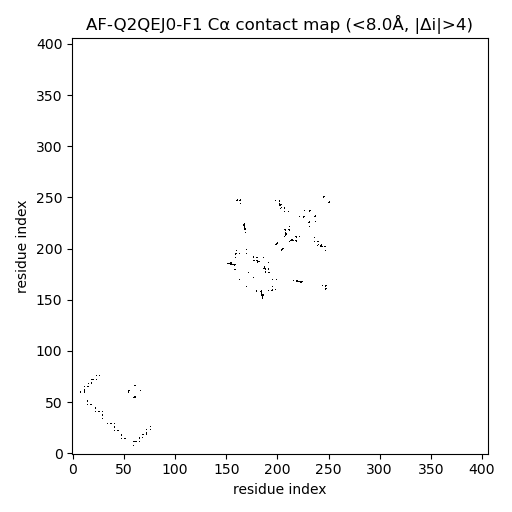 17.617 1.00 60.78 364 PRO A CA 1
ATOM 2865 C C . PRO A 1 364 ? -15.658 -50.342 16.337 1.00 60.78 364 PRO A C 1
ATOM 2867 O O . PRO A 1 364 ? -16.067 -51.502 16.383 1.00 60.78 364 PRO A O 1
ATOM 2870 N N . SER A 1 365 ? -15.043 -49.827 15.255 1.00 40.88 365 SER A N 1
ATOM 2871 C CA . SER A 1 365 ? -14.381 -50.545 14.125 1.00 40.88 365 SER A CA 1
ATOM 2872 C C . SER A 1 365 ? -15.084 -50.435 12.748 1.00 40.88 365 SER A C 1
ATOM 2874 O O . SER A 1 365 ? -16.246 -50.047 12.696 1.00 40.88 365 SER A O 1
ATOM 2876 N N . PRO A 1 366 ? -14.441 -50.848 11.629 1.00 51.88 366 PRO A N 1
ATOM 2877 C CA . PRO A 1 366 ? -13.207 -50.298 11.028 1.00 51.88 366 PRO A CA 1
ATOM 2878 C C . PRO A 1 366 ? -13.278 -50.234 9.467 1.00 51.88 366 PRO A C 1
ATOM 2880 O O . PRO A 1 366 ? -14.238 -50.705 8.868 1.00 51.88 366 PRO A O 1
ATOM 2883 N N . GLY A 1 367 ? -12.210 -49.759 8.804 1.00 36.69 367 GLY A N 1
ATOM 2884 C CA . GLY A 1 367 ? -11.899 -50.038 7.379 1.00 36.69 367 GLY A CA 1
ATOM 2885 C C . GLY A 1 367 ? -11.682 -48.763 6.545 1.00 36.69 367 GLY A C 1
ATOM 2886 O O . GLY A 1 367 ? -12.612 -47.984 6.402 1.00 36.69 367 GLY A O 1
ATOM 2887 N N . ALA A 1 368 ? -10.471 -48.353 6.142 1.00 37.22 368 ALA A N 1
ATOM 2888 C CA . ALA A 1 368 ? -9.433 -48.980 5.299 1.00 37.22 368 ALA A CA 1
ATOM 2889 C C . ALA A 1 368 ? -9.727 -48.910 3.782 1.00 37.22 368 ALA A C 1
ATOM 2891 O O . ALA A 1 368 ? -10.590 -49.630 3.294 1.00 37.22 368 ALA A O 1
ATOM 2892 N N . ALA A 1 369 ? -8.975 -48.040 3.093 1.00 45.75 369 ALA A N 1
ATOM 2893 C CA . ALA A 1 369 ? -8.500 -48.068 1.694 1.00 45.75 369 ALA A CA 1
ATOM 2894 C C . ALA A 1 369 ? -7.820 -46.692 1.477 1.00 45.75 369 ALA A C 1
ATOM 2896 O O . ALA A 1 369 ? -8.493 -45.669 1.539 1.00 45.75 369 ALA A O 1
ATOM 2897 N N . GLU A 1 370 ? -6.496 -46.511 1.496 1.00 40.94 370 GLU A N 1
ATOM 2898 C CA . GLU A 1 370 ? -5.476 -47.050 0.581 1.00 40.94 370 GLU A CA 1
ATOM 2899 C C . GLU A 1 370 ? -5.938 -47.108 -0.877 1.00 40.94 370 GLU A C 1
ATOM 2901 O O . GLU A 1 370 ? -6.547 -48.083 -1.298 1.00 40.94 370 GLU A O 1
ATOM 2906 N N . GLU A 1 371 ? -5.565 -46.092 -1.659 1.00 42.50 371 GLU A N 1
ATOM 2907 C CA . GLU A 1 371 ? -5.201 -46.304 -3.058 1.00 42.50 371 GLU A CA 1
ATOM 2908 C C . GLU A 1 371 ? -4.056 -45.359 -3.442 1.00 42.50 371 GLU A C 1
ATOM 2910 O O . GLU A 1 371 ? -4.183 -44.135 -3.490 1.00 42.50 371 GLU A O 1
ATOM 2915 N N . ASN A 1 372 ? -2.900 -45.983 -3.651 1.00 41.31 372 ASN A N 1
ATOM 2916 C CA . ASN A 1 372 ? -1.763 -45.448 -4.375 1.00 41.31 372 ASN A CA 1
ATOM 2917 C C . ASN A 1 372 ? -2.126 -45.331 -5.859 1.00 41.31 372 ASN A C 1
ATOM 2919 O O . ASN A 1 372 ? -2.612 -46.297 -6.441 1.00 41.31 372 ASN A O 1
ATOM 2923 N N . THR A 1 373 ? -1.724 -44.251 -6.520 1.00 41.31 373 THR A N 1
ATOM 2924 C CA . THR A 1 373 ? -1.251 -44.375 -7.904 1.00 41.31 373 THR A CA 1
ATOM 2925 C C . THR A 1 373 ? -0.239 -43.288 -8.213 1.00 41.31 373 THR A C 1
ATOM 2927 O O . THR A 1 373 ? -0.441 -42.100 -7.975 1.00 41.31 373 THR A O 1
ATOM 2930 N N . ALA A 1 374 ? 0.901 -43.769 -8.680 1.00 38.53 374 ALA A N 1
ATOM 2931 C CA . ALA A 1 374 ? 2.068 -43.020 -9.065 1.00 38.53 374 ALA A CA 1
ATOM 2932 C C . ALA A 1 374 ? 2.022 -42.650 -10.560 1.00 38.53 374 ALA A C 1
ATOM 2934 O O . ALA A 1 374 ? 1.280 -43.259 -11.329 1.00 38.53 374 ALA A O 1
ATOM 2935 N N . ASN A 1 375 ? 2.956 -41.769 -10.923 1.00 38.84 375 ASN A N 1
ATOM 2936 C CA . ASN A 1 375 ? 3.734 -41.750 -12.168 1.00 38.84 375 ASN A CA 1
ATOM 2937 C C . ASN A 1 375 ? 3.333 -40.860 -13.361 1.00 38.84 375 ASN A C 1
ATOM 2939 O O . ASN A 1 375 ? 2.179 -40.710 -13.743 1.00 38.84 375 ASN A O 1
ATOM 2943 N N . ASP A 1 376 ? 4.440 -40.380 -13.949 1.00 32.72 376 ASP A N 1
ATOM 2944 C CA . ASP A 1 376 ? 4.720 -39.861 -15.293 1.00 32.72 376 ASP A CA 1
ATOM 2945 C C . ASP A 1 376 ? 4.516 -38.352 -15.520 1.00 32.72 376 ASP A C 1
ATOM 2947 O O . ASP A 1 376 ? 3.404 -37.847 -15.580 1.00 32.72 376 ASP A O 1
ATOM 2951 N N . SER A 1 377 ? 5.554 -37.498 -15.537 1.00 37.59 377 SER A N 1
ATOM 2952 C CA . SER A 1 377 ? 6.842 -37.501 -16.272 1.00 37.59 377 SER A CA 1
ATOM 2953 C C . SER A 1 377 ? 6.693 -37.493 -17.792 1.00 37.59 377 SER A C 1
ATOM 2955 O O . SER A 1 377 ? 6.827 -38.539 -18.412 1.00 37.59 377 SER A O 1
ATOM 2957 N N . ILE A 1 378 ? 6.560 -36.302 -18.397 1.00 36.66 378 ILE A N 1
ATOM 2958 C CA . ILE A 1 378 ? 7.039 -36.029 -19.764 1.00 36.66 378 ILE A CA 1
ATOM 2959 C C . ILE A 1 378 ? 7.645 -34.610 -19.834 1.00 36.66 378 ILE A C 1
ATOM 2961 O O . ILE A 1 378 ? 6.991 -33.607 -19.558 1.00 36.66 378 ILE A O 1
ATOM 2965 N N . VAL A 1 379 ? 8.929 -34.576 -20.193 1.00 39.88 379 VAL A N 1
ATOM 2966 C CA . VAL A 1 379 ? 9.812 -33.434 -20.521 1.00 39.88 379 VAL A CA 1
ATOM 2967 C C . VAL A 1 379 ? 9.628 -33.061 -22.015 1.00 39.88 379 VAL A C 1
ATOM 2969 O O . VAL A 1 379 ? 9.111 -33.882 -22.773 1.00 39.88 379 VAL A O 1
ATOM 2972 N N . PRO A 1 380 ? 9.978 -31.836 -22.470 1.00 47.44 380 PRO A N 1
ATOM 2973 C CA . PRO A 1 380 ? 9.361 -31.205 -23.631 1.00 47.44 380 PRO A CA 1
ATOM 2974 C C . PRO A 1 380 ? 10.080 -31.508 -24.951 1.00 47.44 380 PRO A C 1
ATOM 2976 O O . PRO A 1 380 ? 11.303 -31.632 -25.004 1.00 47.44 380 PRO A O 1
ATOM 2979 N N . ALA A 1 381 ? 9.308 -31.546 -26.038 1.00 39.09 381 ALA A N 1
ATOM 2980 C CA . ALA A 1 381 ? 9.829 -31.641 -27.395 1.00 39.09 381 ALA A CA 1
ATOM 2981 C C . ALA A 1 381 ? 10.137 -30.247 -27.966 1.00 39.09 381 ALA A C 1
ATOM 2983 O O . ALA A 1 381 ? 9.256 -29.422 -28.203 1.00 39.09 381 ALA A O 1
ATOM 2984 N N . THR A 1 382 ? 11.424 -30.021 -28.200 1.00 38.44 382 THR A N 1
ATOM 2985 C CA . THR A 1 382 ? 11.986 -29.144 -29.226 1.00 38.44 382 THR A CA 1
ATOM 2986 C C . THR A 1 382 ? 11.547 -29.583 -30.628 1.00 38.44 382 THR A C 1
ATOM 2988 O O . THR A 1 382 ? 11.395 -30.780 -30.862 1.00 38.44 382 THR A O 1
ATOM 2991 N N . CYS A 1 383 ? 11.401 -28.627 -31.563 1.00 31.70 383 CYS A N 1
ATOM 2992 C CA . CYS A 1 383 ? 12.123 -28.569 -32.853 1.00 31.70 383 CYS A CA 1
ATOM 2993 C C . CYS A 1 383 ? 11.380 -27.827 -33.991 1.00 31.70 383 CYS A C 1
ATOM 2995 O O . CYS A 1 383 ? 10.190 -28.019 -34.204 1.00 31.70 383 CYS A O 1
ATOM 2997 N N . LEU A 1 384 ? 12.201 -27.112 -34.783 1.00 29.91 384 LEU A N 1
ATOM 2998 C CA . LEU A 1 384 ? 12.081 -26.756 -36.215 1.00 29.91 384 LEU A CA 1
ATOM 2999 C C . LEU A 1 384 ? 11.173 -25.562 -36.571 1.00 29.91 384 LEU A C 1
ATOM 3001 O O . LEU A 1 384 ? 9.961 -25.596 -36.424 1.00 29.91 384 LEU A O 1
ATOM 3005 N N . VAL A 1 385 ? 11.734 -24.401 -36.936 1.00 34.31 385 VAL A N 1
ATOM 3006 C CA . VAL A 1 385 ? 12.383 -24.077 -38.230 1.00 34.31 385 VAL A CA 1
ATOM 3007 C C . VAL A 1 385 ? 11.472 -24.401 -39.410 1.00 34.31 385 VAL A C 1
ATOM 3009 O O . VAL A 1 385 ? 11.390 -25.544 -39.842 1.00 34.31 385 VAL A O 1
ATOM 3012 N N . ASN A 1 386 ? 10.868 -23.361 -39.987 1.00 32.97 386 ASN A N 1
ATOM 3013 C CA . ASN A 1 386 ? 10.636 -23.332 -41.424 1.00 32.97 386 ASN A CA 1
ATOM 3014 C C . ASN A 1 386 ? 10.692 -21.890 -41.939 1.00 32.97 386 ASN A C 1
ATOM 3016 O O . ASN A 1 386 ? 9.854 -21.050 -41.619 1.00 32.97 386 ASN A O 1
ATOM 3020 N N . ALA A 1 387 ? 11.732 -21.627 -42.723 1.00 37.03 387 ALA A N 1
ATOM 3021 C CA . ALA A 1 387 ? 11.896 -20.457 -43.564 1.00 37.03 387 ALA A CA 1
ATOM 3022 C C . ALA A 1 387 ? 11.600 -20.868 -45.006 1.00 37.03 387 ALA A C 1
ATOM 3024 O O . ALA A 1 387 ? 12.083 -21.917 -45.432 1.00 37.03 387 ALA A O 1
ATOM 3025 N N . SER A 1 388 ? 10.854 -20.046 -45.750 1.00 37.75 388 SER A N 1
ATOM 3026 C CA . SER A 1 388 ? 10.846 -20.002 -47.223 1.00 37.75 388 SER A CA 1
ATOM 3027 C C . SER A 1 388 ? 9.879 -18.927 -47.752 1.00 37.75 388 SER A C 1
ATOM 3029 O O . SER A 1 388 ? 9.040 -18.450 -46.990 1.00 37.75 388 SER A O 1
ATOM 3031 N N . PRO A 1 389 ? 10.063 -18.442 -48.997 1.00 54.91 389 PRO A N 1
ATOM 3032 C CA . PRO A 1 389 ? 10.426 -17.040 -49.192 1.00 54.91 389 PRO A CA 1
ATOM 3033 C C . PRO A 1 389 ? 9.571 -16.296 -50.239 1.00 54.91 389 PRO A C 1
ATOM 3035 O O . PRO A 1 389 ? 8.688 -16.863 -50.866 1.00 54.91 389 PRO A O 1
ATOM 3038 N N . LEU A 1 390 ? 9.941 -15.025 -50.447 1.00 35.62 390 LEU A N 1
ATOM 3039 C CA . LEU A 1 390 ? 9.903 -14.264 -51.707 1.00 35.62 390 LEU A CA 1
ATOM 3040 C C . LEU A 1 390 ? 8.583 -14.201 -52.496 1.00 35.62 390 LEU A C 1
ATOM 3042 O O . LEU A 1 390 ? 8.157 -15.140 -53.159 1.00 35.62 390 LEU A O 1
ATOM 3046 N N . SER A 1 391 ? 8.066 -12.980 -52.630 1.00 36.31 391 SER A N 1
ATOM 3047 C CA . SER A 1 391 ? 7.435 -12.536 -53.876 1.00 36.31 391 SER A CA 1
ATOM 3048 C C . SER A 1 391 ? 7.801 -11.078 -54.139 1.00 36.31 391 SER A C 1
ATOM 3050 O O . SER A 1 391 ? 7.280 -10.150 -53.527 1.00 36.31 391 SER A O 1
ATOM 3052 N N . LEU A 1 392 ? 8.768 -10.919 -55.042 1.00 38.94 392 LEU A N 1
ATOM 3053 C CA . LEU A 1 392 ? 9.038 -9.709 -55.807 1.00 38.94 392 LEU A CA 1
ATOM 3054 C C . LEU A 1 392 ? 7.862 -9.447 -56.756 1.00 38.94 392 LEU A C 1
ATOM 3056 O O . LEU A 1 392 ? 7.455 -10.336 -57.500 1.00 38.94 392 LEU A O 1
ATOM 3060 N N . SER A 1 393 ? 7.379 -8.211 -56.799 1.00 39.06 393 SER A N 1
ATOM 3061 C CA . SER A 1 393 ? 6.756 -7.624 -57.987 1.00 39.06 393 SER A CA 1
ATOM 3062 C C . SER A 1 393 ? 7.016 -6.117 -57.973 1.00 39.06 393 SER A C 1
ATOM 3064 O O . SER A 1 393 ? 6.750 -5.427 -56.993 1.00 39.06 393 SER A O 1
ATOM 3066 N N . SER A 1 394 ? 7.628 -5.655 -59.056 1.00 40.75 394 SER A N 1
ATOM 3067 C CA . SER A 1 394 ? 7.958 -4.269 -59.412 1.00 40.75 394 SER A CA 1
ATOM 3068 C C . SER A 1 394 ? 7.037 -3.854 -60.593 1.00 40.75 394 SER A C 1
ATOM 3070 O O . SER A 1 394 ? 6.174 -4.648 -60.962 1.00 40.75 394 SER A O 1
ATOM 3072 N N . PRO A 1 395 ? 7.248 -2.727 -61.296 1.00 59.03 395 PRO A N 1
ATOM 3073 C CA . PRO A 1 395 ? 6.842 -1.351 -60.995 1.00 59.03 395 PRO A CA 1
ATOM 3074 C C . PRO A 1 395 ? 5.869 -0.771 -62.060 1.00 59.03 395 PRO A C 1
ATOM 3076 O O . PRO A 1 395 ? 5.566 -1.413 -63.059 1.00 59.03 395 PRO A O 1
ATOM 3079 N N . GLY A 1 396 ? 5.448 0.488 -61.884 1.00 36.84 396 GLY A N 1
ATOM 3080 C CA . GLY A 1 396 ? 4.730 1.303 -62.886 1.00 36.84 396 GLY A CA 1
ATOM 3081 C C . GLY A 1 396 ? 3.475 1.945 -62.284 1.00 36.84 396 GLY A C 1
ATOM 3082 O O . GLY A 1 396 ? 2.826 1.354 -61.438 1.00 36.84 396 GLY A O 1
ATOM 3083 N N . GLU A 1 397 ? 3.047 3.159 -62.599 1.00 37.25 397 GLU A N 1
ATOM 3084 C CA . GLU A 1 397 ? 3.472 4.140 -63.585 1.00 37.25 397 GLU A CA 1
ATOM 3085 C C . GLU A 1 397 ? 2.769 5.464 -63.228 1.00 37.25 397 GLU A C 1
ATOM 3087 O O . GLU A 1 397 ? 1.824 5.523 -62.438 1.00 37.25 397 GLU A O 1
ATOM 3092 N N . THR A 1 398 ? 3.265 6.542 -63.811 1.00 45.91 398 THR A N 1
ATOM 3093 C CA . THR A 1 398 ? 2.879 7.944 -63.641 1.00 45.91 398 THR A CA 1
ATOM 3094 C C . THR A 1 398 ? 1.398 8.255 -63.875 1.00 45.91 398 THR A C 1
ATOM 3096 O O . THR A 1 398 ? 0.840 7.889 -64.907 1.00 45.91 398 THR A O 1
ATOM 3099 N N . ARG A 1 399 ? 0.795 9.100 -63.019 1.00 44.59 399 ARG A N 1
ATOM 3100 C CA . ARG A 1 399 ? -0.341 9.932 -63.447 1.00 44.59 399 ARG A CA 1
ATOM 3101 C C . ARG A 1 399 ? -0.352 11.330 -62.824 1.00 44.59 399 ARG A C 1
ATOM 3103 O O . ARG A 1 399 ? -0.637 11.549 -61.650 1.00 44.59 399 ARG A O 1
ATOM 3110 N N . THR A 1 400 ? -0.028 12.258 -63.708 1.00 43.12 400 THR A N 1
ATOM 3111 C CA . THR A 1 400 ? -0.204 13.707 -63.725 1.00 43.12 400 THR A CA 1
ATOM 3112 C C . THR A 1 400 ? -1.585 14.146 -63.217 1.00 43.12 400 THR A C 1
ATOM 3114 O O . THR A 1 400 ? -2.609 13.644 -63.678 1.00 43.12 400 THR A O 1
ATOM 3117 N N . LYS A 1 401 ? -1.623 15.132 -62.310 1.00 59.16 401 LYS A N 1
ATOM 3118 C CA . LYS A 1 401 ? -2.826 15.919 -61.976 1.00 59.16 401 LYS A CA 1
ATOM 3119 C C . LYS A 1 401 ? -2.756 17.285 -62.677 1.00 59.16 401 LYS A C 1
ATOM 3121 O O . LYS A 1 401 ? -1.702 17.918 -62.605 1.00 59.16 401 LYS A O 1
ATOM 3126 N N . PRO A 1 402 ? -3.839 17.768 -63.309 1.00 59.06 402 PRO A N 1
ATOM 3127 C CA . PRO A 1 402 ? -3.887 19.108 -63.877 1.00 59.06 402 PRO A CA 1
ATOM 3128 C C . PRO A 1 402 ? -4.222 20.164 -62.809 1.00 59.06 402 PRO A C 1
ATOM 3130 O O . PRO A 1 402 ? -5.017 19.926 -61.899 1.00 59.06 402 PRO A O 1
ATOM 3133 N N . ARG A 1 403 ? -3.607 21.344 -62.953 1.00 54.50 403 ARG A N 1
ATOM 3134 C CA . ARG A 1 403 ? -4.037 22.612 -62.340 1.00 54.50 403 ARG A CA 1
ATOM 3135 C C . ARG A 1 403 ? -5.341 23.093 -62.998 1.00 54.50 403 ARG A C 1
ATOM 3137 O O . ARG A 1 403 ? -5.489 22.898 -64.204 1.00 54.50 403 ARG A O 1
ATOM 3144 N N . PRO A 1 404 ? -6.231 23.782 -62.267 1.00 60.78 404 PRO A N 1
ATOM 3145 C CA . PRO A 1 404 ? -7.276 24.589 -62.880 1.00 60.78 404 PRO A CA 1
ATOM 3146 C C . PRO A 1 404 ? -6.702 25.929 -63.369 1.00 60.78 404 PRO A C 1
ATOM 3148 O O . PRO A 1 404 ? -5.760 26.468 -62.783 1.00 60.78 404 PRO A O 1
ATOM 3151 N N . ALA A 1 405 ? -7.272 26.425 -64.464 1.00 57.22 405 ALA A N 1
ATOM 3152 C CA . ALA A 1 405 ? -6.961 27.703 -65.087 1.00 57.22 405 ALA A CA 1
ATOM 3153 C C . ALA A 1 405 ? -7.530 28.894 -64.294 1.00 57.22 405 ALA A C 1
ATOM 3155 O O . ALA A 1 405 ? -8.633 28.804 -63.751 1.00 57.22 405 ALA A O 1
ATOM 3156 N N . CYS A 1 406 ? -6.779 29.996 -64.314 1.00 46.16 406 CYS A N 1
ATOM 3157 C CA . CYS A 1 406 ? -7.286 31.321 -64.667 1.00 46.16 406 CYS A CA 1
ATOM 3158 C C . CYS A 1 406 ? -6.619 31.708 -65.987 1.00 46.16 406 CYS A C 1
ATOM 3160 O O . CYS A 1 406 ? -5.423 31.352 -66.138 1.00 46.16 406 CYS A O 1
#

Nearest PDB structures (foldseek):
  1x2n-assembly1_A  TM=7.073E-01  e=1.737E-01  Homo sapiens
  2ysu-assembly1_B  TM=4.054E-01  e=3.083E+00  Escherichia coli
  2yfb-assembly1_A  TM=2.278E-01  e=5.843E+00  Pseudomonas putida KT2440

Secondary structure (DSSP, 8-state):
--SSHHHHHHHHHHHHHHHHHHHHHHHHHHHHS--HHHHHHHHHHHHHHHHHHHHHHHTT---HHHHHHHHHHHHHHHHHHHHHHHHHHHHHHHHHHHHHHHHHHHHHHHHHHHHTTSS-------------------PPP-----------PPP-HHHHHHHHHHTTT-----HHHHHHHHHHTTS-HHHHHHHHHHHHHHTSHHHHHHHHHTT-HHHHHHHHHHHHTT----HHHHHHHHHHHHHHTTHHHHHHHHHHHHHHHHHHHHT-----------------------------------------------PPPPPP----------------------------------------------------------------------------PPPPP-

Solvent-accessible surface area (backbone atoms only — not comparable to full-atom values): 27168 Å² total; per-residue (Å²): 138,80,75,74,65,60,60,56,54,51,51,56,44,51,53,51,50,52,52,52,53,53,47,52,54,50,47,54,52,36,71,74,39,94,48,75,76,42,54,60,54,45,54,52,51,51,53,52,50,52,51,51,52,51,54,35,53,78,66,70,57,58,50,73,66,56,51,51,49,52,50,52,51,53,50,51,53,50,52,52,50,52,52,53,50,51,52,51,50,53,48,53,53,52,50,52,52,52,51,54,52,52,52,52,50,57,58,50,54,59,53,58,57,61,64,68,65,75,75,70,73,82,74,82,80,80,82,82,84,75,91,79,78,94,72,92,74,83,84,80,80,88,77,87,74,86,67,87,69,76,84,76,63,74,63,40,68,61,57,61,37,53,53,36,63,78,28,66,43,61,77,69,74,52,75,68,52,41,53,51,48,14,64,76,21,56,42,57,54,71,55,50,54,52,50,53,53,49,46,38,62,74,30,43,51,53,55,51,24,45,74,80,29,76,62,36,64,69,50,31,29,53,48,42,54,30,49,76,70,65,69,58,78,59,60,72,58,54,50,51,55,46,52,25,48,39,55,58,69,35,57,61,59,49,45,52,53,49,50,52,48,47,51,51,52,55,54,60,63,66,71,71,71,72,82,79,78,76,85,81,81,85,78,89,85,90,88,80,88,83,81,89,81,86,88,82,89,81,88,80,88,80,89,85,88,83,89,88,78,90,80,89,91,79,92,84,88,84,88,79,89,80,85,87,81,81,90,82,90,87,80,91,83,83,86,88,84,87,81,81,87,81,81,88,81,91,78,89,81,90,80,87,87,80,81,92,83,88,81,87,81,89,87,90,88,87,86,91,77,90,81,88,82,84,88,81,91,85,84,87,85,84,84,80,90,87,87,85,80,88,83,89,81,84,89,86,79,91,81,89,81,84,81,85,85,131

Sequence (406 aa):
MLSTCDTSSQSIRKSLQDDLVDFQETFTKVLGKREIDGHERVARKGSNLLTAVKWSSSRHLLDENTVSLAYAVAHNVKVIGSSALQLEQGREDAVGEAMLRIESLLLDQGRRRKCRQRDYEPQPKRCCRGSSSESYNTWPESNLHISAKPSESAPDHTIVRLWFLNNLAYPYPTAQQKDSLAKYAGMQRGKVDSDLTNYRRRAGWTDIMNMWCGGDRNAMKKLMEKVERGKEQRTEILDAVQECKDYLTMKENNRVGDWVKEITQNSDSKYRFGGIILPNVSVASPYSTNRFSTARSFSGSSALSSMSSCSEVSEASAIIPIPSKKRYTRVESISPFKRTRKQTAEVSGSCEPRSIADLQPMPPSPGAAEENTANDSIVPATCLVNASPLSLSSPGETRTKPRPAC